Protein AF-0000000084483795 (afdb_homodimer)

Radius of gyration: 28.17 Å; Cα contacts (8 Å, |Δi|>4): 671; chains: 2; bounding box: 34×86×68 Å

InterPro domains:
  IPR002524 Cation efflux [TIGR01297] (1-236)
  IPR027469 Cation efflux transmembrane domain superfamily [G3DSA:1.20.1510.10] (1-155)
  IPR027469 Cation efflux transmembrane domain superfamily [SSF161111] (1-157)
  IPR027470 Cation efflux protein, cytoplasmic domain [PF16916] (160-235)
  IPR036837 Cation efflux protein, cytoplasmic domain superfamily [SSF160240] (162-235)
  IPR050681 Cation Diffusion Facilitator/SLC30A [PTHR11562] (1-236)
  IPR058533 Cation efflux protein, transmembrane domain [PF01545] (1-156)

Solvent-accessible surface area (backbone atoms only — not comparable to full-atom values): 24865 Å² total; per-residue (Å²): 118,70,44,72,44,74,58,42,79,47,29,41,81,20,30,48,33,52,39,48,52,49,35,50,50,51,51,50,51,50,50,51,54,43,50,52,50,46,50,54,30,50,50,38,66,71,61,65,72,59,88,74,57,32,66,59,42,32,52,54,21,48,50,44,32,52,52,32,49,51,50,44,50,50,52,52,45,55,58,53,61,68,46,75,60,83,89,78,67,67,74,49,65,42,54,51,47,49,49,51,47,39,51,42,47,32,53,40,22,46,46,45,27,52,34,19,53,48,22,55,78,36,60,87,48,53,65,44,47,38,50,46,48,50,53,41,43,52,50,46,52,58,61,46,45,58,52,47,52,54,45,48,36,36,66,44,35,15,40,47,87,91,60,56,56,63,59,53,52,50,57,50,57,66,36,77,46,44,74,46,78,45,75,64,36,42,23,23,66,41,96,78,33,31,35,39,38,32,38,34,22,23,44,91,87,44,52,64,64,59,40,50,52,50,45,51,50,51,45,53,72,76,35,83,59,65,45,78,38,57,18,67,41,76,58,70,84,122,117,68,42,70,44,73,59,42,79,47,29,42,82,20,29,48,32,50,40,49,51,49,33,49,51,49,51,50,51,50,50,51,54,44,50,51,49,45,50,52,29,51,50,39,64,70,60,64,75,58,89,74,57,30,65,59,43,32,51,53,22,49,50,44,32,51,52,32,49,52,50,43,50,51,52,54,47,56,57,54,61,69,44,77,57,83,88,78,64,68,76,50,64,43,53,50,47,48,48,51,48,38,51,44,48,31,52,42,22,46,47,46,28,52,34,18,51,50,22,54,77,37,60,87,48,54,64,44,48,39,51,46,48,48,52,40,41,52,49,46,51,58,61,45,45,56,50,49,52,53,44,48,37,36,66,44,35,14,40,48,88,91,60,54,59,63,58,53,53,50,58,50,57,65,38,76,46,44,74,46,78,44,75,65,37,42,23,22,65,42,96,78,33,31,35,39,38,31,37,35,22,23,45,92,87,44,54,64,63,59,41,49,53,50,45,51,50,52,45,54,72,77,36,82,57,65,46,76,41,56,17,67,41,75,57,68,85,125

Secondary structure (DSSP, 8-state):
-GGGSPP-SSSTT-STHHHHHHHHHHHHHHHHHHHHHHHHHHHHHHH------HHHHHHHHHHHHHHHHHHHHHHHHHHHHTTSS-TT----HHHHHHHHHHHHHHHHHHHHHHHHHHHHH-GGGTTHHHHHHHHHHHHHHHHHHHHHHHHHHHHTTPPPTT--HHHHHHHHHTSTTEEEEEEEEEEESSTT-EEEEEEEEE-TTS-HHHHHHHHHHHHHHHS--SEEEEEEEE----/-GGGSPP-SSSTT-STHHHHHHHHHHHHHHHHHHHHHHHHHHHHHHH------HHHHHHHHHHHHHHHHHHHHHHHHHHHHTTSS-TT----HHHHHHHHHHHHHHHHHHHHHHHHHHHHH-GGGTTHHHHHHHHHHHHHHHHHHHHHHHHHHHHTTPPPTT--HHHHHHHHHTSTTEEEEEEEEEEESSTT-EEEEEEEEE-TTS-HHHHHHHHHHHHHHHS--SEEEEEEEE----

pLDDT: mean 84.09, std 13.75, range [32.5, 97.94]

Sequence (476 aa):
WVSSRPPTKTMNFGWHRAEILGALLSVLSIWVVTGVLVYLGAQRLLSGDYDIQGGVMLITSACAVAVNLVGGVALHQTGHGHSHGAAGEQPNASVRAAFVHVVGDLLQSVGVLIASYIIFFKPEYKYVDPICTFLFSALVLGTTLTILRDVLLVLMEGTPKGMDFNAVRETLLAVRGVEAVHSLHIWALTAAQPLLSVHIAINAAASAQEVLEEASSRLQGAFRFHTTTIQVESYSEEWVSSRPPTKTMNFGWHRAEILGALLSVLSIWVVTGVLVYLGAQRLLSGDYDIQGGVMLITSACAVAVNLVGGVALHQTGHGHSHGAAGEQPNASVRAAFVHVVGDLLQSVGVLIASYIIFFKPEYKYVDPICTFLFSALVLGTTLTILRDVLLVLMEGTPKGMDFNAVRETLLAVRGVEAVHSLHIWALTAAQPLLSVHIAINAAASAQEVLEEASSRLQGAFRFHTTTIQVESYSEE

Foldseek 3Di:
DQQPDDADPVRNVGRVLVLLVVLLVLLVVVLVVLVVLLVVLVVCVVVVDDPDPLVVLQVVLVVQLVVLVVVLVVLVVVVCVVPPDDPPQPPFLNSLSSNLVSVLSNQLSVQSNVLSVCCVVPVVVVNSNSVSSVVSSVVSCVSSVVSNVQSVCQVVQHAAPPDDPVVLLVLLCPQPFWDDKPPWGWGASTNRAIEIEIETAGEPPDDQVVSVVSSVVSCVVVHVHNYYHYHYDHDDPD/DQQPDDADPVRNVGRVLVLLVVLLVLLVVVLVVLVVLLVVLVVCVVVVDDDDPLVVLQVVLVVQLVVLVVVQVVLVVVVVVVPPDDPPQPPFLNSLSVNLVSVLSNQLSVQSNVLSVCCVVPVVVVNSNSVSSVVSSVVSCVSSVVSNVQSVCQVVQHAAPPDDPVVLLVLLCPQPFWDDKPPWGWGASTNRAIEIEIETAGEPPDDQVVSVVSSVVSCVVVHVHNYYHYHYDHDDPD

Organism: Corvus brachyrhynchos (NCBI:txid85066)

Structure (mmCIF, N/CA/C/O backbone):
data_AF-0000000084483795-model_v1
#
loop_
_entity.id
_entity.type
_entity.pdbx_description
1 polymer 'Zinc transporter 2'
#
loop_
_atom_site.group_PDB
_atom_site.id
_atom_site.type_symbol
_atom_site.label_atom_id
_atom_site.label_alt_id
_atom_site.label_comp_id
_atom_site.label_asym_id
_atom_site.label_entity_id
_atom_site.label_seq_id
_atom_site.pdbx_PDB_ins_code
_atom_site.Cartn_x
_atom_site.Cartn_y
_atom_site.Cartn_z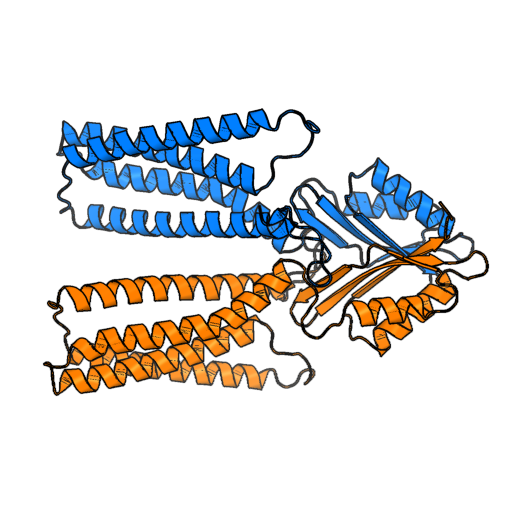
_atom_site.occupancy
_atom_site.B_iso_or_equiv
_atom_site.auth_seq_id
_atom_site.auth_comp_id
_atom_site.auth_asym_id
_atom_site.auth_atom_id
_atom_site.pdbx_PDB_model_num
ATOM 1 N N . TRP A 1 1 ? -11.016 3.93 -12.961 1 62.34 1 TRP A N 1
ATOM 2 C CA . TRP A 1 1 ? -12.391 4.172 -12.539 1 62.34 1 TRP A CA 1
ATOM 3 C C . TRP A 1 1 ? -12.453 4.488 -11.047 1 62.34 1 TRP A C 1
ATOM 5 O O . TRP A 1 1 ? -12.961 5.539 -10.648 1 62.34 1 TRP A O 1
ATOM 15 N N . VAL A 1 2 ? -11.898 3.617 -10.195 1 68.44 2 VAL A N 1
ATOM 16 C CA . VAL A 1 2 ? -12.023 3.803 -8.75 1 68.44 2 VAL A CA 1
ATOM 17 C C . VAL A 1 2 ? -11.273 5.062 -8.32 1 68.44 2 VAL A C 1
ATOM 19 O O . VAL A 1 2 ? -11.719 5.789 -7.434 1 68.44 2 VAL A O 1
ATOM 22 N N . SER A 1 3 ? -10.188 5.387 -8.938 1 71.88 3 SER A N 1
ATOM 23 C CA . SER A 1 3 ? -9.352 6.516 -8.547 1 71.88 3 SER A CA 1
ATOM 24 C C . SER A 1 3 ? -10.039 7.844 -8.844 1 71.88 3 SER A C 1
ATOM 26 O O . SER A 1 3 ? -9.625 8.891 -8.344 1 71.88 3 SER A O 1
ATOM 28 N N . SER A 1 4 ? -11.18 7.762 -9.539 1 71.88 4 SER A N 1
ATOM 29 C CA . SER A 1 4 ? -11.852 9 -9.922 1 71.88 4 SER A CA 1
ATOM 30 C C . SER A 1 4 ? -13.008 9.312 -8.977 1 71.88 4 SER A C 1
ATOM 32 O O . SER A 1 4 ? -13.625 10.375 -9.078 1 71.88 4 SER A O 1
ATOM 34 N N . ARG A 1 5 ? -13.25 8.531 -7.984 1 72.75 5 ARG A N 1
ATOM 35 C CA . ARG A 1 5 ? -14.328 8.758 -7.031 1 72.75 5 ARG A CA 1
ATOM 36 C C . ARG A 1 5 ? -14.016 9.938 -6.117 1 72.75 5 ARG A C 1
ATOM 38 O O . ARG A 1 5 ? -12.852 10.172 -5.77 1 72.75 5 ARG A O 1
ATOM 45 N N . PRO A 1 6 ? -15.047 10.641 -5.777 1 77.75 6 PRO A N 1
ATOM 46 C CA . PRO A 1 6 ? -14.828 11.789 -4.895 1 77.75 6 PRO A CA 1
ATOM 47 C C . PRO A 1 6 ? -14.445 11.375 -3.475 1 77.75 6 PRO A C 1
ATOM 49 O O . PRO A 1 6 ? -14.727 10.25 -3.059 1 77.75 6 PRO A O 1
ATOM 52 N N . PRO A 1 7 ? -13.859 12.312 -2.85 1 80.62 7 PRO A N 1
ATOM 53 C CA . PRO A 1 7 ? -13.508 12.047 -1.453 1 80.62 7 PRO A CA 1
ATOM 54 C C . PRO A 1 7 ? -14.734 11.836 -0.568 1 80.62 7 PRO A C 1
ATOM 56 O O . PRO A 1 7 ? -15.797 12.406 -0.828 1 80.62 7 PRO A O 1
ATOM 59 N N . THR A 1 8 ? -14.602 10.922 0.406 1 82.44 8 THR A N 1
ATOM 60 C CA . THR A 1 8 ? -15.609 10.656 1.425 1 82.44 8 THR A CA 1
ATOM 61 C C . THR A 1 8 ? -15.039 10.867 2.822 1 82.44 8 THR A C 1
ATOM 63 O O . THR A 1 8 ? -13.867 11.227 2.971 1 82.44 8 THR A O 1
ATOM 66 N N . LYS A 1 9 ? -15.875 10.672 3.803 1 82.69 9 LYS A N 1
ATOM 67 C CA . LYS A 1 9 ? -15.445 10.828 5.188 1 82.69 9 LYS A CA 1
ATOM 68 C C . LYS A 1 9 ? -14.422 9.766 5.57 1 82.69 9 LYS A C 1
ATOM 70 O O . LYS A 1 9 ? -13.531 10.016 6.387 1 82.69 9 LYS A O 1
ATOM 75 N N . THR A 1 10 ? -14.5 8.68 4.898 1 80.69 10 THR A N 1
ATOM 76 C CA . THR A 1 10 ? -13.547 7.605 5.18 1 80.69 10 THR A CA 1
ATOM 77 C C . THR A 1 10 ? -12.312 7.742 4.305 1 80.69 10 THR A C 1
ATOM 79 O O . THR A 1 10 ? -11.188 7.555 4.773 1 80.69 10 THR A O 1
ATOM 82 N N . MET A 1 11 ? -12.594 8.078 3.041 1 85.5 11 MET A N 1
ATOM 83 C CA . MET A 1 11 ? -11.492 8.328 2.113 1 85.5 11 MET A CA 1
ATOM 84 C C . MET A 1 11 ? -11.328 9.82 1.852 1 85.5 11 MET A C 1
ATOM 86 O O . MET A 1 11 ? -11.625 10.305 0.757 1 85.5 11 MET A O 1
ATOM 90 N N . ASN A 1 12 ? -10.719 10.414 2.797 1 86.06 12 ASN A N 1
ATOM 91 C CA . ASN A 1 12 ? -10.727 11.875 2.777 1 86.06 12 ASN A CA 1
ATOM 92 C C . ASN A 1 12 ? -9.727 12.43 1.767 1 86.06 12 ASN A C 1
ATOM 94 O O . ASN A 1 12 ? -9.836 13.578 1.344 1 86.06 12 ASN A O 1
ATOM 98 N N . PHE A 1 13 ? -8.789 11.656 1.353 1 84.75 13 PHE A N 1
ATOM 99 C CA . PHE A 1 13 ? -7.879 12.094 0.3 1 84.75 13 PHE A CA 1
ATOM 100 C C . PHE A 1 13 ? -8.391 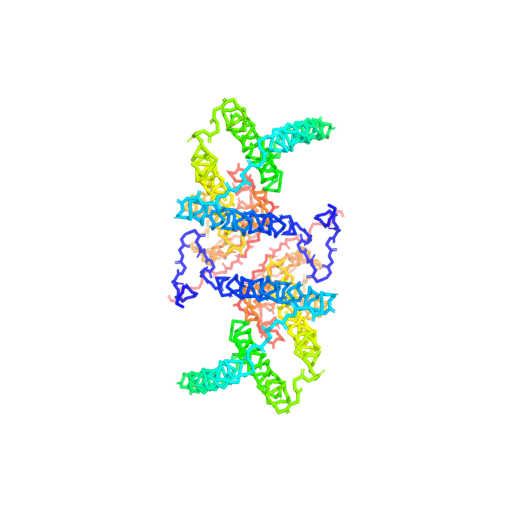11.672 -1.071 1 84.75 13 PHE A C 1
ATOM 102 O O . PHE A 1 13 ? -7.816 12.039 -2.096 1 84.75 13 PHE A O 1
ATOM 109 N N . GLY A 1 14 ? -9.508 10.938 -1.006 1 80.75 14 GLY A N 1
ATOM 110 C CA . GLY A 1 14 ? -9.992 10.352 -2.246 1 80.75 14 GLY A CA 1
ATOM 111 C C . GLY A 1 14 ? -9.453 8.953 -2.496 1 80.75 14 GLY A C 1
ATOM 112 O O . GLY A 1 14 ? -8.945 8.305 -1.578 1 80.75 14 GLY A O 1
ATOM 113 N N . TRP A 1 15 ? -9.656 8.484 -3.803 1 82.69 15 TRP A N 1
ATOM 114 C CA . TRP A 1 15 ? -9.305 7.105 -4.129 1 82.69 15 TRP A CA 1
ATOM 115 C C . TRP A 1 15 ? -8.086 7.059 -5.051 1 82.69 15 TRP A C 1
ATOM 117 O O . TRP A 1 15 ? -7.953 6.145 -5.867 1 82.69 15 TRP A O 1
ATOM 127 N N . HIS A 1 16 ? -7.246 7.992 -4.906 1 81.56 16 HIS A N 1
ATOM 128 C CA . HIS A 1 16 ? -6.086 8.133 -5.777 1 81.56 16 HIS A CA 1
ATOM 129 C C . HIS A 1 16 ? -5.113 6.973 -5.578 1 81.56 16 HIS A C 1
ATOM 131 O O . HIS A 1 16 ? -4.523 6.48 -6.547 1 81.56 16 HIS A O 1
ATOM 137 N N . ARG A 1 17 ? -5.141 6.465 -4.406 1 88.88 17 ARG A N 1
ATOM 138 C CA . ARG A 1 17 ? -4.152 5.445 -4.074 1 88.88 17 ARG A CA 1
ATOM 139 C C . ARG A 1 17 ? -4.574 4.082 -4.613 1 88.88 17 ARG A C 1
ATOM 141 O O . ARG A 1 17 ? -3.773 3.145 -4.641 1 88.88 17 ARG A O 1
ATOM 148 N N . ALA A 1 18 ? -5.781 4.008 -5.023 1 86.56 18 ALA A N 1
ATOM 149 C CA . ALA A 1 18 ? -6.223 2.768 -5.66 1 86.56 18 ALA A CA 1
ATOM 150 C C . ALA A 1 18 ? -5.398 2.469 -6.91 1 86.56 18 ALA A C 1
ATOM 152 O O . ALA A 1 18 ? -5.145 1.307 -7.23 1 86.56 18 ALA A O 1
ATOM 153 N N . GLU A 1 19 ? -5.027 3.566 -7.527 1 85.25 19 GLU A N 1
ATOM 154 C CA . GLU A 1 19 ? -4.176 3.418 -8.703 1 85.25 19 GLU A CA 1
ATOM 155 C C . GLU A 1 19 ? -2.836 2.787 -8.336 1 85.25 19 GLU A C 1
ATOM 157 O O . GLU A 1 19 ? -2.346 1.903 -9.047 1 85.25 19 GLU A O 1
ATOM 162 N N . ILE A 1 20 ? -2.264 3.24 -7.273 1 88.88 20 ILE A N 1
ATOM 163 C CA . ILE A 1 20 ? -0.971 2.752 -6.809 1 88.88 20 ILE A CA 1
ATOM 164 C C . ILE A 1 20 ? -1.099 1.295 -6.367 1 88.88 20 ILE A C 1
ATOM 166 O O . ILE A 1 20 ? -0.242 0.467 -6.684 1 88.88 20 ILE A O 1
ATOM 170 N N . LEU A 1 21 ? -2.146 0.966 -5.734 1 90.19 21 LEU A N 1
ATOM 171 C CA . LEU A 1 21 ? -2.396 -0.402 -5.293 1 90.19 21 LEU A CA 1
ATOM 172 C C . LEU A 1 21 ? -2.611 -1.327 -6.484 1 90.19 21 LEU A C 1
ATOM 174 O O . LEU A 1 21 ? -2.158 -2.473 -6.477 1 90.19 21 LEU A O 1
ATOM 178 N N . GLY A 1 22 ? -3.34 -0.8 -7.422 1 86.19 22 GLY A N 1
ATOM 179 C CA . GLY A 1 22 ? -3.512 -1.563 -8.648 1 86.19 22 GLY A CA 1
ATOM 180 C C . GLY A 1 22 ? -2.201 -1.873 -9.344 1 86.19 22 GLY A C 1
ATOM 181 O O . GLY A 1 22 ? -2.012 -2.977 -9.859 1 86.19 22 GLY A O 1
ATOM 182 N N . ALA A 1 23 ? -1.387 -0.856 -9.367 1 87.06 23 ALA A N 1
ATOM 183 C CA . ALA A 1 23 ? -0.066 -1.058 -9.953 1 87.06 23 ALA A CA 1
ATOM 184 C C . ALA A 1 23 ? 0.714 -2.131 -9.203 1 87.06 23 ALA A C 1
ATOM 186 O O . ALA A 1 23 ? 1.36 -2.984 -9.812 1 87.06 23 ALA A O 1
ATOM 187 N N . LEU A 1 24 ? 0.637 -2.107 -7.922 1 91.06 24 LEU A N 1
ATOM 188 C CA . LEU A 1 24 ? 1.308 -3.104 -7.094 1 91.06 24 LEU A CA 1
ATOM 189 C C . LEU A 1 24 ? 0.792 -4.504 -7.406 1 91.06 24 LEU A C 1
ATOM 191 O O . LEU A 1 24 ? 1.58 -5.43 -7.609 1 91.06 24 LEU A O 1
ATOM 195 N N . LEU A 1 25 ? -0.467 -4.602 -7.453 1 88.19 25 LEU A N 1
ATOM 196 C CA . LEU A 1 25 ? -1.087 -5.887 -7.746 1 88.19 25 LEU A CA 1
ATOM 197 C C . LEU A 1 25 ? -0.666 -6.395 -9.117 1 88.19 25 LEU A C 1
ATOM 199 O O . LEU A 1 25 ? -0.398 -7.586 -9.289 1 88.19 25 LEU A O 1
ATOM 203 N N . SER A 1 26 ? -0.644 -5.457 -10.016 1 84.62 26 SER A N 1
ATOM 204 C CA . SER A 1 26 ? -0.232 -5.82 -11.367 1 84.62 26 SER A CA 1
ATOM 205 C C . SER A 1 26 ? 1.19 -6.371 -11.383 1 84.62 26 SER A C 1
ATOM 207 O O . SER A 1 26 ? 1.451 -7.414 -11.984 1 84.62 26 SER A O 1
ATOM 209 N N . VAL A 1 27 ? 2.076 -5.719 -10.742 1 89.25 27 VAL A N 1
ATOM 210 C CA . VAL A 1 27 ? 3.475 -6.129 -10.711 1 89.25 27 VAL A CA 1
ATOM 211 C C . VAL A 1 27 ? 3.602 -7.477 -10.008 1 89.25 27 VAL A C 1
ATOM 213 O O . VAL A 1 27 ? 4.305 -8.375 -10.477 1 89.25 27 VAL A O 1
ATOM 216 N N . LEU A 1 28 ? 2.889 -7.656 -8.953 1 90.62 28 LEU A N 1
ATOM 217 C CA . LEU A 1 28 ? 2.939 -8.914 -8.211 1 90.62 28 LEU A CA 1
ATOM 218 C C . LEU A 1 28 ? 2.402 -10.062 -9.055 1 90.62 28 LEU A C 1
ATOM 220 O O . LEU A 1 28 ? 2.959 -11.164 -9.039 1 90.62 28 LEU A O 1
ATOM 224 N N . SER A 1 29 ? 1.347 -9.789 -9.719 1 87.31 29 SER A N 1
ATOM 225 C CA . SER A 1 29 ? 0.784 -10.812 -10.594 1 87.31 29 SER A CA 1
ATOM 226 C C . SER A 1 29 ? 1.781 -11.227 -11.672 1 87.31 29 SER A C 1
ATOM 228 O O . SER A 1 29 ? 1.928 -12.422 -11.961 1 87.31 29 SER A O 1
ATOM 230 N N . ILE A 1 30 ? 2.422 -10.227 -12.195 1 85.69 30 ILE A N 1
ATOM 231 C CA . ILE A 1 30 ? 3.426 -10.492 -13.219 1 85.69 30 ILE A CA 1
ATOM 232 C C . ILE A 1 30 ? 4.551 -11.336 -12.633 1 85.69 30 ILE A C 1
ATOM 234 O O . ILE A 1 30 ? 5.051 -12.258 -13.281 1 85.69 30 ILE A O 1
ATOM 238 N N . TRP A 1 31 ? 4.941 -11.016 -11.445 1 90.62 31 TRP A N 1
ATOM 239 C CA . TRP A 1 31 ? 6.02 -11.742 -10.789 1 90.62 31 TRP A CA 1
ATOM 240 C C . TRP A 1 31 ? 5.621 -13.195 -10.531 1 90.62 31 TRP A C 1
ATOM 242 O O . TRP A 1 31 ? 6.438 -14.102 -10.695 1 90.62 31 TRP A O 1
ATOM 252 N N . VAL A 1 32 ? 4.43 -13.422 -10.211 1 89.69 32 VAL A N 1
ATOM 253 C CA . VAL A 1 32 ? 3.947 -14.781 -9.961 1 89.69 32 VAL A CA 1
ATOM 254 C C . VAL A 1 32 ? 3.945 -15.578 -11.266 1 89.69 32 VAL A C 1
ATOM 256 O O . VAL A 1 32 ? 4.461 -16.688 -11.312 1 89.69 32 VAL A O 1
ATOM 259 N N . VAL A 1 33 ? 3.379 -15.016 -12.242 1 86.94 33 VAL A N 1
ATOM 260 C CA . VAL A 1 33 ? 3.326 -15.672 -13.547 1 86.94 33 VAL A CA 1
ATOM 261 C C . VAL A 1 33 ? 4.742 -15.953 -14.039 1 86.94 33 VAL A C 1
ATOM 263 O O . VAL A 1 33 ? 5.027 -17.047 -14.539 1 86.94 33 VAL A O 1
ATOM 266 N N . THR A 1 34 ? 5.543 -14.938 -13.898 1 89.62 34 THR A N 1
ATOM 267 C CA . THR A 1 34 ? 6.938 -15.086 -14.305 1 89.62 34 THR A CA 1
ATOM 268 C C . THR A 1 34 ? 7.609 -16.219 -13.523 1 89.62 34 THR A C 1
ATOM 270 O O . THR A 1 34 ? 8.328 -17.031 -14.102 1 89.62 34 THR A O 1
ATOM 273 N N . GLY A 1 35 ? 7.375 -16.281 -12.258 1 91.31 35 GLY A N 1
ATOM 274 C CA . GLY A 1 35 ? 7.922 -17.359 -11.445 1 91.31 35 GLY A CA 1
ATOM 275 C C . GLY A 1 35 ? 7.492 -18.734 -11.914 1 91.31 35 GLY A C 1
ATOM 276 O O . GLY A 1 35 ? 8.312 -19.656 -11.984 1 91.31 35 GLY A O 1
ATOM 277 N N . VAL A 1 36 ? 6.234 -18.859 -12.234 1 88.81 36 VAL A N 1
ATOM 278 C CA . VAL A 1 36 ? 5.707 -20.125 -12.719 1 88.81 36 VAL A CA 1
ATOM 279 C C . VAL A 1 36 ? 6.383 -20.5 -14.039 1 88.81 36 VAL A C 1
ATOM 281 O O . VAL A 1 36 ? 6.777 -21.641 -14.242 1 88.81 36 VAL A O 1
ATOM 284 N N . LEU A 1 37 ? 6.543 -19.547 -14.906 1 87.12 37 LEU A N 1
ATOM 285 C CA . LEU A 1 37 ? 7.156 -19.797 -16.203 1 87.12 37 LEU A CA 1
ATOM 286 C C . LEU A 1 37 ? 8.617 -20.203 -16.047 1 87.12 37 LEU A C 1
ATOM 288 O O . LEU A 1 37 ? 9.094 -21.109 -16.75 1 87.12 37 LEU A O 1
ATOM 292 N N . VAL A 1 38 ? 9.266 -19.516 -15.164 1 92.06 38 VAL A N 1
ATOM 293 C CA . VAL A 1 38 ? 10.664 -19.859 -14.906 1 92.06 38 VAL A CA 1
ATOM 294 C C . VAL A 1 38 ? 10.758 -21.281 -14.352 1 92.06 38 VAL A C 1
ATOM 296 O O . VAL A 1 38 ? 11.625 -22.047 -14.766 1 92.06 38 VAL A O 1
ATOM 299 N N . TYR A 1 39 ? 9.836 -21.625 -13.5 1 90.56 39 TYR A N 1
ATOM 300 C CA . TYR A 1 39 ? 9.805 -22.969 -12.93 1 90.56 39 TYR A CA 1
ATOM 301 C C . TYR A 1 39 ? 9.57 -24.016 -14.008 1 90.56 39 TYR A C 1
ATOM 303 O O . TYR A 1 39 ? 10.297 -25 -14.094 1 90.56 39 TYR A O 1
ATOM 311 N N . LEU A 1 40 ? 8.594 -23.844 -14.805 1 86.06 40 LEU A N 1
ATOM 312 C CA . LEU A 1 40 ? 8.273 -24.781 -15.883 1 86.06 40 LEU A CA 1
ATOM 313 C C . LEU A 1 40 ? 9.422 -24.859 -16.891 1 86.06 40 LEU A C 1
ATOM 315 O O . LEU A 1 40 ? 9.75 -25.938 -17.375 1 86.06 40 LEU A O 1
ATOM 319 N N . GLY A 1 41 ? 9.953 -23.609 -17.188 1 85.75 41 GLY A N 1
ATOM 320 C CA . GLY A 1 41 ? 11.102 -23.609 -18.078 1 85.75 41 GLY A CA 1
ATOM 321 C C . GLY A 1 41 ? 12.289 -24.375 -17.547 1 85.75 41 GLY A C 1
ATOM 322 O O . GLY A 1 41 ? 12.945 -25.109 -18.281 1 85.75 41 GLY A O 1
ATOM 323 N N . ALA A 1 42 ? 12.516 -24.312 -16.25 1 89.06 42 ALA A N 1
ATOM 324 C CA . ALA A 1 42 ? 13.594 -25.047 -15.602 1 89.06 42 ALA A CA 1
ATOM 325 C C . ALA A 1 42 ? 13.32 -26.547 -15.641 1 89.06 42 ALA A C 1
ATOM 327 O O . ALA A 1 42 ? 14.234 -27.344 -15.898 1 89.06 42 ALA A O 1
ATOM 328 N N . GLN A 1 43 ? 12.125 -26.969 -15.414 1 86.62 43 GLN A N 1
ATOM 329 C CA . GLN A 1 43 ? 11.742 -28.375 -15.484 1 86.62 43 GLN A CA 1
ATOM 330 C C . GLN A 1 43 ? 11.961 -28.938 -16.891 1 86.62 43 GLN A C 1
ATOM 332 O O . GLN A 1 43 ? 12.43 -30.062 -17.031 1 86.62 43 GLN A O 1
ATOM 337 N N . ARG A 1 44 ? 11.648 -28.156 -17.766 1 82.31 44 ARG A N 1
ATOM 338 C CA . ARG A 1 44 ? 11.812 -28.594 -19.156 1 82.31 44 ARG A CA 1
ATOM 339 C C . ARG A 1 44 ? 13.289 -28.766 -19.516 1 82.31 44 ARG A C 1
ATOM 341 O O . ARG A 1 44 ? 13.656 -29.688 -20.234 1 82.31 44 ARG A O 1
ATOM 348 N N . LEU A 1 45 ? 14.008 -27.891 -19.047 1 83 45 LEU A N 1
ATOM 349 C CA . LEU A 1 45 ? 15.445 -27.953 -19.328 1 83 45 LEU A CA 1
ATOM 350 C C . LEU A 1 45 ? 16.078 -29.156 -18.656 1 83 45 LEU A C 1
ATOM 352 O O . LEU A 1 45 ? 16.969 -29.797 -19.219 1 83 45 LEU A O 1
ATOM 356 N N . LEU A 1 46 ? 15.625 -29.484 -17.547 1 85.25 46 LEU A N 1
ATOM 357 C CA . LEU A 1 46 ? 16.203 -30.578 -16.766 1 85.25 46 LEU A CA 1
ATOM 358 C C . LEU A 1 46 ? 15.695 -31.922 -17.234 1 85.25 46 LEU A C 1
ATOM 360 O O . LEU A 1 46 ? 16.453 -32.906 -17.297 1 85.25 46 LEU A O 1
ATOM 364 N N . SER A 1 47 ? 14.445 -31.969 -17.5 1 78.62 47 SER A N 1
ATOM 365 C CA . SER A 1 47 ? 13.867 -33.25 -17.906 1 78.62 47 SER A CA 1
ATOM 366 C C . SER A 1 47 ? 14.18 -33.562 -19.359 1 78.62 47 SER A C 1
ATOM 368 O O . SER A 1 47 ? 14.172 -34.719 -19.766 1 78.62 47 SER A O 1
ATOM 370 N N . GLY A 1 48 ? 14.531 -32.625 -20.016 1 68.69 48 GLY A N 1
ATOM 371 C CA . GLY A 1 48 ? 14.781 -32.844 -21.438 1 68.69 48 GLY A CA 1
ATOM 372 C C . GLY A 1 48 ? 13.562 -33.312 -22.188 1 68.69 48 GLY A C 1
ATOM 373 O O . GLY A 1 48 ? 13.602 -33.438 -23.422 1 68.69 48 GLY A O 1
ATOM 374 N N . ASP A 1 49 ? 12.531 -33.812 -21.391 1 63.38 49 ASP A N 1
ATOM 375 C CA . ASP A 1 49 ? 11.406 -34.5 -22.016 1 63.38 49 ASP A CA 1
ATOM 376 C C . ASP A 1 49 ? 10.211 -33.562 -22.172 1 63.38 49 ASP A C 1
ATOM 378 O O . ASP A 1 49 ? 9.383 -33.438 -21.266 1 63.38 49 ASP A O 1
ATOM 382 N N . TYR A 1 50 ? 10.406 -32.531 -22.922 1 66.19 50 TYR A N 1
ATOM 383 C CA . TYR A 1 50 ? 9.18 -31.797 -23.156 1 66.19 50 TYR A CA 1
ATOM 384 C C . TYR A 1 50 ? 8.781 -31.844 -24.625 1 66.19 50 TYR A C 1
ATOM 386 O O . TYR A 1 50 ? 9.648 -31.828 -25.516 1 66.19 50 TYR A O 1
ATOM 394 N N . ASP A 1 51 ? 7.688 -32.531 -24.781 1 64.75 51 ASP A N 1
ATOM 395 C CA . ASP A 1 51 ? 7.078 -32.625 -26.109 1 64.75 51 ASP A CA 1
ATOM 396 C C . ASP A 1 51 ? 6.473 -31.281 -26.516 1 64.75 51 ASP A C 1
ATOM 398 O O . ASP A 1 51 ? 5.461 -30.844 -25.969 1 64.75 51 ASP A O 1
ATOM 402 N N . ILE A 1 52 ? 7.41 -30.484 -27.094 1 69.5 52 ILE A N 1
ATOM 403 C CA . ILE A 1 52 ? 6.883 -29.234 -27.625 1 69.5 52 ILE A CA 1
ATOM 404 C C . ILE A 1 52 ? 6.309 -29.453 -29.016 1 69.5 52 ILE A C 1
ATOM 406 O O . ILE A 1 52 ? 6.988 -29.984 -29.906 1 69.5 52 ILE A O 1
ATOM 410 N N . GLN A 1 53 ? 4.938 -29.266 -29.031 1 76 53 GLN A N 1
ATOM 411 C CA . GLN A 1 53 ? 4.34 -29.234 -30.375 1 76 53 GLN A CA 1
ATOM 412 C C . GLN A 1 53 ? 4.637 -27.922 -31.078 1 76 53 GLN A C 1
ATOM 414 O O . GLN A 1 53 ? 3.951 -26.922 -30.859 1 76 53 GLN A O 1
ATOM 419 N N . GLY A 1 54 ? 5.617 -27.938 -31.875 1 75.25 54 GLY A N 1
ATOM 420 C CA . GLY A 1 54 ? 6.105 -26.734 -32.562 1 75.25 54 GLY A CA 1
ATOM 421 C C . GLY A 1 54 ? 5.012 -25.953 -33.25 1 75.25 54 GLY A C 1
ATOM 422 O O . GLY A 1 54 ? 4.996 -24.734 -33.219 1 75.25 54 GLY A O 1
ATOM 423 N N . GLY A 1 55 ? 4.121 -26.609 -33.844 1 81.06 55 GLY A N 1
ATOM 424 C CA . GLY A 1 55 ? 3.031 -25.938 -34.562 1 81.06 55 GLY A CA 1
ATOM 425 C C . GLY A 1 55 ? 2.119 -25.156 -33.625 1 81.06 55 GLY A C 1
ATOM 426 O O . GLY A 1 55 ? 1.787 -24 -33.906 1 81.06 55 GLY A O 1
ATOM 427 N N . VAL A 1 56 ? 1.764 -25.828 -32.594 1 83.81 56 VAL A N 1
ATOM 428 C CA . VAL A 1 56 ? 0.904 -25.172 -31.625 1 83.81 56 VAL A CA 1
ATOM 429 C C . VAL A 1 56 ? 1.626 -23.969 -31.031 1 83.81 56 VAL A C 1
ATOM 431 O O . VAL A 1 56 ? 1.033 -22.906 -30.875 1 83.81 56 VAL A O 1
ATOM 434 N N . MET A 1 57 ? 2.883 -24.203 -30.766 1 85.75 57 MET A N 1
ATOM 435 C CA . MET A 1 57 ? 3.686 -23.125 -30.188 1 85.75 57 MET A CA 1
ATOM 436 C C . MET A 1 57 ? 3.795 -21.953 -31.156 1 85.75 57 MET A C 1
ATOM 438 O O . MET A 1 57 ? 3.754 -20.797 -30.734 1 85.75 57 MET A O 1
ATOM 442 N N . LEU A 1 58 ? 3.846 -22.266 -32.406 1 88.38 58 LEU A N 1
ATOM 443 C CA . LEU A 1 58 ? 3.959 -21.219 -33.406 1 88.38 58 LEU A CA 1
ATOM 444 C C . LEU A 1 58 ? 2.66 -20.438 -33.531 1 88.38 58 LEU A C 1
ATOM 446 O O . LEU A 1 58 ? 2.676 -19.203 -33.562 1 88.38 58 LEU A O 1
ATOM 450 N N . ILE A 1 59 ? 1.633 -21.078 -33.531 1 89.44 59 ILE A N 1
ATOM 451 C CA . ILE A 1 59 ? 0.329 -20.438 -33.688 1 89.44 59 ILE A CA 1
ATOM 452 C C . ILE A 1 59 ? 0.014 -19.609 -32.438 1 89.44 59 ILE A C 1
ATOM 454 O O . ILE A 1 59 ? -0.404 -18.469 -32.531 1 89.44 59 ILE A O 1
ATOM 458 N N . THR A 1 60 ? 0.244 -20.188 -31.25 1 88 60 THR A N 1
ATOM 459 C CA . THR A 1 60 ? -0.079 -19.5 -30 1 88 60 THR A CA 1
ATOM 460 C C . THR A 1 60 ? 0.798 -18.266 -29.828 1 88 60 THR A C 1
ATOM 462 O O . THR A 1 60 ? 0.327 -17.219 -29.375 1 88 60 THR A O 1
ATOM 465 N N . SER A 1 61 ? 2.021 -18.422 -30.172 1 89.31 61 SER A N 1
ATOM 466 C CA . SER A 1 61 ? 2.916 -17.281 -30.047 1 89.31 61 SER A CA 1
ATOM 467 C C . SER A 1 61 ? 2.564 -16.203 -31.062 1 89.31 61 SER A C 1
ATOM 469 O O . SER A 1 61 ? 2.637 -15.008 -30.75 1 89.31 61 SER A O 1
ATOM 471 N N . ALA A 1 62 ? 2.166 -16.594 -32.219 1 91.25 62 ALA A N 1
ATOM 472 C CA . ALA A 1 62 ? 1.728 -15.633 -33.25 1 91.25 62 ALA A CA 1
ATOM 473 C C . ALA A 1 62 ? 0.479 -14.883 -32.781 1 91.25 62 ALA A C 1
ATOM 475 O O . ALA A 1 62 ? 0.389 -13.664 -32.906 1 91.25 62 ALA A O 1
ATOM 476 N N . CYS A 1 63 ? -0.393 -15.625 -32.25 1 90.69 63 CYS A N 1
ATOM 477 C CA . CYS A 1 63 ? -1.607 -15.023 -31.703 1 90.69 63 CYS A CA 1
ATOM 478 C C . CYS A 1 63 ? -1.281 -14.07 -30.562 1 90.69 63 CYS A C 1
ATOM 480 O O . CYS A 1 63 ? -1.868 -12.992 -30.469 1 90.69 63 CYS A O 1
ATOM 482 N N . ALA A 1 64 ? -0.352 -14.508 -29.734 1 88.69 64 ALA A N 1
ATOM 483 C CA . ALA A 1 64 ? 0.055 -13.672 -28.609 1 88.69 64 ALA A CA 1
ATOM 484 C C . ALA A 1 64 ? 0.637 -12.344 -29.094 1 88.69 64 ALA A C 1
ATOM 486 O O . ALA A 1 64 ? 0.329 -11.289 -28.547 1 88.69 64 ALA A O 1
ATOM 487 N N . VAL A 1 65 ? 1.425 -12.383 -30.062 1 90.38 65 VAL A N 1
ATOM 488 C CA . VAL A 1 65 ? 2.018 -11.18 -30.641 1 90.38 65 VAL A CA 1
ATOM 489 C C . VAL A 1 65 ? 0.919 -10.273 -31.188 1 90.38 65 VAL A C 1
ATOM 491 O O . VAL A 1 65 ? 0.923 -9.062 -30.938 1 90.38 65 VAL A O 1
ATOM 494 N N . ALA A 1 66 ? -0.043 -10.859 -31.828 1 91 66 ALA A N 1
ATOM 495 C CA . ALA A 1 66 ? -1.146 -10.094 -32.406 1 91 66 ALA A CA 1
ATOM 496 C C . ALA A 1 66 ? -1.967 -9.414 -31.312 1 91 66 ALA A C 1
ATOM 498 O O . ALA A 1 66 ? -2.279 -8.227 -31.406 1 91 66 ALA A O 1
ATOM 499 N N . VAL A 1 67 ? -2.25 -10.086 -30.297 1 87.38 67 VAL A N 1
ATOM 500 C CA . VAL A 1 67 ? -3.049 -9.555 -29.203 1 87.38 67 VAL A CA 1
ATOM 501 C C . VAL A 1 67 ? -2.285 -8.422 -28.516 1 87.38 67 VAL A C 1
ATOM 503 O O . VAL A 1 67 ? -2.869 -7.398 -28.156 1 87.38 67 VAL A O 1
ATOM 506 N N . ASN A 1 68 ? -1.005 -8.641 -28.297 1 85.69 68 ASN A N 1
ATOM 507 C CA . ASN A 1 68 ? -0.196 -7.625 -27.625 1 85.69 68 ASN A CA 1
ATOM 508 C C . ASN A 1 68 ? -0.029 -6.379 -28.484 1 85.69 68 ASN A C 1
ATOM 510 O O . ASN A 1 68 ? 0.017 -5.262 -27.969 1 85.69 68 ASN A O 1
ATOM 514 N N . LEU A 1 69 ? -0.006 -6.664 -29.766 1 86.5 69 LEU A N 1
ATOM 515 C CA . LEU A 1 69 ? 0.065 -5.523 -30.672 1 86.5 69 LEU A CA 1
ATOM 516 C C . LEU A 1 69 ? -1.226 -4.711 -30.625 1 86.5 69 LEU A C 1
ATOM 518 O O . LEU A 1 69 ? -1.188 -3.48 -30.594 1 86.5 69 LEU A O 1
ATOM 522 N N . VAL A 1 70 ? -2.285 -5.355 -30.641 1 83.69 70 VAL A N 1
ATOM 523 C CA . VAL A 1 70 ? -3.58 -4.688 -30.547 1 83.69 70 VAL A CA 1
ATOM 524 C C . VAL A 1 70 ? -3.684 -3.943 -29.219 1 83.69 70 VAL A C 1
ATOM 526 O O . VAL A 1 70 ? -4.129 -2.795 -29.172 1 83.69 70 VAL A O 1
ATOM 529 N N . GLY A 1 71 ? -3.283 -4.672 -28.25 1 78.06 71 GLY A N 1
ATOM 530 C CA . GLY A 1 71 ? -3.295 -4.039 -26.938 1 78.06 71 GLY A CA 1
ATOM 531 C C . GLY A 1 71 ? -2.408 -2.812 -26.859 1 78.06 71 GLY A C 1
ATOM 532 O O . GLY A 1 71 ? -2.785 -1.805 -26.266 1 78.06 71 GLY A O 1
ATOM 533 N N . GLY A 1 72 ? -1.241 -2.875 -27.422 1 78.12 72 GLY A N 1
ATOM 534 C CA . GLY A 1 72 ? -0.326 -1.745 -27.438 1 78.12 72 GLY A CA 1
ATOM 535 C C . GLY A 1 72 ? -0.88 -0.545 -28.188 1 78.12 72 GLY A C 1
ATOM 536 O O . GLY A 1 72 ? -0.771 0.589 -27.719 1 78.12 72 GLY A O 1
ATOM 537 N N . VAL A 1 73 ? -1.523 -0.836 -29.25 1 80.38 73 VAL A N 1
ATOM 538 C CA . VAL A 1 73 ? -2.115 0.222 -30.062 1 80.38 73 VAL A CA 1
ATOM 539 C C . VAL A 1 73 ? -3.283 0.858 -29.312 1 80.38 73 VAL A C 1
ATOM 541 O O . VAL A 1 73 ? -3.449 2.08 -29.328 1 80.38 73 VAL A O 1
ATOM 544 N N . ALA A 1 74 ? -4.008 0.113 -28.641 1 74.12 74 ALA A N 1
ATOM 545 C CA . ALA A 1 74 ? -5.137 0.612 -27.875 1 74.12 74 ALA A CA 1
ATOM 546 C C . ALA A 1 74 ? -4.668 1.543 -26.75 1 74.12 74 ALA A C 1
ATOM 548 O O . ALA A 1 74 ? -5.293 2.572 -26.484 1 74.12 74 ALA A O 1
ATOM 549 N N . LEU A 1 75 ? -3.562 1.119 -26.141 1 71 75 LEU A N 1
ATOM 550 C CA . LEU A 1 75 ? -3.02 1.933 -25.047 1 71 75 LEU A CA 1
ATOM 551 C C . LEU A 1 75 ? -2.461 3.246 -25.594 1 71 75 LEU A C 1
ATOM 553 O O . LEU A 1 75 ? -2.578 4.289 -24.938 1 71 75 LEU A O 1
ATOM 557 N N . HIS A 1 76 ? -1.887 3.1 -26.703 1 66.38 76 HIS A N 1
ATOM 558 C CA . HIS A 1 76 ? -1.336 4.293 -27.344 1 66.38 76 HIS A CA 1
ATOM 559 C C . HIS A 1 76 ? -2.439 5.266 -27.734 1 66.38 76 HIS A C 1
ATOM 561 O O . HIS A 1 76 ? -2.27 6.484 -27.625 1 66.38 76 HIS A O 1
ATOM 567 N N . GLN A 1 77 ? -3.5 4.738 -28.172 1 59.31 77 GLN A N 1
ATOM 568 C CA . GLN A 1 77 ? -4.609 5.582 -28.609 1 59.31 77 GLN A CA 1
ATOM 569 C C . GLN A 1 77 ? -5.305 6.23 -27.422 1 59.31 77 GLN A C 1
ATOM 571 O O . GLN A 1 77 ? -5.738 7.383 -27.5 1 59.31 77 GLN A O 1
ATOM 576 N N . THR A 1 78 ? -5.512 5.43 -26.469 1 54.34 78 THR A N 1
ATOM 577 C CA . THR A 1 78 ? -6.18 6.004 -25.312 1 54.34 78 THR A CA 1
ATOM 578 C C . THR A 1 78 ? -5.289 7.043 -24.625 1 54.34 78 THR A C 1
ATOM 580 O O . THR A 1 78 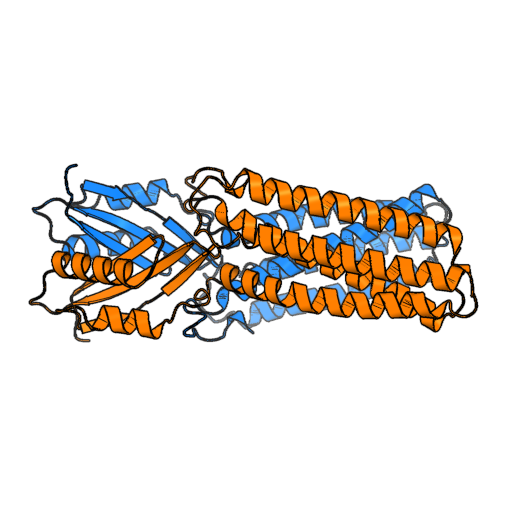? -5.785 7.984 -24.016 1 54.34 78 THR A O 1
ATOM 583 N N . GLY A 1 79 ? -4.051 6.723 -24.688 1 50.25 79 GLY A N 1
ATOM 584 C CA . GLY A 1 79 ? -3.166 7.766 -24.203 1 50.25 79 GLY A CA 1
ATOM 585 C C . GLY A 1 79 ? -3.258 9.047 -25 1 50.25 79 GLY A C 1
ATOM 586 O O . GLY A 1 79 ? -3.066 10.141 -24.453 1 50.25 79 GLY A O 1
ATOM 587 N N . HIS A 1 80 ? -3.432 8.828 -26.312 1 42.81 80 HIS A N 1
ATOM 588 C CA . HIS A 1 80 ? -3.533 10.016 -27.141 1 42.81 80 HIS A CA 1
ATOM 589 C C . HIS A 1 80 ? -4.887 10.695 -26.984 1 42.81 80 HIS A C 1
ATOM 591 O O . HIS A 1 80 ? -5.09 11.82 -27.453 1 42.81 80 HIS A O 1
ATOM 597 N N . GLY A 1 81 ? -5.895 9.93 -26.844 1 38.94 81 GLY A N 1
ATOM 598 C CA . GLY A 1 81 ? -7.18 10.609 -26.891 1 38.94 81 GLY A CA 1
ATOM 599 C C . GLY A 1 81 ? -7.371 11.594 -25.75 1 38.94 81 GLY A C 1
ATOM 600 O O . GLY A 1 81 ? -8.281 12.414 -25.781 1 38.94 81 GLY A O 1
ATOM 601 N N . HIS A 1 82 ? -7.246 11.117 -24.625 1 37.09 82 HIS A N 1
ATOM 602 C CA . HIS A 1 82 ? -7.453 12.172 -23.625 1 37.09 82 HIS A CA 1
ATOM 603 C C . HIS A 1 82 ? -6.285 13.156 -23.609 1 37.09 82 HIS A C 1
ATOM 605 O O . HIS A 1 82 ? -5.422 13.086 -22.734 1 37.09 82 HIS A O 1
ATOM 611 N N . SER A 1 83 ? -5.734 13.305 -24.719 1 37 83 SER A N 1
ATOM 612 C CA . SER A 1 83 ? -4.699 14.312 -24.953 1 37 83 SER A CA 1
ATOM 613 C C . SER A 1 83 ? -5.137 15.68 -24.453 1 37 83 SER A C 1
ATOM 615 O O . SER A 1 83 ? -4.344 16.625 -24.453 1 37 83 SER A O 1
ATOM 617 N N . HIS A 1 84 ? -6.387 15.992 -24.781 1 32.5 84 HIS A N 1
ATOM 618 C CA . HIS A 1 84 ? -6.516 17.438 -24.656 1 32.5 84 HIS A CA 1
ATOM 619 C C . HIS A 1 84 ? -6.102 17.922 -23.281 1 32.5 84 HIS A C 1
ATOM 621 O O . HIS A 1 84 ? -6.152 19.125 -22.984 1 32.5 84 HIS A O 1
ATOM 627 N N . GLY A 1 85 ? -6.645 17.297 -22.281 1 34.22 85 GLY A N 1
ATOM 628 C CA . GLY A 1 85 ? -6.379 18.156 -21.156 1 34.22 85 GLY A CA 1
ATOM 629 C C . GLY A 1 85 ? -4.898 18.375 -20.906 1 34.22 85 GLY A C 1
ATOM 630 O O . GLY A 1 85 ? -4.055 17.766 -21.562 1 34.22 85 GLY A O 1
ATOM 631 N N . ALA A 1 86 ? -4.406 18.984 -19.594 1 35.25 86 ALA A N 1
ATOM 632 C CA . ALA A 1 86 ? -3.186 19.734 -19.281 1 35.25 86 ALA A CA 1
ATOM 633 C C . ALA A 1 86 ? -1.949 18.859 -19.484 1 35.25 86 ALA A C 1
ATOM 635 O O . ALA A 1 86 ? -1.915 17.703 -19.062 1 35.25 86 ALA A O 1
ATOM 636 N N . ALA A 1 87 ? -1.052 18.797 -20.594 1 38.88 87 ALA A N 1
ATOM 637 C CA . ALA A 1 87 ? 0.275 18.406 -21.062 1 38.88 87 ALA A CA 1
ATOM 638 C C . ALA A 1 87 ? 1.103 17.812 -19.922 1 38.88 87 ALA A C 1
ATOM 640 O O . ALA A 1 87 ? 1.978 16.969 -20.156 1 38.88 87 ALA A O 1
ATOM 641 N N . GLY A 1 88 ? 1.198 18.328 -18.734 1 38.22 88 GLY A N 1
ATOM 642 C CA . GLY A 1 88 ? 2.199 18.25 -17.688 1 38.22 88 GLY A CA 1
ATOM 643 C C . GLY A 1 88 ? 2.029 17.047 -16.797 1 38.22 88 GLY A C 1
ATOM 644 O O . GLY A 1 88 ? 2.68 16.938 -15.75 1 38.22 88 GLY A O 1
ATOM 645 N N . GLU A 1 89 ? 0.823 16.328 -16.906 1 45.25 89 GLU A N 1
ATOM 646 C CA . GLU A 1 89 ? 0.662 15.406 -15.781 1 45.25 89 GLU A CA 1
ATOM 647 C C . GLU A 1 89 ? 1.452 14.125 -16 1 45.25 89 GLU A C 1
ATOM 649 O O . GLU A 1 89 ? 1.391 13.523 -17.078 1 45.25 89 GLU A O 1
ATOM 654 N N . GLN A 1 90 ? 2.627 13.961 -15.523 1 50.69 90 GLN A N 1
ATOM 655 C CA . GLN A 1 90 ? 3.41 12.734 -15.445 1 50.69 90 GLN A CA 1
ATOM 656 C C . GLN A 1 90 ? 2.508 11.5 -15.438 1 50.69 90 GLN A C 1
ATOM 658 O O . GLN A 1 90 ? 1.46 11.5 -14.789 1 50.69 90 GLN A O 1
ATOM 663 N N . PRO A 1 91 ? 2.713 10.75 -16.484 1 55.69 91 PRO A N 1
ATOM 664 C CA . PRO A 1 91 ? 1.882 9.539 -16.547 1 55.69 91 PRO A CA 1
ATOM 665 C C . PRO A 1 91 ? 1.705 8.867 -15.188 1 55.69 91 PRO A C 1
ATOM 667 O O . PRO A 1 91 ? 2.641 8.844 -14.383 1 55.69 91 PRO A O 1
ATOM 670 N N . ASN A 1 92 ? 0.478 8.609 -14.836 1 63.5 92 ASN A N 1
ATOM 671 C CA . ASN A 1 92 ? 0.109 7.926 -13.602 1 63.5 92 ASN A CA 1
ATOM 672 C C . ASN A 1 92 ? 0.764 6.551 -13.5 1 63.5 92 ASN A C 1
ATOM 674 O O . ASN A 1 92 ? 1.155 5.969 -14.516 1 63.5 92 ASN A O 1
ATOM 678 N N . ALA A 1 93 ? 1.432 6.242 -12.461 1 65.31 93 ALA A N 1
ATOM 679 C CA . ALA A 1 93 ? 2.111 4.984 -12.164 1 65.31 93 ALA A CA 1
ATOM 680 C C . ALA A 1 93 ? 1.379 3.803 -12.789 1 65.31 93 ALA A C 1
ATOM 682 O O . ALA A 1 93 ? 2.008 2.867 -13.289 1 65.31 93 ALA A O 1
ATOM 683 N N . SER A 1 94 ? 0.057 3.951 -12.906 1 65.31 94 SER A N 1
ATOM 684 C CA . SER A 1 94 ? -0.734 2.861 -13.469 1 65.31 94 SER A CA 1
ATOM 685 C C . SER A 1 94 ? -0.541 2.758 -14.977 1 65.31 94 SER A C 1
ATOM 687 O O . SER A 1 94 ? -0.406 1.658 -15.516 1 65.31 94 SER A O 1
ATOM 689 N N . VAL A 1 95 ? -0.443 3.93 -15.508 1 67.75 95 VAL A N 1
ATOM 690 C CA . VAL A 1 95 ? -0.281 3.967 -16.953 1 67.75 95 VAL A CA 1
ATOM 691 C C . VAL A 1 95 ? 1.121 3.494 -17.328 1 67.75 95 VAL A C 1
ATOM 693 O O . VAL A 1 95 ? 1.29 2.725 -18.281 1 67.75 95 VAL A O 1
ATOM 696 N N . ARG A 1 96 ? 2.1 3.9 -16.547 1 70.38 96 ARG A N 1
ATOM 697 C CA . ARG A 1 96 ? 3.467 3.445 -16.781 1 70.38 96 ARG A CA 1
ATOM 698 C C . ARG A 1 96 ? 3.578 1.935 -16.594 1 70.38 96 ARG A C 1
ATOM 700 O O . ARG A 1 96 ? 4.23 1.253 -17.391 1 70.38 96 ARG A O 1
ATOM 707 N N . ALA A 1 97 ? 2.979 1.501 -15.562 1 71.31 97 ALA A N 1
ATOM 708 C CA . ALA A 1 97 ? 2.998 0.065 -15.297 1 71.31 97 ALA A CA 1
ATOM 709 C C . ALA A 1 97 ? 2.33 -0.712 -16.422 1 71.31 97 ALA A C 1
ATOM 711 O O . ALA A 1 97 ? 2.842 -1.745 -16.859 1 71.31 97 ALA A O 1
ATOM 712 N N . ALA A 1 98 ? 1.269 -0.132 -16.844 1 67.75 98 ALA A N 1
ATOM 713 C CA . ALA A 1 98 ? 0.544 -0.768 -17.953 1 67.75 98 ALA A CA 1
ATOM 714 C C . ALA A 1 98 ? 1.384 -0.784 -19.219 1 67.75 98 ALA A C 1
ATOM 716 O O . ALA A 1 98 ? 1.418 -1.787 -19.938 1 67.75 98 ALA A O 1
ATOM 717 N N . PHE A 1 99 ? 2.006 0.289 -19.484 1 73.19 99 PHE A N 1
ATOM 718 C CA . PHE A 1 99 ? 2.842 0.395 -20.672 1 73.19 99 PHE A CA 1
ATOM 719 C C . PHE A 1 99 ? 3.998 -0.596 -20.609 1 73.19 99 PHE A C 1
ATOM 721 O O . PHE A 1 99 ? 4.273 -1.295 -21.594 1 73.19 99 PHE A O 1
ATOM 728 N N . VAL A 1 100 ? 4.668 -0.629 -19.547 1 74.12 100 VAL A N 1
ATOM 729 C CA . VAL A 1 100 ? 5.781 -1.556 -19.375 1 74.12 100 VAL A CA 1
ATOM 730 C C . VAL A 1 100 ? 5.289 -2.992 -19.531 1 74.12 100 VAL A C 1
ATOM 732 O O . VAL A 1 100 ? 5.973 -3.83 -20.125 1 74.12 100 VAL A O 1
ATOM 735 N N . HIS A 1 101 ? 4.156 -3.213 -19 1 74.94 101 HIS A N 1
ATOM 736 C CA . HIS A 1 101 ? 3.574 -4.547 -19.109 1 74.94 101 HIS A CA 1
ATOM 737 C C . HIS A 1 101 ? 3.332 -4.922 -20.578 1 74.94 101 HIS A C 1
ATOM 739 O O . HIS A 1 101 ? 3.725 -6.004 -21.016 1 74.94 101 HIS A O 1
ATOM 745 N N . VAL A 1 102 ? 2.758 -3.986 -21.297 1 76.12 102 VAL A N 1
ATOM 746 C CA . VAL A 1 102 ? 2.42 -4.246 -22.688 1 76.12 102 VAL A CA 1
ATOM 747 C C . VAL A 1 102 ? 3.699 -4.438 -23.5 1 76.12 102 VAL A C 1
ATOM 749 O O . VAL A 1 102 ? 3.787 -5.355 -24.328 1 76.12 102 VAL A O 1
ATOM 752 N N . VAL A 1 103 ? 4.637 -3.619 -23.25 1 80.06 103 VAL A N 1
ATOM 753 C CA . VAL A 1 103 ? 5.91 -3.703 -23.969 1 80.06 103 VAL A CA 1
ATOM 754 C C . VAL A 1 103 ? 6.617 -5.008 -23.594 1 80.06 103 VAL A C 1
ATOM 756 O O . VAL A 1 103 ? 7.156 -5.691 -24.469 1 80.06 103 VAL A O 1
ATOM 759 N N . GLY A 1 104 ? 6.621 -5.246 -22.312 1 79.06 104 GLY A N 1
ATOM 760 C CA . GLY A 1 104 ? 7.188 -6.512 -21.859 1 79.06 104 GLY A CA 1
ATOM 761 C C . GLY A 1 104 ? 6.508 -7.719 -22.484 1 79.06 104 GLY A C 1
ATOM 762 O O . GLY A 1 104 ? 7.18 -8.641 -22.953 1 79.06 104 GLY A O 1
ATOM 763 N N . ASP A 1 105 ? 5.223 -7.645 -22.516 1 83.81 105 ASP A N 1
ATOM 764 C CA . ASP A 1 105 ? 4.453 -8.734 -23.109 1 83.81 105 ASP A CA 1
ATOM 765 C C . ASP A 1 105 ? 4.75 -8.867 -24.594 1 83.81 105 ASP A C 1
ATOM 767 O O . ASP A 1 105 ? 4.836 -9.977 -25.125 1 83.81 105 ASP A O 1
ATOM 771 N N . LEU A 1 106 ? 4.84 -7.77 -25.219 1 85.06 106 LEU A N 1
ATOM 772 C CA . LEU A 1 106 ? 5.145 -7.789 -26.641 1 85.06 106 LEU A CA 1
ATOM 773 C C . LEU A 1 106 ? 6.523 -8.383 -26.891 1 85.06 106 LEU A C 1
ATOM 775 O O . LEU A 1 106 ? 6.688 -9.234 -27.781 1 85.06 106 LEU A O 1
ATOM 779 N N . LEU A 1 107 ? 7.492 -7.965 -26.172 1 84.62 107 LEU A N 1
ATOM 780 C CA . LEU A 1 107 ? 8.844 -8.492 -26.297 1 84.62 107 LEU A CA 1
ATOM 781 C C . LEU A 1 107 ? 8.867 -10 -26.016 1 84.62 107 LEU A C 1
ATOM 783 O O . LEU A 1 107 ? 9.523 -10.75 -26.75 1 84.62 107 LEU A O 1
ATOM 787 N N . GLN A 1 108 ? 8.148 -10.328 -25.031 1 84 108 GLN A N 1
ATOM 788 C CA . GLN A 1 108 ? 8.07 -11.742 -24.688 1 84 108 GLN A CA 1
ATOM 789 C C . GLN A 1 108 ? 7.402 -12.547 -25.797 1 84 108 GLN A C 1
ATOM 791 O O . GLN A 1 108 ? 7.875 -13.625 -26.156 1 84 108 GLN A O 1
ATOM 796 N N . SER A 1 109 ? 6.324 -12.023 -26.281 1 87.75 109 SER A N 1
ATOM 797 C CA . SER A 1 109 ? 5.605 -12.758 -27.312 1 87.75 109 SER A CA 1
ATOM 798 C C . SER A 1 109 ? 6.43 -12.867 -28.594 1 87.75 109 SER A C 1
ATOM 800 O O . SER A 1 109 ? 6.43 -13.906 -29.25 1 87.75 109 SER A O 1
ATOM 802 N N . VAL A 1 110 ? 7.102 -11.891 -28.938 1 89.06 110 VAL A N 1
ATOM 803 C CA . VAL A 1 110 ? 7.973 -11.922 -30.094 1 89.06 110 VAL A CA 1
ATOM 804 C C . VAL A 1 110 ? 9.117 -12.906 -29.875 1 89.06 110 VAL A C 1
ATOM 806 O O . VAL A 1 110 ? 9.469 -13.68 -30.766 1 89.06 110 VAL A O 1
ATOM 809 N N . GLY A 1 111 ? 9.703 -12.852 -28.672 1 87.25 111 GLY A N 1
ATOM 810 C CA . GLY A 1 111 ? 10.758 -13.797 -28.344 1 87.25 111 GLY A CA 1
ATOM 811 C C . GLY A 1 111 ? 10.32 -15.242 -28.469 1 87.25 111 GLY A C 1
ATOM 812 O O . GLY A 1 111 ? 11.031 -16.062 -29.047 1 87.25 111 GLY A O 1
ATOM 813 N N . VAL A 1 112 ? 9.141 -15.523 -28 1 87.56 112 VAL A N 1
ATOM 814 C CA . VAL A 1 112 ? 8.602 -16.875 -28.062 1 87.56 112 VAL A CA 1
ATOM 815 C C . VAL A 1 112 ? 8.297 -17.25 -29.516 1 87.56 112 VAL A C 1
ATOM 817 O O . VAL A 1 112 ? 8.461 -18.406 -29.906 1 87.56 112 VAL A O 1
ATOM 820 N N . LEU A 1 113 ? 7.832 -16.281 -30.234 1 91.19 113 LEU A N 1
ATOM 821 C CA . LEU A 1 113 ? 7.547 -16.531 -31.656 1 91.19 113 LEU A CA 1
ATOM 822 C C . LEU A 1 113 ? 8.812 -16.922 -32.406 1 91.19 113 LEU A C 1
ATOM 824 O O . LEU A 1 113 ? 8.805 -17.891 -33.188 1 91.19 113 LEU A O 1
ATOM 828 N N . ILE A 1 114 ? 9.805 -16.234 -32.156 1 90.81 114 ILE A N 1
ATOM 829 C CA . ILE A 1 114 ? 11.086 -16.547 -32.781 1 90.81 114 ILE A CA 1
ATOM 830 C C . ILE A 1 114 ? 11.547 -17.938 -32.344 1 90.81 114 ILE A C 1
ATOM 832 O O . ILE A 1 114 ? 11.961 -18.75 -33.156 1 90.81 114 ILE A O 1
ATOM 836 N N . ALA A 1 115 ? 11.453 -18.172 -31.078 1 89.19 115 ALA A N 1
ATOM 837 C CA . ALA A 1 115 ? 11.836 -19.484 -30.562 1 89.19 115 ALA A CA 1
ATOM 838 C C . ALA A 1 115 ? 11 -20.578 -31.203 1 89.19 115 ALA A C 1
ATOM 840 O O . ALA A 1 115 ? 11.523 -21.625 -31.578 1 89.19 115 ALA A O 1
ATOM 841 N N . SER A 1 116 ? 9.742 -20.281 -31.312 1 89.5 116 SER A N 1
ATOM 842 C CA . SER A 1 116 ? 8.836 -21.281 -31.891 1 89.5 116 SER A CA 1
ATOM 843 C C . SER A 1 116 ? 9.172 -21.547 -33.344 1 89.5 116 SER A C 1
ATOM 845 O O . SER A 1 116 ? 9.023 -22.672 -33.844 1 89.5 116 SER A O 1
ATOM 847 N N . TYR A 1 117 ? 9.539 -20.531 -34 1 91.25 117 TYR A N 1
ATOM 848 C CA . TYR A 1 117 ? 9.938 -20.656 -35.406 1 91.25 117 TYR A CA 1
ATOM 849 C C . TYR A 1 117 ? 11.164 -21.547 -35.531 1 91.25 117 TYR A C 1
ATOM 851 O O . TYR A 1 117 ? 11.211 -22.438 -36.375 1 91.25 117 TYR A O 1
ATOM 859 N N . ILE A 1 118 ? 12.102 -21.344 -34.75 1 89.75 118 ILE A N 1
ATOM 860 C CA . ILE A 1 118 ? 13.328 -22.125 -34.75 1 89.75 118 ILE A CA 1
ATOM 861 C C . ILE A 1 118 ? 13.023 -23.578 -34.406 1 89.75 118 ILE A C 1
ATOM 863 O O . ILE A 1 118 ? 13.5 -24.5 -35.094 1 89.75 118 ILE A O 1
ATOM 867 N N . ILE A 1 119 ? 12.172 -23.812 -33.469 1 86.88 119 ILE A N 1
ATOM 868 C CA . ILE A 1 119 ? 11.852 -25.156 -33 1 86.88 119 ILE A CA 1
ATOM 869 C C . ILE A 1 119 ? 11.016 -25.875 -34.062 1 86.88 119 ILE A C 1
ATOM 871 O O . ILE A 1 119 ? 11.156 -27.094 -34.25 1 86.88 119 ILE A O 1
ATOM 875 N N . PHE A 1 120 ? 10.203 -25.109 -34.719 1 87.81 120 PHE A N 1
ATOM 876 C CA . PHE A 1 120 ? 9.359 -25.688 -35.781 1 87.81 120 PHE A CA 1
ATOM 877 C C . PHE A 1 120 ? 10.203 -26.281 -36.875 1 87.81 120 PHE A C 1
ATOM 879 O O . PHE A 1 120 ? 9.914 -27.375 -37.375 1 87.81 120 PHE A O 1
ATOM 886 N N . PHE A 1 121 ? 11.266 -25.688 -37.25 1 90.31 121 PHE A N 1
ATOM 887 C CA . PHE A 1 121 ? 12.102 -26.141 -38.344 1 90.31 121 PHE A CA 1
ATOM 888 C C . PHE A 1 121 ? 13.242 -27.016 -37.844 1 90.31 121 PHE A C 1
ATOM 890 O O . PHE A 1 121 ? 13.711 -27.906 -38.562 1 90.31 121 PHE A O 1
ATOM 897 N N . LYS A 1 122 ? 13.695 -26.734 -36.656 1 90.19 122 LYS A N 1
ATOM 898 C CA . LYS A 1 122 ? 14.773 -27.516 -36.062 1 90.19 122 LYS A CA 1
ATOM 899 C C . LYS A 1 122 ? 14.398 -27.969 -34.656 1 90.19 122 LYS A C 1
ATOM 901 O O . LYS A 1 122 ? 14.883 -27.391 -33.688 1 90.19 122 LYS A O 1
ATOM 906 N N . PRO A 1 123 ? 13.734 -29.047 -34.562 1 84.62 123 PRO A N 1
ATOM 907 C CA . PRO A 1 123 ? 13.25 -29.516 -33.25 1 84.62 123 PRO A CA 1
ATOM 908 C C . PRO A 1 123 ? 14.383 -29.859 -32.312 1 84.62 123 PRO A C 1
ATOM 910 O O . PRO A 1 123 ? 14.164 -29.938 -31.094 1 84.62 123 PRO A O 1
ATOM 913 N N . GLU A 1 124 ? 15.57 -30.047 -32.844 1 83.12 124 GLU A N 1
ATOM 914 C CA . GLU A 1 124 ? 16.703 -30.375 -32 1 83.12 124 GLU A CA 1
ATOM 915 C C . GLU A 1 124 ? 17.062 -29.188 -31.094 1 83.12 124 GLU A C 1
ATOM 917 O O . GLU A 1 124 ? 17.719 -29.359 -30.078 1 83.12 124 GLU A O 1
ATOM 922 N N . TYR A 1 125 ? 16.625 -28.047 -31.516 1 84.69 125 TYR A N 1
ATOM 923 C CA . TYR A 1 125 ? 16.922 -26.844 -30.75 1 84.69 125 TYR A CA 1
ATOM 924 C C . TYR A 1 125 ? 15.789 -26.516 -29.797 1 84.69 125 TYR A C 1
ATOM 926 O O . TYR A 1 125 ? 15.508 -25.344 -29.547 1 84.69 125 TYR A O 1
ATOM 934 N N . LYS A 1 126 ? 15.164 -27.469 -29.203 1 84.38 126 LYS A N 1
ATOM 935 C CA . LYS A 1 126 ? 14.031 -27.281 -28.297 1 84.38 126 LYS A CA 1
ATOM 936 C C . LYS A 1 126 ? 14.438 -26.5 -27.047 1 84.38 126 LYS A C 1
ATOM 938 O O . LYS A 1 126 ? 13.594 -25.906 -26.375 1 84.38 126 LYS A O 1
ATOM 943 N N . TYR A 1 127 ? 15.773 -26.453 -26.812 1 85.25 127 TYR A N 1
ATOM 944 C CA . TYR A 1 127 ? 16.281 -25.75 -25.641 1 85.25 127 TYR A CA 1
ATOM 945 C C . TYR A 1 127 ? 16.156 -24.25 -25.828 1 85.25 127 TYR A C 1
ATOM 947 O O . TYR A 1 127 ? 16.281 -23.484 -24.875 1 85.25 127 TYR A O 1
ATOM 955 N N . VAL A 1 128 ? 15.867 -23.812 -26.938 1 86.06 128 VAL A N 1
ATOM 956 C CA . VAL A 1 128 ? 15.727 -22.391 -27.234 1 86.06 128 VAL A CA 1
ATOM 957 C C . VAL A 1 128 ? 14.523 -21.828 -26.469 1 86.06 128 VAL A C 1
ATOM 959 O O . VAL A 1 128 ? 14.547 -20.672 -26.031 1 86.06 128 VAL A O 1
ATOM 962 N N . ASP A 1 129 ? 13.555 -22.609 -26.281 1 86.69 129 ASP A N 1
ATOM 963 C CA . ASP A 1 129 ? 12.32 -22.172 -25.641 1 86.69 129 ASP A CA 1
ATOM 964 C C . ASP A 1 129 ? 12.578 -21.797 -24.172 1 86.69 129 ASP A C 1
ATOM 966 O O . ASP A 1 129 ? 12.359 -20.641 -23.781 1 86.69 129 ASP A O 1
ATOM 970 N N . PRO A 1 130 ? 13.188 -22.719 -23.406 1 87.06 130 PRO A N 1
ATOM 971 C CA . PRO A 1 130 ? 13.469 -22.328 -22.016 1 87.06 130 PRO A CA 1
ATOM 972 C C . PRO A 1 130 ? 14.492 -21.188 -21.922 1 87.06 130 PRO A C 1
ATOM 974 O O . PRO A 1 130 ? 14.43 -20.375 -20.984 1 87.06 130 PRO A O 1
ATOM 977 N N . ILE A 1 131 ? 15.305 -21.094 -22.75 1 86.44 131 ILE A N 1
ATOM 978 C CA . ILE A 1 131 ? 16.281 -20.016 -22.734 1 86.44 131 ILE A CA 1
ATOM 979 C C . ILE A 1 131 ? 15.57 -18.688 -22.953 1 86.44 131 ILE A C 1
ATOM 981 O O . ILE A 1 131 ? 15.852 -17.703 -22.25 1 86.44 131 ILE A O 1
ATOM 985 N N . CYS A 1 132 ? 14.711 -18.672 -23.953 1 87.06 132 CYS A N 1
ATOM 986 C CA . CYS A 1 132 ? 13.93 -17.469 -24.203 1 87.06 132 CYS A CA 1
ATOM 987 C C . CYS A 1 132 ? 13.094 -17.094 -22.984 1 87.06 132 CYS A C 1
ATOM 989 O O . CYS A 1 132 ? 12.945 -15.922 -22.656 1 87.06 132 CYS A O 1
ATOM 991 N N . THR A 1 133 ? 12.555 -18.078 -22.312 1 88.38 133 THR A N 1
ATOM 992 C CA . THR A 1 133 ? 11.758 -17.859 -21.109 1 88.38 133 THR A CA 1
ATOM 993 C C . THR A 1 133 ? 12.602 -17.203 -20.031 1 88.38 133 THR A C 1
ATOM 995 O O . THR A 1 133 ? 12.164 -16.234 -19.391 1 88.38 133 THR A O 1
ATOM 998 N N . PHE A 1 134 ? 13.82 -17.656 -19.859 1 91.88 134 PHE A N 1
ATOM 999 C CA . PHE A 1 134 ? 14.703 -17.109 -18.828 1 91.88 134 PHE A CA 1
ATOM 1000 C C . PHE A 1 134 ? 15.117 -15.688 -19.172 1 91.88 134 PHE A C 1
ATOM 1002 O O . PHE A 1 134 ? 15.164 -14.82 -18.297 1 91.88 134 PHE A O 1
ATOM 1009 N N . LEU A 1 135 ? 15.422 -15.5 -20.406 1 90.38 135 LEU A N 1
ATOM 1010 C CA . LEU A 1 135 ? 15.805 -14.164 -20.844 1 90.38 135 LEU A CA 1
ATOM 1011 C C . LEU A 1 135 ? 14.664 -13.18 -20.656 1 90.38 135 LEU A C 1
ATOM 1013 O O . LEU A 1 135 ? 14.867 -12.078 -20.125 1 90.38 135 LEU A O 1
ATOM 1017 N N . PHE A 1 136 ? 13.5 -13.57 -21.062 1 87.56 136 PHE A N 1
ATOM 1018 C CA . PHE A 1 136 ? 12.328 -12.711 -20.922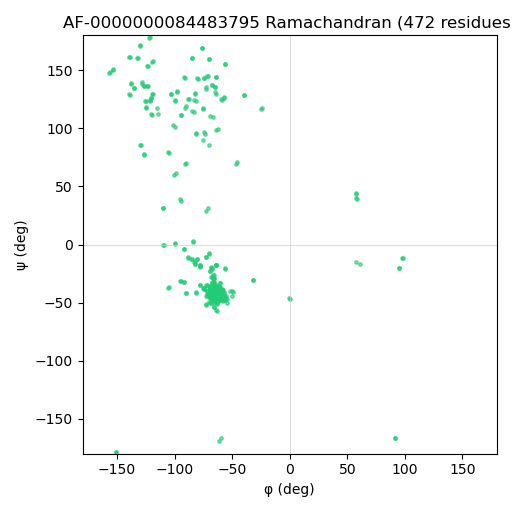 1 87.56 136 PHE A CA 1
ATOM 1019 C C . PHE A 1 136 ? 12.008 -12.469 -19.453 1 87.56 136 PHE A C 1
ATOM 1021 O O . PHE A 1 136 ? 11.602 -11.367 -19.062 1 87.56 136 PHE A O 1
ATOM 1028 N N . SER A 1 137 ? 12.188 -13.5 -18.688 1 92.06 137 SER A N 1
ATOM 1029 C CA . SER A 1 137 ? 11.922 -13.352 -17.266 1 92.06 137 SER A CA 1
ATOM 1030 C C . SER A 1 137 ? 12.852 -12.328 -16.625 1 92.06 137 SER A C 1
ATOM 1032 O O . SER A 1 137 ? 12.422 -11.516 -15.812 1 92.06 137 SER A O 1
ATOM 1034 N N . ALA A 1 138 ? 14.062 -12.312 -17.047 1 91.38 138 ALA A N 1
ATOM 1035 C CA . ALA A 1 138 ? 15.031 -11.344 -16.531 1 91.38 138 ALA A CA 1
ATOM 1036 C C . ALA A 1 138 ? 14.648 -9.922 -16.938 1 91.38 138 ALA A C 1
ATOM 1038 O O . ALA A 1 138 ? 14.75 -8.992 -16.125 1 91.38 138 ALA A O 1
ATOM 1039 N N . LEU A 1 139 ? 14.195 -9.82 -18.109 1 86.5 139 LEU A N 1
ATOM 1040 C CA . LEU A 1 139 ? 13.797 -8.508 -18.609 1 86.5 139 LEU A CA 1
ATOM 1041 C C . LEU A 1 139 ? 12.562 -8 -17.875 1 86.5 139 LEU A C 1
ATOM 1043 O O . LEU A 1 139 ? 12.523 -6.844 -17.438 1 86.5 139 LEU A O 1
ATOM 1047 N N . VAL A 1 140 ? 11.609 -8.844 -17.719 1 87.56 140 VAL A N 1
ATOM 1048 C CA . VAL A 1 140 ? 10.359 -8.492 -17.047 1 87.56 140 VAL A CA 1
ATOM 1049 C C . VAL A 1 140 ? 10.641 -8.102 -15.609 1 87.56 140 VAL A C 1
ATOM 1051 O O . VAL A 1 140 ? 10.125 -7.094 -15.117 1 87.56 140 VAL A O 1
ATOM 1054 N N . LEU A 1 141 ? 11.516 -8.867 -14.984 1 89.75 141 LEU A N 1
ATOM 1055 C CA . LEU A 1 141 ? 11.836 -8.578 -13.594 1 89.75 141 LEU A CA 1
ATOM 1056 C C . LEU A 1 141 ? 12.578 -7.254 -13.469 1 89.75 141 LEU A C 1
ATOM 1058 O O . LEU A 1 141 ? 12.281 -6.453 -12.578 1 89.75 141 LEU A O 1
ATOM 1062 N N . GLY A 1 142 ? 13.477 -7 -14.359 1 88.19 142 GLY A N 1
ATOM 1063 C CA . GLY A 1 142 ? 14.234 -5.762 -14.328 1 88.19 142 GLY A CA 1
ATOM 1064 C C . GLY A 1 142 ? 13.383 -4.527 -14.555 1 88.19 142 GLY A C 1
ATOM 1065 O O . GLY A 1 142 ? 13.492 -3.543 -13.82 1 88.19 142 GLY A O 1
ATOM 1066 N N . THR A 1 143 ? 12.453 -4.594 -15.461 1 84.19 143 THR A N 1
ATOM 1067 C CA . THR A 1 143 ? 11.648 -3.434 -15.812 1 84.19 143 THR A CA 1
ATOM 1068 C C . THR A 1 143 ? 10.57 -3.191 -14.758 1 84.19 143 THR A C 1
ATOM 1070 O O . THR A 1 143 ? 10.25 -2.043 -14.445 1 84.19 143 THR A O 1
ATOM 1073 N N . THR A 1 144 ? 10.07 -4.25 -14.211 1 88.12 144 THR A N 1
ATOM 1074 C CA . THR A 1 144 ? 8.984 -4.082 -13.25 1 88.12 144 THR A CA 1
ATOM 1075 C C . THR A 1 144 ? 9.531 -3.725 -11.867 1 88.12 144 THR A C 1
ATOM 1077 O O . THR A 1 144 ? 8.805 -3.201 -11.023 1 88.12 144 THR A O 1
ATOM 1080 N N . LEU A 1 145 ? 10.852 -3.99 -11.719 1 90.44 145 LEU A N 1
ATOM 1081 C CA . LEU A 1 145 ? 11.469 -3.645 -10.438 1 90.44 145 LEU A CA 1
ATOM 1082 C C . LEU A 1 145 ? 11.453 -2.135 -10.219 1 90.44 145 LEU A C 1
ATOM 1084 O O . LEU A 1 145 ? 11.258 -1.669 -9.094 1 90.44 145 LEU A O 1
ATOM 1088 N N . THR A 1 146 ? 11.688 -1.419 -11.25 1 87.06 146 THR A N 1
ATOM 1089 C CA . THR A 1 146 ? 11.672 0.036 -11.148 1 87.06 146 THR A CA 1
ATOM 1090 C C . THR A 1 146 ? 10.281 0.543 -10.781 1 87.06 146 THR A C 1
ATOM 1092 O O . THR A 1 146 ? 10.141 1.443 -9.953 1 87.06 146 THR A O 1
ATOM 1095 N N . ILE A 1 147 ? 9.297 -0.032 -11.359 1 86.19 147 ILE A N 1
ATOM 1096 C CA . ILE A 1 147 ? 7.914 0.339 -11.078 1 86.19 147 ILE A CA 1
ATOM 1097 C C . ILE A 1 147 ? 7.57 -0.019 -9.633 1 86.19 147 ILE A C 1
ATOM 1099 O O . ILE A 1 147 ? 6.953 0.775 -8.914 1 86.19 147 ILE A O 1
ATOM 1103 N N . LEU A 1 148 ? 8.055 -1.213 -9.289 1 91.5 148 LEU A N 1
ATOM 1104 C CA . LEU A 1 148 ? 7.797 -1.68 -7.926 1 91.5 148 LEU A CA 1
ATOM 1105 C C . LEU A 1 148 ? 8.398 -0.723 -6.902 1 91.5 148 LEU A C 1
ATOM 1107 O O . LEU A 1 148 ? 7.742 -0.374 -5.914 1 91.5 148 LEU A O 1
ATOM 1111 N N . ARG A 1 149 ? 9.578 -0.304 -7.137 1 91.25 149 ARG A N 1
ATOM 1112 C CA . ARG A 1 149 ? 10.258 0.614 -6.23 1 91.25 149 ARG A CA 1
ATOM 1113 C C . ARG A 1 149 ? 9.492 1.926 -6.105 1 91.25 149 ARG A C 1
ATOM 1115 O O . ARG A 1 149 ? 9.328 2.455 -5 1 91.25 149 ARG A O 1
ATOM 1122 N N . ASP A 1 150 ? 9.055 2.389 -7.207 1 88.69 150 ASP A N 1
ATOM 1123 C CA . ASP A 1 150 ? 8.289 3.635 -7.207 1 88.69 150 ASP A CA 1
ATOM 1124 C C . ASP A 1 150 ? 6.988 3.48 -6.426 1 88.69 150 ASP A C 1
ATOM 1126 O O . ASP A 1 150 ? 6.625 4.355 -5.637 1 88.69 150 ASP A O 1
ATOM 1130 N N . VAL A 1 151 ? 6.32 2.416 -6.672 1 91.5 151 VAL A N 1
ATOM 1131 C CA . VAL A 1 151 ? 5.039 2.146 -6.031 1 91.5 151 VAL A CA 1
ATOM 1132 C C . VAL A 1 151 ? 5.238 1.987 -4.523 1 91.5 151 VAL A C 1
ATOM 1134 O O . VAL A 1 151 ? 4.469 2.529 -3.729 1 91.5 151 VAL A O 1
ATOM 1137 N N . LEU A 1 152 ? 6.309 1.324 -4.141 1 92.94 152 LEU A N 1
ATOM 1138 C CA . LEU A 1 152 ? 6.586 1.111 -2.725 1 92.94 152 LEU A CA 1
ATOM 1139 C C . LEU A 1 152 ? 6.953 2.424 -2.039 1 92.94 152 LEU A C 1
ATOM 1141 O O . LEU A 1 152 ? 6.594 2.648 -0.882 1 92.94 152 LEU A O 1
ATOM 1145 N N . LEU A 1 153 ? 7.645 3.238 -2.729 1 91.69 153 LEU A N 1
ATOM 1146 C CA . LEU A 1 153 ? 8.008 4.539 -2.172 1 91.69 153 LEU A CA 1
ATOM 1147 C C . LEU A 1 153 ? 6.762 5.344 -1.824 1 91.69 153 LEU A C 1
ATOM 1149 O O . LEU A 1 153 ? 6.684 5.941 -0.748 1 91.69 153 LEU A O 1
ATOM 1153 N N . VAL A 1 154 ? 5.793 5.336 -2.686 1 91.81 154 VAL A N 1
ATOM 1154 C CA . VAL A 1 154 ? 4.559 6.082 -2.477 1 91.81 154 VAL A CA 1
ATOM 1155 C C . VAL A 1 154 ? 3.771 5.469 -1.32 1 91.81 154 VAL A C 1
ATOM 1157 O O . VAL A 1 154 ? 3.287 6.184 -0.441 1 91.81 154 VAL A O 1
ATOM 1160 N N . LEU A 1 155 ? 3.695 4.141 -1.346 1 92.19 155 LEU A N 1
ATOM 1161 C CA . LEU A 1 155 ? 2.906 3.455 -0.329 1 92.19 155 LEU A CA 1
ATOM 1162 C C . LEU A 1 155 ? 3.547 3.598 1.047 1 92.19 155 LEU A C 1
ATOM 1164 O O . LEU A 1 155 ? 2.85 3.623 2.062 1 92.19 155 LEU A O 1
ATOM 1168 N N . MET A 1 156 ? 4.824 3.744 1.035 1 92 156 MET A N 1
ATOM 1169 C CA . MET A 1 156 ? 5.555 3.922 2.287 1 92 156 MET A CA 1
ATOM 1170 C C . MET A 1 156 ? 5.539 5.383 2.723 1 92 156 MET A C 1
ATOM 1172 O O . MET A 1 156 ? 6.102 5.73 3.764 1 92 156 MET A O 1
ATOM 1176 N N . GLU A 1 157 ? 4.891 6.184 2.012 1 91.38 157 GLU A N 1
ATOM 1177 C CA . GLU A 1 157 ? 4.824 7.617 2.268 1 91.38 157 GLU A CA 1
ATOM 1178 C C . GLU A 1 157 ? 6.215 8.242 2.283 1 91.38 157 GLU A C 1
ATOM 1180 O O . GLU A 1 157 ? 6.539 9.023 3.18 1 91.38 157 GLU A O 1
ATOM 1185 N N . GLY A 1 158 ? 7 7.82 1.292 1 90.75 158 GLY A N 1
ATOM 1186 C CA . GLY A 1 158 ? 8.336 8.383 1.146 1 90.75 158 GLY A CA 1
ATOM 1187 C C . GLY A 1 158 ? 8.352 9.672 0.35 1 90.75 158 GLY A C 1
ATOM 1188 O O . GLY A 1 158 ? 7.387 9.992 -0.346 1 90.75 158 GLY A O 1
ATOM 1189 N N . THR A 1 159 ? 9.414 10.398 0.537 1 92.06 159 THR A N 1
ATOM 1190 C CA . THR A 1 159 ? 9.609 11.617 -0.241 1 92.06 159 THR A CA 1
ATOM 1191 C C . THR A 1 159 ? 9.648 11.305 -1.734 1 92.06 159 THR A C 1
ATOM 1193 O O . THR A 1 159 ? 10.383 10.422 -2.172 1 92.06 159 THR A O 1
ATOM 1196 N N . PRO A 1 160 ? 8.75 12.008 -2.496 1 88.69 160 PRO A N 1
ATOM 1197 C CA . PRO A 1 160 ? 8.719 11.75 -3.938 1 88.69 160 PRO A CA 1
ATOM 1198 C C . PRO A 1 160 ? 10.078 11.953 -4.602 1 88.69 160 PRO A C 1
ATOM 1200 O O . PRO A 1 160 ? 10.875 12.781 -4.152 1 88.69 160 PRO A O 1
ATOM 1203 N N . LYS A 1 161 ? 10.18 11.25 -5.703 1 83.62 161 LYS A N 1
ATOM 1204 C CA . LYS A 1 161 ? 11.422 11.375 -6.473 1 83.62 161 LYS A CA 1
ATOM 1205 C C . LYS A 1 161 ? 11.594 12.789 -7.02 1 83.62 161 LYS A C 1
ATOM 1207 O O . LYS A 1 161 ? 10.625 13.406 -7.461 1 83.62 161 LYS A O 1
ATOM 1212 N N . GLY A 1 162 ? 12.75 13.289 -6.906 1 82.44 162 GLY A N 1
ATOM 1213 C CA . GLY A 1 162 ? 13.023 14.617 -7.438 1 82.44 162 GLY A CA 1
ATOM 1214 C C . GLY A 1 162 ? 12.875 15.719 -6.406 1 82.44 162 GLY A C 1
ATOM 1215 O O . GLY A 1 162 ? 13.281 16.859 -6.645 1 82.44 162 GLY A O 1
ATOM 1216 N N . MET A 1 163 ? 12.156 15.383 -5.395 1 88.38 163 MET A N 1
ATOM 1217 C CA . MET A 1 163 ? 11.992 16.375 -4.332 1 88.38 163 MET A CA 1
ATOM 1218 C C . MET A 1 163 ? 13.117 16.266 -3.312 1 88.38 163 MET A C 1
ATOM 1220 O O . MET A 1 163 ? 13.391 15.18 -2.795 1 88.38 163 MET A O 1
ATOM 1224 N N . ASP A 1 164 ? 13.773 17.375 -3.109 1 91.44 164 ASP A N 1
ATOM 1225 C CA . ASP A 1 164 ? 14.875 17.422 -2.156 1 91.44 164 ASP A CA 1
ATOM 1226 C C . ASP A 1 164 ? 14.398 17.891 -0.783 1 91.44 164 ASP A C 1
ATOM 1228 O O . ASP A 1 164 ? 14.078 19.062 -0.6 1 91.44 164 ASP A O 1
ATOM 1232 N N . PHE A 1 165 ? 14.422 17.031 0.141 1 93.5 165 PHE A N 1
ATOM 1233 C CA . PHE A 1 165 ? 13.984 17.266 1.509 1 93.5 165 PHE A CA 1
ATOM 1234 C C . PHE A 1 165 ? 14.711 18.469 2.104 1 93.5 165 PHE A C 1
ATOM 1236 O O . PHE A 1 165 ? 14.086 19.344 2.723 1 93.5 165 PHE A O 1
ATOM 1243 N N . ASN A 1 166 ? 15.969 18.484 1.928 1 94.88 166 ASN A N 1
ATOM 1244 C CA . ASN A 1 166 ? 16.766 19.562 2.498 1 94.88 166 ASN A CA 1
ATOM 1245 C C . ASN A 1 166 ? 16.469 20.906 1.832 1 94.88 166 ASN A C 1
ATOM 1247 O O . ASN A 1 166 ? 16.484 21.938 2.488 1 94.88 166 ASN A O 1
ATOM 1251 N N . ALA A 1 167 ? 16.266 20.875 0.604 1 95.56 167 ALA A N 1
ATOM 1252 C CA . ALA A 1 167 ? 15.898 22.094 -0.105 1 95.56 167 ALA A CA 1
ATOM 1253 C C . ALA A 1 167 ? 14.609 22.703 0.451 1 95.56 167 ALA A C 1
ATOM 1255 O O . ALA A 1 167 ? 14.508 23.922 0.61 1 95.56 167 ALA A O 1
ATOM 1256 N N . VAL A 1 168 ? 13.664 21.844 0.738 1 96.31 168 VAL A N 1
ATOM 1257 C CA . VAL A 1 168 ? 12.391 22.297 1.302 1 96.31 168 VAL A CA 1
ATOM 1258 C C . VAL A 1 168 ? 12.625 22.875 2.693 1 96.31 168 VAL A C 1
ATOM 1260 O O . VAL A 1 168 ? 12.125 23.969 3.01 1 96.31 168 VAL A O 1
ATOM 1263 N N . ARG A 1 169 ? 13.391 22.125 3.486 1 96.81 169 ARG A N 1
ATOM 1264 C CA . ARG A 1 169 ? 13.688 22.578 4.844 1 96.81 169 ARG A CA 1
ATOM 1265 C C . ARG A 1 169 ? 14.375 23.938 4.84 1 96.81 169 ARG A C 1
ATOM 1267 O O . ARG A 1 169 ? 14.008 24.828 5.609 1 96.81 169 ARG A O 1
ATOM 1274 N N . GLU A 1 170 ? 15.305 24.094 3.945 1 96.88 170 GLU A N 1
ATOM 1275 C CA . GLU A 1 170 ? 16.062 25.344 3.855 1 96.88 170 GLU A CA 1
ATOM 1276 C C . GLU A 1 170 ? 15.188 26.484 3.367 1 96.88 170 GLU A C 1
ATOM 1278 O O . GLU A 1 170 ? 15.359 27.625 3.801 1 96.88 170 GLU A O 1
ATOM 1283 N N . THR A 1 171 ? 14.328 26.203 2.445 1 97 171 THR A N 1
ATOM 1284 C CA . THR A 1 171 ? 13.391 27.203 1.953 1 97 171 THR A CA 1
ATOM 1285 C C . THR A 1 171 ? 12.523 27.734 3.092 1 97 171 THR A C 1
ATOM 1287 O O . THR A 1 171 ? 12.273 28.953 3.17 1 97 171 THR A O 1
ATOM 1290 N N . LEU A 1 172 ? 12.117 26.859 4.004 1 97.44 172 LEU A N 1
ATOM 1291 C CA . LEU A 1 172 ? 11.289 27.25 5.137 1 97.44 172 LEU A CA 1
ATOM 1292 C C . LEU A 1 172 ? 12.102 28.016 6.172 1 97.44 172 LEU A C 1
ATOM 1294 O O . LEU A 1 172 ? 11.625 29 6.738 1 97.44 172 LEU A O 1
ATOM 1298 N N . LEU A 1 173 ? 13.32 27.609 6.371 1 97.31 173 LEU A N 1
ATOM 1299 C CA . LEU A 1 173 ? 14.195 28.25 7.344 1 97.31 173 LEU A CA 1
ATOM 1300 C C . LEU A 1 173 ? 14.57 29.656 6.879 1 97.31 173 LEU A C 1
ATOM 1302 O O . LEU A 1 173 ? 14.906 30.516 7.699 1 97.31 173 LEU A O 1
ATOM 1306 N N . ALA A 1 174 ? 14.422 29.922 5.625 1 96.75 174 ALA A N 1
ATOM 1307 C CA . ALA A 1 174 ? 14.805 31.203 5.035 1 96.75 174 ALA A CA 1
ATOM 1308 C C . ALA A 1 174 ? 13.703 32.25 5.223 1 96.75 174 ALA A C 1
ATOM 1310 O O . ALA A 1 174 ? 13.93 33.438 5.035 1 96.75 174 ALA A O 1
ATOM 1311 N N . VAL A 1 175 ? 12.562 31.859 5.562 1 97 175 VAL A N 1
ATOM 1312 C CA . VAL A 1 175 ? 11.453 32.781 5.793 1 97 175 VAL A CA 1
ATOM 1313 C C . VAL A 1 175 ? 11.742 33.625 7.02 1 97 175 VAL A C 1
ATOM 1315 O O . VAL A 1 175 ? 12.141 33.125 8.07 1 97 175 VAL A O 1
ATOM 1318 N N . ARG A 1 176 ? 11.477 34.844 6.938 1 95.81 176 ARG A N 1
ATOM 1319 C CA . ARG A 1 176 ? 11.719 35.781 8.039 1 95.81 176 ARG A CA 1
ATOM 1320 C C . ARG A 1 176 ? 10.844 35.438 9.242 1 95.81 176 ARG A C 1
ATOM 1322 O O . ARG A 1 176 ? 9.641 35.219 9.10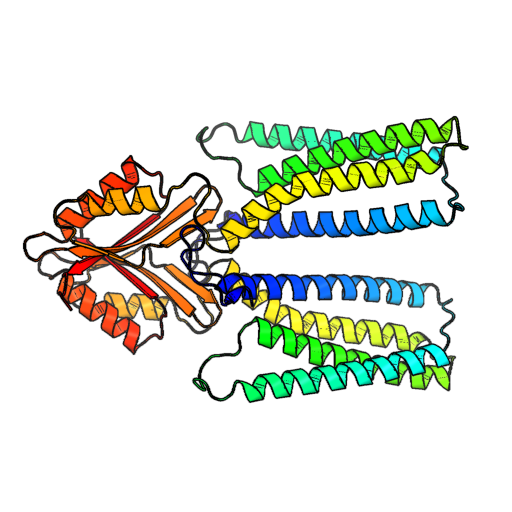2 1 95.81 176 ARG A O 1
ATOM 1329 N N . GLY A 1 177 ? 11.477 35.344 10.406 1 95.94 177 GLY A N 1
ATOM 1330 C CA . GLY A 1 177 ? 10.742 35.094 11.633 1 95.94 177 GLY A CA 1
ATOM 1331 C C . GLY A 1 177 ? 10.758 33.625 12.047 1 95.94 177 GLY A C 1
ATOM 1332 O O . GLY A 1 177 ? 10.359 33.281 13.156 1 95.94 177 GLY A O 1
ATOM 1333 N N . VAL A 1 178 ? 11.219 32.781 11.125 1 97.06 178 VAL A N 1
ATOM 1334 C CA . VAL A 1 178 ? 11.258 31.359 11.414 1 97.06 178 VAL A CA 1
ATOM 1335 C C . VAL A 1 178 ? 12.516 31.031 12.211 1 97.06 178 VAL A C 1
ATOM 1337 O O . VAL A 1 178 ? 13.625 31.391 11.805 1 97.06 178 VAL A O 1
ATOM 1340 N N . GLU A 1 179 ? 12.352 30.312 13.312 1 96.38 179 GLU A N 1
ATOM 1341 C CA . GLU A 1 179 ? 13.461 29.953 14.18 1 96.38 179 GLU A CA 1
ATOM 1342 C C . GLU A 1 179 ? 13.828 28.469 14.008 1 96.38 179 GLU A C 1
ATOM 1344 O O . GLU A 1 179 ? 15 28.109 14.117 1 96.38 179 GLU A O 1
ATOM 1349 N N . ALA A 1 180 ? 12.781 27.734 13.828 1 96.31 180 ALA A N 1
ATOM 1350 C CA . ALA A 1 180 ? 13.008 26.297 13.719 1 96.31 180 ALA A CA 1
ATOM 1351 C C . ALA A 1 180 ? 11.914 25.625 12.891 1 96.31 180 ALA A C 1
ATOM 1353 O O . ALA A 1 180 ? 10.789 26.109 12.828 1 96.31 180 ALA A O 1
ATOM 1354 N N . VAL A 1 181 ? 12.312 24.562 12.258 1 96.06 181 VAL A N 1
ATOM 1355 C CA . VAL A 1 181 ? 11.414 23.703 11.5 1 96.06 181 VAL A CA 1
ATOM 1356 C C . VAL A 1 181 ? 11.461 22.281 12.062 1 96.06 181 VAL A C 1
ATOM 1358 O O . VAL A 1 181 ? 12.539 21.703 12.219 1 96.06 181 VAL A O 1
ATOM 1361 N N . HIS A 1 182 ? 10.305 21.703 12.461 1 93.69 182 HIS A N 1
ATOM 1362 C CA . HIS A 1 182 ? 10.281 20.344 12.969 1 93.69 182 HIS A CA 1
ATOM 1363 C C . HIS A 1 182 ? 9.055 19.594 12.453 1 93.69 182 HIS A C 1
ATOM 1365 O O . HIS A 1 182 ? 8.141 20.188 11.898 1 93.69 182 HIS A O 1
ATOM 1371 N N . SER A 1 183 ? 9.141 18.297 12.531 1 94.06 183 SER A N 1
ATOM 1372 C CA . SER A 1 183 ? 8.078 17.406 12.07 1 94.06 183 SER A CA 1
ATOM 1373 C C . SER A 1 183 ? 7.758 17.641 10.602 1 94.06 183 SER A C 1
ATOM 1375 O O . SER A 1 183 ? 6.594 17.797 10.227 1 94.06 183 SER A O 1
ATOM 1377 N N . LEU A 1 184 ? 8.852 17.859 9.852 1 95.19 184 LEU A N 1
ATOM 1378 C CA . LEU A 1 184 ? 8.688 18.016 8.414 1 95.19 184 LEU A CA 1
ATOM 1379 C C . LEU A 1 184 ? 8.438 16.672 7.742 1 95.19 184 LEU A C 1
ATOM 1381 O O . LEU A 1 184 ? 9.281 15.766 7.801 1 95.19 184 LEU A O 1
ATOM 1385 N N . HIS A 1 185 ? 7.312 16.516 7.164 1 94.5 185 HIS A N 1
ATOM 1386 C CA . HIS A 1 185 ? 6.941 15.305 6.449 1 94.5 185 HIS A CA 1
ATOM 1387 C C . HIS A 1 185 ? 6.527 15.609 5.012 1 94.5 185 HIS A C 1
ATOM 1389 O O . HIS A 1 185 ? 5.656 16.453 4.781 1 94.5 185 HIS A O 1
ATOM 1395 N N . ILE A 1 186 ? 7.207 14.977 4.121 1 94.62 186 ILE A N 1
ATOM 1396 C CA . ILE A 1 186 ? 6.902 15.078 2.699 1 94.62 186 ILE A CA 1
ATOM 1397 C C . ILE A 1 186 ? 6.57 13.695 2.141 1 94.62 186 ILE A C 1
ATOM 1399 O O . ILE A 1 186 ? 7.34 12.75 2.314 1 94.62 186 ILE A O 1
ATOM 1403 N N . TRP A 1 187 ? 5.438 13.547 1.501 1 92.56 187 TRP A N 1
ATOM 1404 C CA . TRP A 1 187 ? 5.055 12.273 0.886 1 92.56 187 TRP A CA 1
ATOM 1405 C C . TRP A 1 187 ? 4.152 12.508 -0.323 1 92.56 187 TRP A C 1
ATOM 1407 O O . TRP A 1 187 ? 4.02 13.641 -0.795 1 92.56 187 TRP A O 1
ATOM 1417 N N . ALA A 1 188 ? 3.703 11.414 -0.955 1 90.06 188 ALA A N 1
ATOM 1418 C CA . ALA A 1 188 ? 2.883 11.578 -2.152 1 90.06 188 ALA A CA 1
ATOM 1419 C C . ALA A 1 188 ? 1.67 10.648 -2.113 1 90.06 188 ALA A C 1
ATOM 1421 O O . ALA A 1 188 ? 1.771 9.5 -1.673 1 90.06 188 ALA A O 1
ATOM 1422 N N . LEU A 1 189 ? 0.51 11.203 -2.457 1 86.38 189 LEU A N 1
ATOM 1423 C CA . LEU A 1 189 ? -0.666 10.367 -2.658 1 86.38 189 LEU A CA 1
ATOM 1424 C C . LEU A 1 189 ? -0.52 9.516 -3.914 1 86.38 189 LEU A C 1
ATOM 1426 O O . LEU A 1 189 ? -0.843 8.32 -3.906 1 86.38 189 LEU A O 1
ATOM 1430 N N . THR A 1 190 ? -0.194 10.148 -4.902 1 84.06 190 THR A N 1
ATOM 1431 C CA . THR A 1 190 ? 0.224 9.57 -6.176 1 84.06 190 THR A CA 1
ATOM 1432 C C . THR A 1 190 ? 1.527 10.203 -6.656 1 84.06 190 THR A C 1
ATOM 1434 O O . THR A 1 190 ? 2.008 11.18 -6.066 1 84.06 190 THR A O 1
ATOM 1437 N N . ALA A 1 191 ? 2.129 9.688 -7.688 1 75.75 191 ALA A N 1
ATOM 1438 C CA . ALA A 1 191 ? 3.395 10.219 -8.18 1 75.75 191 ALA A CA 1
ATOM 1439 C C . ALA A 1 191 ? 3.273 11.703 -8.508 1 75.75 191 ALA A C 1
ATOM 1441 O O . ALA A 1 191 ? 4.246 12.453 -8.398 1 75.75 191 ALA A O 1
ATOM 1442 N N . ALA A 1 192 ? 2.105 12.195 -8.727 1 78.94 192 ALA A N 1
ATOM 1443 C CA . ALA A 1 192 ? 1.935 13.562 -9.203 1 78.94 192 ALA A CA 1
ATOM 1444 C C . ALA A 1 192 ? 1.357 14.461 -8.109 1 78.94 192 ALA A C 1
ATOM 1446 O O . ALA A 1 192 ? 1.184 15.664 -8.32 1 78.94 192 ALA A O 1
ATOM 1447 N N . GLN A 1 193 ? 1.132 13.891 -7.016 1 88.75 193 GLN A N 1
ATOM 1448 C CA . GLN A 1 193 ? 0.468 14.68 -5.984 1 88.75 193 GLN A CA 1
ATOM 1449 C C . GLN A 1 193 ? 1.261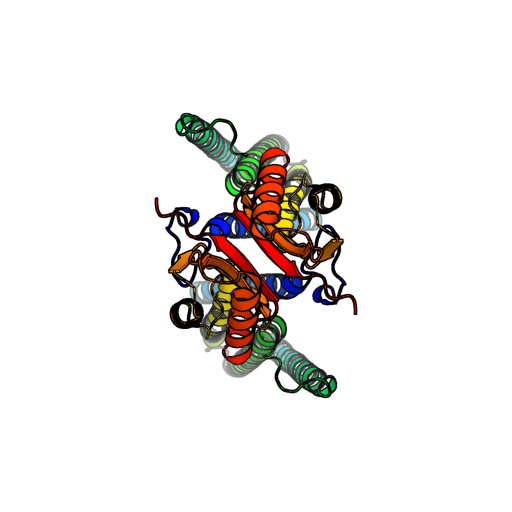 14.656 -4.68 1 88.75 193 GLN A C 1
ATOM 1451 O O . GLN A 1 193 ? 0.875 13.977 -3.725 1 88.75 193 GLN A O 1
ATOM 1456 N N . PRO A 1 194 ? 2.352 15.461 -4.645 1 91.81 194 PRO A N 1
ATOM 1457 C CA . PRO A 1 194 ? 3.129 15.547 -3.408 1 91.81 194 PRO A CA 1
ATOM 1458 C C . PRO A 1 194 ? 2.43 16.375 -2.326 1 91.81 194 PRO A C 1
ATOM 1460 O O . PRO A 1 194 ? 1.729 17.328 -2.639 1 91.81 194 PRO A O 1
ATOM 1463 N N . LEU A 1 195 ? 2.58 15.961 -1.116 1 94.38 195 LEU A N 1
ATOM 1464 C CA . LEU A 1 195 ? 2.008 16.641 0.047 1 94.38 195 LEU A CA 1
ATOM 1465 C C . LEU A 1 195 ? 3.094 17 1.053 1 94.38 195 LEU A C 1
ATOM 1467 O O . LEU A 1 195 ? 4.16 16.375 1.072 1 94.38 195 LEU A O 1
ATOM 1471 N N . LEU A 1 196 ? 2.812 18.031 1.824 1 95.88 196 LEU A N 1
ATOM 1472 C CA . LEU A 1 196 ? 3.766 18.5 2.828 1 95.88 196 LEU A CA 1
ATOM 1473 C C . LEU A 1 196 ? 3.053 18.875 4.121 1 95.88 196 LEU A C 1
ATOM 1475 O O . LEU A 1 196 ? 2.004 19.516 4.09 1 95.88 196 LEU A O 1
ATOM 1479 N N . SER A 1 197 ? 3.48 18.375 5.195 1 96.06 197 SER A N 1
ATOM 1480 C CA . SER A 1 197 ? 3.09 18.812 6.531 1 96.06 197 SER A CA 1
ATOM 1481 C C . SER A 1 197 ? 4.305 19.219 7.359 1 96.06 197 SER A C 1
ATOM 1483 O O . SER A 1 197 ? 5.332 18.531 7.34 1 96.06 197 SER A O 1
ATOM 1485 N N . VAL A 1 198 ? 4.184 20.344 8.086 1 97.38 198 VAL A N 1
ATOM 1486 C CA . VAL A 1 198 ? 5.371 20.812 8.797 1 97.38 198 VAL A CA 1
ATOM 1487 C C . VAL A 1 198 ? 4.953 21.688 9.977 1 97.38 198 VAL A C 1
ATOM 1489 O O . VAL A 1 198 ? 3.875 22.297 9.961 1 97.38 198 VAL A O 1
ATOM 1492 N N . HIS A 1 199 ? 5.73 21.656 11.031 1 97 199 HIS A N 1
ATOM 1493 C CA . HIS A 1 199 ? 5.652 22.609 12.125 1 97 199 HIS A CA 1
ATOM 1494 C C . HIS A 1 199 ? 6.777 23.641 12.039 1 97 199 HIS A C 1
ATOM 1496 O O . HIS A 1 199 ? 7.949 23.266 11.898 1 97 199 HIS A O 1
ATOM 1502 N N . ILE A 1 200 ? 6.379 24.875 12.117 1 96.94 200 ILE A N 1
ATOM 1503 C CA . ILE A 1 200 ? 7.352 25.969 12.102 1 96.94 200 ILE A CA 1
ATOM 1504 C C . ILE A 1 200 ? 7.258 26.766 13.406 1 96.94 200 ILE A C 1
ATOM 1506 O O . ILE A 1 200 ? 6.168 27.172 13.812 1 96.94 200 ILE A O 1
ATOM 1510 N N . ALA A 1 201 ? 8.383 26.969 14.016 1 96.88 201 ALA A N 1
ATOM 1511 C CA . ALA A 1 201 ? 8.469 27.812 15.203 1 96.88 201 ALA A CA 1
ATOM 1512 C C . ALA A 1 201 ? 8.945 29.219 14.836 1 96.88 201 ALA A C 1
ATOM 1514 O O . ALA A 1 201 ? 9.945 29.375 14.125 1 96.88 201 ALA A O 1
ATOM 1515 N N . ILE A 1 202 ? 8.211 30.172 15.352 1 96.44 202 ILE A N 1
ATOM 1516 C CA . ILE A 1 202 ? 8.539 31.531 14.969 1 96.44 202 ILE A CA 1
ATOM 1517 C C . ILE A 1 202 ? 8.922 32.344 16.203 1 96.44 202 ILE A C 1
ATOM 1519 O O . ILE A 1 202 ? 8.555 31.984 17.328 1 96.44 202 ILE A O 1
ATOM 1523 N N . ASN A 1 203 ? 9.648 33.375 15.984 1 94 203 ASN A N 1
ATOM 1524 C CA . ASN A 1 203 ? 10.023 34.25 17.094 1 94 203 ASN A CA 1
ATOM 1525 C C . ASN A 1 203 ? 8.859 35.156 17.531 1 94 203 ASN A C 1
ATOM 1527 O O . ASN A 1 203 ? 7.848 35.219 16.828 1 94 203 ASN A O 1
ATOM 1531 N N . ALA A 1 204 ? 8.977 35.812 18.625 1 90.31 204 ALA A N 1
ATOM 1532 C CA . ALA A 1 204 ? 7.887 36.531 19.266 1 90.31 204 ALA A CA 1
ATOM 1533 C C . ALA A 1 204 ? 7.48 37.75 18.438 1 90.31 204 ALA A C 1
ATOM 1535 O O . ALA A 1 204 ? 6.336 38.219 18.516 1 90.31 204 ALA A O 1
ATOM 1536 N N . ALA A 1 205 ? 8.383 38.219 17.609 1 91.19 205 ALA A N 1
ATOM 1537 C CA . ALA A 1 205 ? 8.141 39.438 16.875 1 91.19 205 ALA A CA 1
ATOM 1538 C C . ALA A 1 205 ? 7.426 39.156 15.555 1 91.19 205 ALA A C 1
ATOM 1540 O O . ALA A 1 205 ? 6.867 40.062 14.93 1 91.19 205 ALA A O 1
ATOM 1541 N N . ALA A 1 206 ? 7.383 37.906 15.242 1 91.88 206 ALA A N 1
ATOM 1542 C CA . ALA A 1 206 ? 6.871 37.562 13.922 1 91.88 206 ALA A CA 1
ATOM 1543 C C . ALA A 1 206 ? 5.363 37.312 13.961 1 91.88 206 ALA A C 1
ATOM 1545 O O . ALA A 1 206 ? 4.836 36.812 14.945 1 91.88 206 ALA A O 1
ATOM 1546 N N . SER A 1 207 ? 4.676 37.75 12.859 1 91.69 207 SER A N 1
ATOM 1547 C CA . SER A 1 207 ? 3.258 37.469 12.664 1 91.69 207 SER A CA 1
ATOM 1548 C C . SER A 1 207 ? 3.047 36.062 12.086 1 91.69 207 SER A C 1
ATOM 1550 O O . SER A 1 207 ? 3.561 35.75 11.008 1 91.69 207 SER A O 1
ATOM 1552 N N . ALA A 1 208 ? 2.273 35.312 12.797 1 93.31 208 ALA A N 1
ATOM 1553 C CA . ALA A 1 208 ? 2.01 33.938 12.352 1 93.31 208 ALA A CA 1
ATOM 1554 C C . ALA A 1 208 ? 1.41 33.906 10.953 1 93.31 208 ALA A C 1
ATOM 1556 O O . ALA A 1 208 ? 1.772 33.094 10.125 1 93.31 208 ALA A O 1
ATOM 1557 N N . GLN A 1 209 ? 0.527 34.844 10.695 1 93.12 209 GLN A N 1
ATOM 1558 C CA . GLN A 1 209 ? -0.153 34.875 9.406 1 93.12 209 GLN A CA 1
ATOM 1559 C C . GLN A 1 209 ? 0.811 35.281 8.289 1 93.12 209 GLN A C 1
ATOM 1561 O O . GLN A 1 209 ? 0.762 34.719 7.191 1 93.12 209 GLN A O 1
ATOM 1566 N N . GLU A 1 210 ? 1.631 36.25 8.562 1 94.62 210 GLU A N 1
ATOM 1567 C CA . GLU A 1 210 ? 2.594 36.688 7.555 1 94.62 210 GLU A CA 1
ATOM 1568 C C . GLU A 1 210 ? 3.586 35.562 7.223 1 94.62 210 GLU A C 1
ATOM 1570 O O . GLU A 1 210 ? 3.918 35.344 6.055 1 94.62 210 GLU A O 1
ATOM 1575 N N . VAL A 1 211 ? 4.004 34.906 8.25 1 96 211 VAL A N 1
ATOM 1576 C CA . VAL A 1 211 ? 4.949 33.812 8.055 1 96 211 VAL A CA 1
ATOM 1577 C C . VAL A 1 211 ? 4.281 32.688 7.258 1 96 211 VAL A C 1
ATOM 1579 O O . VAL A 1 211 ? 4.887 32.125 6.34 1 96 211 VAL A O 1
ATOM 1582 N N . LEU A 1 212 ? 3.062 32.375 7.617 1 96.62 212 LEU A N 1
ATOM 1583 C CA . LEU A 1 212 ? 2.309 31.344 6.914 1 96.62 212 LEU A CA 1
ATOM 1584 C C . LEU A 1 212 ? 2.184 31.688 5.43 1 96.62 212 LEU A C 1
ATOM 1586 O O . LEU A 1 212 ? 2.418 30.828 4.574 1 96.62 212 LEU A O 1
ATOM 1590 N N . GLU A 1 213 ? 1.804 32.875 5.109 1 95.88 213 GLU A N 1
ATOM 1591 C CA . GLU A 1 213 ? 1.606 33.312 3.729 1 95.88 213 GLU A CA 1
ATOM 1592 C C . GLU A 1 213 ? 2.914 33.25 2.943 1 95.88 213 GLU A C 1
ATOM 1594 O O . GLU A 1 213 ? 2.945 32.781 1.804 1 95.88 213 GLU A O 1
ATOM 1599 N N . GLU A 1 214 ? 3.949 33.75 3.568 1 97 214 GLU A N 1
ATOM 1600 C CA . GLU A 1 214 ? 5.246 33.75 2.9 1 97 214 GLU A CA 1
ATOM 1601 C C . GLU A 1 214 ? 5.758 32.312 2.678 1 97 214 GLU A C 1
ATOM 1603 O O . GLU A 1 214 ? 6.25 32 1.596 1 97 214 GLU A O 1
ATOM 1608 N N . ALA A 1 215 ? 5.68 31.516 3.719 1 97.25 215 ALA A N 1
ATOM 1609 C CA . ALA A 1 215 ? 6.113 30.125 3.609 1 97.25 215 ALA A CA 1
ATOM 1610 C C . ALA A 1 215 ? 5.348 29.391 2.508 1 97.25 215 ALA A C 1
ATOM 1612 O O . ALA A 1 215 ? 5.941 28.703 1.683 1 97.25 215 ALA A O 1
ATOM 1613 N N . SER A 1 216 ? 4.043 29.562 2.514 1 96.38 216 SER A N 1
ATOM 1614 C CA . SER A 1 216 ? 3.195 28.922 1.51 1 96.38 216 SER A CA 1
ATOM 1615 C C . SER A 1 216 ? 3.568 29.375 0.103 1 96.38 216 SER A C 1
ATOM 1617 O O . SER A 1 216 ? 3.641 28.562 -0.821 1 96.38 216 SER A O 1
ATOM 1619 N N . SER A 1 217 ? 3.721 30.641 -0.024 1 96.25 217 SER A N 1
ATOM 1620 C CA . SER A 1 217 ? 4.07 31.219 -1.321 1 96.25 217 SER A CA 1
ATOM 1621 C C . SER A 1 217 ? 5.41 30.688 -1.817 1 96.25 217 SER A C 1
ATOM 1623 O O . SER A 1 217 ? 5.543 30.312 -2.984 1 96.25 217 SER A O 1
ATOM 1625 N N . ARG A 1 218 ? 6.391 30.625 -0.983 1 96.06 218 ARG A N 1
ATOM 1626 C CA . ARG A 1 218 ? 7.711 30.125 -1.356 1 96.06 218 ARG A CA 1
ATOM 1627 C C . ARG A 1 218 ? 7.652 28.641 -1.744 1 96.06 218 ARG A C 1
ATOM 1629 O O . ARG A 1 218 ? 8.289 28.234 -2.715 1 96.06 218 ARG A O 1
ATOM 1636 N N . LEU A 1 219 ? 6.969 27.906 -0.943 1 95.75 219 LEU A N 1
ATOM 1637 C CA . LEU A 1 219 ? 6.84 26.469 -1.229 1 95.75 219 LEU A CA 1
ATOM 1638 C C . LEU A 1 219 ? 6.156 26.25 -2.572 1 95.75 219 LEU A C 1
ATOM 1640 O O . LEU A 1 219 ? 6.59 25.406 -3.361 1 95.75 219 LEU A O 1
ATOM 1644 N N . GLN A 1 220 ? 5.098 26.969 -2.807 1 93.06 220 GLN A N 1
ATOM 1645 C CA . GLN A 1 220 ? 4.348 26.812 -4.047 1 93.06 220 GLN A CA 1
ATOM 1646 C C . GLN A 1 220 ? 5.172 27.25 -5.25 1 93.06 220 GLN A C 1
ATOM 1648 O O . GLN A 1 220 ? 5.062 26.672 -6.336 1 93.06 220 GLN A O 1
ATOM 1653 N N . GLY A 1 221 ? 5.902 28.281 -5.082 1 92.06 221 GLY A N 1
ATOM 1654 C CA . GLY A 1 221 ? 6.738 28.781 -6.156 1 92.06 221 GLY A CA 1
ATOM 1655 C C . GLY A 1 221 ? 7.902 27.859 -6.496 1 92.06 221 GLY A C 1
ATOM 1656 O O . GLY A 1 221 ? 8.242 27.703 -7.664 1 92.06 221 GLY A O 1
ATOM 1657 N N . ALA A 1 222 ? 8.43 27.297 -5.465 1 92.44 222 ALA A N 1
ATOM 1658 C CA . ALA A 1 222 ? 9.656 26.516 -5.648 1 92.44 222 ALA A CA 1
ATOM 1659 C C . ALA A 1 222 ? 9.336 25.047 -5.902 1 92.44 222 ALA A C 1
ATOM 1661 O O . ALA A 1 222 ? 10.086 24.359 -6.598 1 92.44 222 ALA A O 1
ATOM 1662 N N . PHE A 1 223 ? 8.234 24.75 -5.246 1 90.94 223 PHE A N 1
ATOM 1663 C CA . PHE A 1 223 ? 7.891 23.328 -5.305 1 90.94 223 PHE A CA 1
ATOM 1664 C C . PHE A 1 223 ? 6.445 23.141 -5.758 1 90.94 223 PHE A C 1
ATOM 1666 O O . PHE A 1 223 ? 5.633 24.062 -5.645 1 90.94 223 PHE A O 1
ATOM 1673 N N . ARG A 1 224 ? 6.055 22.297 -6.52 1 86.81 224 ARG A N 1
ATOM 1674 C CA . ARG A 1 224 ? 4.703 22.031 -6.996 1 86.81 224 ARG A CA 1
ATOM 1675 C C . ARG A 1 224 ? 3.992 21.016 -6.105 1 86.81 224 ARG A C 1
ATOM 1677 O O . ARG A 1 224 ? 3.607 19.938 -6.566 1 86.81 224 ARG A O 1
ATOM 1684 N N . PHE A 1 225 ? 3.68 21.516 -4.816 1 92.5 225 PHE A N 1
ATOM 1685 C CA . PHE A 1 225 ? 2.951 20.656 -3.898 1 92.5 225 PHE A CA 1
ATOM 1686 C C . PHE A 1 225 ? 1.459 20.656 -4.211 1 92.5 225 PHE A C 1
ATOM 1688 O O . PHE A 1 225 ? 0.906 21.703 -4.582 1 92.5 225 PHE A O 1
ATOM 1695 N N . HIS A 1 226 ? 0.866 19.578 -4.074 1 89.5 226 HIS A N 1
ATOM 1696 C CA . HIS A 1 226 ? -0.58 19.469 -4.227 1 89.5 226 HIS A CA 1
ATOM 1697 C C . HIS A 1 226 ? -1.307 20.094 -3.039 1 89.5 226 HIS A C 1
ATOM 1699 O O . HIS A 1 226 ? -2.258 20.859 -3.221 1 89.5 226 HIS A O 1
ATOM 1705 N N . THR A 1 227 ? -0.924 19.703 -1.889 1 91.31 227 THR A N 1
ATOM 1706 C CA . THR A 1 227 ? -1.458 20.25 -0.648 1 91.31 227 THR A CA 1
ATOM 1707 C C . THR A 1 227 ? -0.342 20.484 0.367 1 91.31 227 THR A C 1
ATOM 1709 O O . THR A 1 227 ? 0.574 19.656 0.484 1 91.31 227 THR A O 1
ATOM 1712 N N . THR A 1 228 ? -0.405 21.594 1.058 1 95.5 228 THR A N 1
ATOM 1713 C CA . THR A 1 228 ? 0.532 21.906 2.133 1 95.5 228 THR A CA 1
ATOM 1714 C C . THR A 1 228 ? -0.216 22.25 3.418 1 95.5 228 THR A C 1
ATOM 1716 O O . THR A 1 228 ? -1.262 22.906 3.375 1 95.5 228 THR A O 1
ATOM 1719 N N . THR A 1 229 ? 0.239 21.734 4.457 1 96.5 229 THR A N 1
ATOM 1720 C CA . THR A 1 229 ? -0.255 22.125 5.773 1 96.5 229 THR A CA 1
ATOM 1721 C C . THR A 1 229 ? 0.893 22.578 6.672 1 96.5 229 THR A C 1
ATOM 1723 O O . THR A 1 229 ? 1.797 21.797 6.977 1 96.5 229 THR A O 1
ATOM 1726 N N . ILE A 1 230 ? 0.819 23.797 7.066 1 97.94 230 ILE A N 1
ATOM 1727 C CA . ILE A 1 230 ? 1.886 24.422 7.84 1 97.94 230 ILE A CA 1
ATOM 1728 C C . ILE A 1 230 ? 1.343 24.891 9.188 1 97.94 230 ILE A C 1
ATOM 1730 O O . ILE A 1 230 ? 0.488 25.766 9.258 1 97.94 230 ILE A O 1
ATOM 1734 N N . GLN A 1 231 ? 1.759 24.297 10.188 1 97.62 231 GLN A N 1
ATOM 1735 C CA . GLN A 1 231 ? 1.427 24.734 11.539 1 97.62 231 GLN A CA 1
ATOM 1736 C C . GLN A 1 231 ? 2.473 25.719 12.062 1 97.62 231 GLN A C 1
ATOM 1738 O O . GLN A 1 231 ? 3.646 25.375 12.195 1 97.62 231 GLN A O 1
ATOM 1743 N N . VAL A 1 232 ? 2.023 26.891 12.328 1 96.75 232 VAL A N 1
ATOM 1744 C CA . VAL A 1 232 ? 2.908 27.906 12.875 1 96.75 232 VAL A CA 1
ATOM 1745 C C . VAL A 1 232 ? 2.719 28.016 14.383 1 96.75 232 VAL A C 1
ATOM 1747 O O . VAL A 1 232 ? 1.594 28.172 14.867 1 96.75 232 VAL A O 1
ATOM 1750 N N . GLU A 1 233 ? 3.82 27.859 15.062 1 94.31 233 GLU A N 1
ATOM 1751 C CA . GLU A 1 233 ? 3.744 27.922 16.516 1 94.31 233 GLU A CA 1
ATOM 1752 C C . GLU A 1 233 ? 4.832 28.828 17.094 1 94.31 233 GLU A C 1
ATOM 1754 O O . GLU A 1 233 ? 5.797 29.156 16.391 1 94.31 233 GLU A O 1
ATOM 1759 N N . SER A 1 234 ? 4.586 29.266 18.344 1 91.88 234 SER A N 1
ATOM 1760 C CA . SER A 1 234 ? 5.562 30.141 19 1 91.88 234 SER A CA 1
ATOM 1761 C C . SER A 1 234 ? 6.801 29.344 19.406 1 91.88 234 SER A C 1
ATOM 1763 O O . SER A 1 234 ? 6.695 28.219 19.891 1 91.88 234 SER A O 1
ATOM 1765 N N . TYR A 1 235 ? 7.832 29.953 19.125 1 85.56 235 TYR A N 1
ATOM 1766 C CA . TYR A 1 235 ? 9.086 29.328 19.531 1 85.56 235 TYR A CA 1
ATOM 1767 C C . TYR A 1 235 ? 9.227 29.344 21.062 1 85.56 235 TYR A C 1
ATOM 1769 O O . TYR A 1 235 ? 9.023 30.375 21.703 1 85.56 235 TYR A O 1
ATOM 1777 N N . SER A 1 236 ? 9.148 28.156 21.719 1 73.25 236 SER A N 1
ATOM 1778 C CA . SER A 1 236 ? 9.414 28.109 23.156 1 73.25 236 SER A CA 1
ATOM 1779 C C . SER A 1 236 ? 10.812 27.578 23.438 1 73.25 236 SER A C 1
ATOM 1781 O O . SER A 1 236 ? 11.234 26.578 22.859 1 73.25 236 SER A O 1
ATOM 1783 N N . GLU A 1 237 ? 11.805 28.422 23.781 1 57.25 237 GLU A N 1
ATOM 1784 C CA . GLU A 1 237 ? 13.148 28 24.156 1 57.25 237 GLU A CA 1
ATOM 1785 C C . GLU A 1 237 ? 13.109 26.859 25.156 1 57.25 237 GLU A C 1
ATOM 1787 O O . GLU A 1 237 ? 12.453 26.953 26.188 1 57.25 237 GLU A O 1
ATOM 1792 N N . GLU A 1 238 ? 12.75 25.656 24.984 1 42.16 238 GLU A N 1
ATOM 1793 C CA . GLU A 1 238 ? 13.141 24.812 26.109 1 42.16 238 GLU A CA 1
ATOM 1794 C C . GLU A 1 238 ? 14.625 24.969 26.422 1 42.16 238 GLU A C 1
ATOM 1796 O O . GLU A 1 238 ? 15.438 25.219 25.531 1 42.16 238 GLU A O 1
ATOM 1801 N N . TRP B 1 1 ? 11.508 -6.082 11.93 1 62.56 1 TRP B N 1
ATOM 1802 C CA . TRP B 1 1 ? 12.852 -5.516 11.859 1 62.56 1 TRP B CA 1
ATOM 1803 C C . TRP B 1 1 ? 12.844 -4.207 11.07 1 62.56 1 TRP B C 1
ATOM 1805 O O . TRP B 1 1 ? 13.281 -3.17 11.578 1 62.56 1 TRP B O 1
ATOM 1815 N N . VAL B 1 2 ? 12.312 -4.199 9.82 1 68.56 2 VAL B N 1
ATOM 1816 C CA . VAL B 1 2 ? 12.383 -3.016 8.969 1 68.56 2 VAL B CA 1
ATOM 1817 C C . VAL B 1 2 ? 11.547 -1.894 9.578 1 68.56 2 VAL B C 1
ATOM 1819 O O . VAL B 1 2 ? 11.922 -0.721 9.508 1 68.56 2 VAL B O 1
ATOM 1822 N N . SER B 1 3 ? 10.461 -2.195 10.203 1 72.38 3 SER B N 1
ATOM 1823 C CA . SER B 1 3 ? 9.547 -1.198 10.734 1 72.38 3 SER B CA 1
ATOM 1824 C C . SER B 1 3 ? 10.156 -0.464 11.93 1 72.38 3 SER B C 1
ATOM 1826 O O . SER B 1 3 ? 9.656 0.585 12.336 1 72.38 3 SER B O 1
ATOM 1828 N N . SER B 1 4 ? 11.305 -0.952 12.383 1 72.38 4 SER B N 1
ATOM 1829 C CA . SER B 1 4 ? 11.906 -0.349 13.57 1 72.38 4 SER B CA 1
ATOM 1830 C C . SER B 1 4 ? 13.016 0.627 13.188 1 72.38 4 SER B C 1
ATOM 1832 O O . SER B 1 4 ? 13.562 1.315 14.047 1 72.38 4 SER B O 1
ATOM 1834 N N . ARG B 1 5 ? 13.297 0.819 11.945 1 73.31 5 ARG B N 1
ATOM 1835 C CA . ARG B 1 5 ? 14.344 1.73 11.492 1 73.31 5 ARG B CA 1
ATOM 1836 C C . ARG B 1 5 ? 13.938 3.184 11.719 1 73.31 5 ARG B C 1
ATOM 1838 O O . ARG B 1 5 ? 12.758 3.529 11.609 1 73.31 5 ARG B O 1
ATOM 1845 N N . PRO B 1 6 ? 14.906 3.965 12.031 1 78.44 6 PRO B N 1
ATOM 1846 C CA . PRO B 1 6 ? 14.602 5.379 12.258 1 78.44 6 PRO B CA 1
ATOM 1847 C C . PRO B 1 6 ? 14.219 6.109 10.969 1 78.44 6 PRO B C 1
ATOM 1849 O O . PRO B 1 6 ? 14.555 5.66 9.875 1 78.44 6 PRO B O 1
ATOM 1852 N N . PRO B 1 7 ? 13.562 7.18 11.203 1 80.94 7 PRO B N 1
ATOM 1853 C CA . PRO B 1 7 ? 13.195 7.992 10.047 1 80.94 7 PRO B CA 1
ATOM 1854 C C . PRO B 1 7 ? 14.414 8.562 9.312 1 80.94 7 PRO B C 1
ATOM 1856 O O . PRO B 1 7 ? 15.445 8.82 9.938 1 80.94 7 PRO B O 1
ATOM 1859 N N . THR B 1 8 ? 14.312 8.648 7.984 1 83.12 8 THR B N 1
ATOM 1860 C CA . THR B 1 8 ? 15.305 9.258 7.117 1 83.12 8 THR B CA 1
ATOM 1861 C C . THR B 1 8 ? 14.688 10.391 6.301 1 83.12 8 THR B C 1
ATOM 1863 O O . THR B 1 8 ? 13.5 10.68 6.434 1 83.12 8 THR B O 1
ATOM 1866 N N . LYS B 1 9 ? 15.523 11.031 5.516 1 83.12 9 LYS B N 1
ATOM 1867 C CA . LYS B 1 9 ? 15.047 12.133 4.676 1 83.12 9 LYS B CA 1
ATOM 1868 C C . LYS B 1 9 ? 14.078 11.625 3.611 1 83.12 9 LYS B C 1
ATOM 1870 O O . LYS B 1 9 ? 13.164 12.344 3.211 1 83.12 9 LYS B O 1
ATOM 1875 N N . THR B 1 10 ? 14.234 10.398 3.273 1 80.88 10 THR B N 1
ATOM 1876 C CA . THR B 1 10 ? 13.344 9.82 2.275 1 80.88 10 THR B CA 1
ATOM 1877 C C . THR B 1 10 ? 12.117 9.203 2.939 1 80.88 10 THR B C 1
ATOM 1879 O O . THR B 1 10 ? 10.992 9.352 2.445 1 80.88 10 THR B O 1
ATOM 1882 N N . MET B 1 11 ? 12.414 8.531 4.055 1 85.81 11 MET B N 1
ATOM 1883 C CA . MET B 1 11 ? 11.32 7.953 4.836 1 85.81 11 MET B CA 1
ATOM 1884 C C . MET B 1 11 ? 11.078 8.766 6.105 1 85.81 11 MET B C 1
ATOM 1886 O O . MET B 1 11 ? 11.375 8.312 7.207 1 85.81 11 MET B O 1
ATOM 1890 N N . ASN B 1 12 ? 10.406 9.82 5.879 1 86.44 12 ASN B N 1
ATOM 1891 C CA . ASN B 1 12 ? 10.328 10.805 6.961 1 86.44 12 ASN B CA 1
ATOM 1892 C C . ASN B 1 12 ? 9.328 10.383 8.031 1 86.44 12 ASN B C 1
ATOM 1894 O O . ASN B 1 12 ? 9.367 10.883 9.156 1 86.44 12 ASN B O 1
ATOM 1898 N N . PHE B 1 13 ? 8.445 9.5 7.727 1 85.06 13 PHE B N 1
ATOM 1899 C CA . PHE B 1 13 ? 7.543 8.977 8.742 1 85.06 13 PHE B CA 1
ATOM 1900 C C . PHE B 1 13 ? 8.125 7.723 9.383 1 85.06 13 PHE B C 1
ATOM 1902 O O . PHE B 1 13 ? 7.551 7.188 10.344 1 85.06 13 PHE B O 1
ATOM 1909 N N . GLY B 1 14 ? 9.273 7.328 8.836 1 81.06 14 GLY B N 1
ATOM 1910 C CA . GLY B 1 14 ? 9.82 6.051 9.266 1 81.06 14 GLY B CA 1
ATOM 1911 C C . GLY B 1 14 ? 9.367 4.891 8.398 1 81.06 14 GLY B C 1
ATOM 1912 O O . GLY B 1 14 ? 8.883 5.09 7.285 1 81.06 14 GLY B O 1
ATOM 1913 N N . TRP B 1 15 ? 9.633 3.627 8.953 1 83.12 15 TRP B N 1
ATOM 1914 C CA . TRP B 1 15 ? 9.367 2.432 8.156 1 83.12 15 TRP B CA 1
ATOM 1915 C C . TRP B 1 15 ? 8.18 1.656 8.719 1 83.12 15 TRP B C 1
ATOM 1917 O O . TRP B 1 15 ? 8.117 0.431 8.594 1 83.12 15 TRP B O 1
ATOM 1927 N N . HIS B 1 16 ? 7.293 2.344 9.273 1 81.88 16 HIS B N 1
ATOM 1928 C CA . HIS B 1 16 ? 6.145 1.731 9.938 1 81.88 16 HIS B CA 1
ATOM 1929 C C . HIS B 1 16 ? 5.238 1.029 8.93 1 81.88 16 HIS B C 1
ATOM 1931 O O . HIS B 1 16 ? 4.703 -0.045 9.211 1 81.88 16 HIS B O 1
ATOM 1937 N N . ARG B 1 17 ? 5.262 1.539 7.773 1 89.06 17 ARG B N 1
ATOM 1938 C CA . ARG B 1 17 ? 4.332 1.027 6.77 1 89.06 17 ARG B CA 1
ATOM 1939 C C . ARG B 1 17 ? 4.852 -0.268 6.152 1 89.06 17 ARG B C 1
ATOM 1941 O O . ARG B 1 17 ? 4.109 -0.977 5.473 1 89.06 17 ARG B O 1
ATOM 1948 N N . ALA B 1 18 ? 6.066 -0.556 6.41 1 86.75 18 ALA B N 1
ATOM 1949 C CA . ALA B 1 18 ? 6.594 -1.838 5.953 1 86.75 18 ALA B CA 1
ATOM 1950 C C . ALA B 1 18 ? 5.824 -3.002 6.57 1 86.75 18 ALA B C 1
ATOM 1952 O O . ALA B 1 18 ? 5.641 -4.043 5.934 1 86.75 18 ALA B O 1
ATOM 1953 N N . GLU B 1 19 ? 5.41 -2.725 7.785 1 85.25 19 GLU B N 1
ATOM 1954 C CA . GLU B 1 19 ? 4.598 -3.732 8.461 1 85.25 19 GLU B CA 1
ATOM 1955 C C . GLU B 1 19 ? 3.287 -3.973 7.715 1 85.25 19 GLU B C 1
ATOM 1957 O O . GLU B 1 19 ? 2.869 -5.121 7.539 1 85.25 19 GLU B O 1
ATOM 1962 N N . ILE B 1 20 ? 2.67 -2.93 7.309 1 88.88 20 ILE B N 1
ATOM 1963 C CA . ILE B 1 20 ? 1.396 -2.996 6.602 1 88.88 20 ILE B CA 1
ATOM 1964 C C . ILE B 1 20 ? 1.597 -3.656 5.238 1 88.88 20 ILE B C 1
ATOM 1966 O O . ILE B 1 20 ? 0.796 -4.5 4.824 1 88.88 20 ILE B O 1
ATOM 1970 N N . LEU B 1 21 ? 2.641 -3.35 4.59 1 90.12 21 LEU B N 1
ATOM 1971 C CA . LEU B 1 21 ? 2.957 -3.947 3.297 1 90.12 21 LEU B CA 1
ATOM 1972 C C . LEU B 1 21 ? 3.252 -5.438 3.443 1 90.12 21 LEU B C 1
ATOM 1974 O O . LEU B 1 21 ? 2.863 -6.238 2.59 1 90.12 21 LEU B O 1
ATOM 1978 N N . GLY B 1 22 ? 3.969 -5.719 4.492 1 86.19 22 GLY B N 1
ATOM 1979 C CA . GLY B 1 22 ? 4.215 -7.121 4.777 1 86.19 22 GLY B CA 1
ATOM 1980 C C . GLY B 1 22 ? 2.941 -7.918 4.996 1 86.19 22 GLY B C 1
ATOM 1981 O O . GLY B 1 22 ? 2.828 -9.055 4.539 1 86.19 22 GLY B O 1
ATOM 1982 N N . ALA B 1 23 ? 2.072 -7.285 5.727 1 87.06 23 ALA B N 1
ATOM 1983 C CA . ALA B 1 23 ? 0.78 -7.93 5.949 1 87.06 23 ALA B CA 1
ATOM 1984 C C . ALA B 1 23 ? 0.046 -8.156 4.629 1 87.06 23 ALA B C 1
ATOM 1986 O O . ALA B 1 23 ? -0.533 -9.219 4.41 1 87.06 23 ALA B O 1
ATOM 1987 N N . LEU B 1 24 ? 0.092 -7.207 3.77 1 91 24 LEU B N 1
ATOM 1988 C CA . LEU B 1 24 ? -0.539 -7.324 2.461 1 91 24 LEU B CA 1
ATOM 1989 C C . LEU B 1 24 ? 0.066 -8.477 1.668 1 91 24 LEU B C 1
ATOM 1991 O O . LEU B 1 24 ? -0.662 -9.305 1.112 1 91 24 LEU B O 1
ATOM 1995 N N . LEU B 1 25 ? 1.329 -8.5 1.664 1 88.25 25 LEU B N 1
ATOM 1996 C CA . LEU B 1 25 ? 2.029 -9.555 0.942 1 88.25 25 LEU B CA 1
ATOM 1997 C C . LEU B 1 25 ? 1.672 -10.93 1.504 1 88.25 25 LEU B C 1
ATOM 1999 O O . LEU B 1 25 ? 1.478 -11.883 0.747 1 88.25 25 LEU B O 1
ATOM 2003 N N . SER B 1 26 ? 1.619 -10.938 2.803 1 84.62 26 SER B N 1
ATOM 2004 C CA . SER B 1 26 ? 1.263 -12.195 3.455 1 84.62 26 SER B CA 1
ATOM 2005 C C . SER B 1 26 ? -0.124 -12.664 3.029 1 84.62 26 SER B C 1
ATOM 2007 O O . SER B 1 26 ? -0.309 -13.828 2.674 1 84.62 26 SER B O 1
ATOM 2009 N N . VAL B 1 27 ? -1.059 -11.805 3.043 1 89.25 27 VAL B N 1
ATOM 2010 C CA . VAL B 1 27 ? -2.432 -12.148 2.686 1 89.25 27 VAL B CA 1
ATOM 2011 C C . VAL B 1 27 ? -2.496 -12.555 1.217 1 89.25 27 VAL B C 1
ATOM 2013 O O . VAL B 1 27 ? -3.135 -13.555 0.873 1 89.25 27 VAL B O 1
ATOM 2016 N N . LEU B 1 28 ? -1.807 -11.875 0.382 1 90.5 28 LEU B N 1
ATOM 2017 C CA . LEU B 1 28 ? -1.803 -12.195 -1.042 1 90.5 28 LEU B CA 1
ATOM 2018 C C . LEU B 1 28 ? -1.178 -13.562 -1.29 1 90.5 28 LEU B C 1
ATOM 2020 O O . LEU B 1 28 ? -1.67 -14.328 -2.117 1 90.5 28 LEU B O 1
ATOM 2024 N N . SER B 1 29 ? -0.124 -13.789 -0.601 1 87.25 29 SER B N 1
ATOM 2025 C CA . SER B 1 29 ? 0.519 -15.094 -0.737 1 87.25 29 SER B CA 1
ATOM 2026 C C . SER B 1 29 ? -0.425 -16.219 -0.331 1 87.25 29 SER B C 1
ATOM 2028 O O . SER B 1 29 ? -0.495 -17.25 -1.004 1 87.25 29 SER B O 1
ATOM 2030 N N . ILE B 1 30 ? -1.108 -15.953 0.742 1 85.75 30 ILE B N 1
ATOM 2031 C CA . ILE B 1 30 ? -2.07 -16.938 1.222 1 85.75 30 ILE B CA 1
ATOM 2032 C C . ILE B 1 30 ? -3.158 -17.156 0.173 1 85.75 30 ILE B C 1
ATOM 2034 O O . ILE B 1 30 ? -3.588 -18.281 -0.065 1 85.75 30 ILE B O 1
ATOM 2038 N N . TRP B 1 31 ? -3.588 -16.094 -0.41 1 90.56 31 TRP B N 1
ATOM 2039 C CA . TRP B 1 31 ? -4.641 -16.172 -1.417 1 90.56 31 TRP B CA 1
ATOM 2040 C C . TRP B 1 31 ? -4.164 -16.953 -2.639 1 90.56 31 TRP B C 1
ATOM 2042 O O . TRP B 1 31 ? -4.922 -17.734 -3.215 1 90.56 31 TRP B O 1
ATOM 2052 N N . VAL B 1 32 ? -2.977 -16.797 -3.002 1 89.5 32 VAL B N 1
ATOM 2053 C CA . VAL B 1 32 ? -2.42 -17.516 -4.148 1 89.5 32 VAL B CA 1
ATOM 2054 C C . VAL B 1 32 ? -2.34 -19 -3.842 1 89.5 32 VAL B C 1
ATOM 2056 O O . VAL B 1 32 ? -2.793 -19.828 -4.633 1 89.5 32 VAL B O 1
ATOM 2059 N N . VAL B 1 33 ? -1.787 -19.312 -2.746 1 86.94 33 VAL B N 1
ATOM 2060 C CA . VAL B 1 33 ? -1.664 -20.719 -2.336 1 86.94 33 VAL B CA 1
ATOM 2061 C C . VAL B 1 33 ? -3.049 -21.344 -2.24 1 86.94 33 VAL B C 1
ATOM 2063 O O . VAL B 1 33 ? -3.26 -22.469 -2.711 1 86.94 33 VAL B O 1
ATOM 2066 N N . THR B 1 34 ? -3.914 -20.594 -1.614 1 89.62 34 THR B N 1
ATOM 2067 C CA . THR B 1 34 ? -5.289 -21.078 -1.483 1 89.62 34 THR B CA 1
ATOM 2068 C C . THR B 1 34 ? -5.91 -21.312 -2.855 1 89.62 34 THR B C 1
ATOM 2070 O O . THR B 1 34 ? -6.566 -22.328 -3.08 1 89.62 34 THR B O 1
ATOM 2073 N N . GLY B 1 35 ? -5.707 -20.422 -3.768 1 91.31 35 GLY B N 1
ATOM 2074 C CA . GLY B 1 35 ? -6.215 -20.594 -5.121 1 91.31 35 GLY B CA 1
ATOM 2075 C C . GLY B 1 35 ? -5.695 -21.844 -5.801 1 91.31 35 GLY B C 1
ATOM 2076 O O . GLY B 1 35 ? -6.457 -22.578 -6.441 1 91.31 35 GLY B O 1
ATOM 2077 N N . VAL B 1 36 ? -4.422 -22.094 -5.645 1 88.75 36 VAL B N 1
ATOM 2078 C CA . VAL B 1 36 ? -3.811 -23.281 -6.227 1 88.75 36 VAL B CA 1
ATOM 2079 C C . VAL B 1 36 ? -4.43 -24.531 -5.609 1 88.75 36 VAL B C 1
ATOM 2081 O O . VAL B 1 36 ? -4.754 -25.484 -6.32 1 88.75 36 VAL B O 1
ATOM 2084 N N . LEU B 1 37 ? -4.617 -24.531 -4.324 1 87.25 37 LEU B N 1
ATOM 2085 C CA . LEU B 1 37 ? -5.184 -25.688 -3.639 1 87.25 37 LEU B CA 1
ATOM 2086 C C . LEU B 1 37 ? -6.621 -25.938 -4.086 1 87.25 37 LEU B C 1
ATOM 2088 O O . LEU B 1 37 ? -7.027 -27.078 -4.27 1 87.25 37 LEU B O 1
ATOM 2092 N N . VAL B 1 38 ? -7.328 -24.859 -4.203 1 92.12 38 VAL B N 1
ATOM 2093 C CA . VAL B 1 38 ? -8.711 -24.984 -4.656 1 92.12 38 VAL B CA 1
ATOM 2094 C C . VAL B 1 38 ? -8.742 -25.547 -6.074 1 92.12 38 VAL B C 1
ATOM 2096 O O . VAL B 1 38 ? -9.547 -26.422 -6.383 1 92.12 38 VAL B O 1
ATOM 2099 N N . TYR B 1 39 ? -7.824 -25.094 -6.887 1 90.44 39 TYR B N 1
ATOM 2100 C CA . TYR B 1 39 ? -7.73 -25.594 -8.258 1 90.44 39 TYR B CA 1
ATOM 2101 C C . TYR B 1 39 ? -7.406 -27.078 -8.281 1 90.44 39 TYR B C 1
ATOM 2103 O O . TYR B 1 39 ? -8.078 -27.859 -8.961 1 90.44 39 TYR B O 1
ATOM 2111 N N . LEU B 1 40 ? -6.422 -27.5 -7.594 1 86.19 40 LEU B N 1
ATOM 2112 C CA . LEU B 1 40 ? -6.027 -28.906 -7.523 1 86.19 40 LEU B CA 1
ATOM 2113 C C . LEU B 1 40 ? -7.141 -29.75 -6.926 1 86.19 40 LEU B C 1
ATOM 2115 O O . LEU B 1 40 ? -7.395 -30.859 -7.391 1 86.19 40 LEU B O 1
ATOM 2119 N N . GLY B 1 41 ? -7.738 -29.156 -5.832 1 85.94 41 GLY B N 1
ATOM 2120 C CA . GLY B 1 41 ? -8.859 -29.875 -5.242 1 85.94 41 GLY B CA 1
ATOM 2121 C C . GLY B 1 41 ? -10.008 -30.078 -6.211 1 85.94 41 GLY B C 1
ATOM 2122 O O . GLY B 1 41 ? -10.609 -31.156 -6.258 1 85.94 41 GLY B O 1
ATOM 2123 N N . ALA B 1 42 ? -10.273 -29.094 -7.043 1 89.19 42 ALA B N 1
ATOM 2124 C CA . ALA B 1 42 ? -11.328 -29.203 -8.055 1 89.19 42 ALA B CA 1
ATOM 2125 C C . ALA B 1 42 ? -10.969 -30.234 -9.117 1 89.19 42 ALA B C 1
ATOM 2127 O O . ALA B 1 42 ? -11.82 -31.016 -9.539 1 89.19 42 ALA B O 1
ATOM 2128 N N . GLN B 1 43 ? -9.742 -30.281 -9.539 1 86.75 43 GLN B N 1
ATOM 2129 C CA . GLN B 1 43 ? -9.281 -31.266 -10.516 1 86.75 43 GLN B CA 1
ATOM 2130 C C . GLN B 1 43 ? -9.43 -32.688 -9.969 1 86.75 43 GLN B C 1
ATOM 2132 O O . GLN B 1 43 ? -9.836 -33.594 -10.695 1 86.75 43 GLN B O 1
ATOM 2137 N N . ARG B 1 44 ? -9.148 -32.781 -8.781 1 82.5 44 ARG B N 1
ATOM 2138 C CA . ARG B 1 44 ? -9.25 -34.094 -8.148 1 82.5 44 ARG B CA 1
ATOM 2139 C C . ARG B 1 44 ? -10.703 -34.562 -8.062 1 82.5 44 ARG B C 1
ATOM 2141 O O . ARG B 1 44 ? -11.008 -35.719 -8.25 1 82.5 44 ARG B O 1
ATOM 2148 N N . LEU B 1 45 ? -11.492 -33.656 -7.762 1 8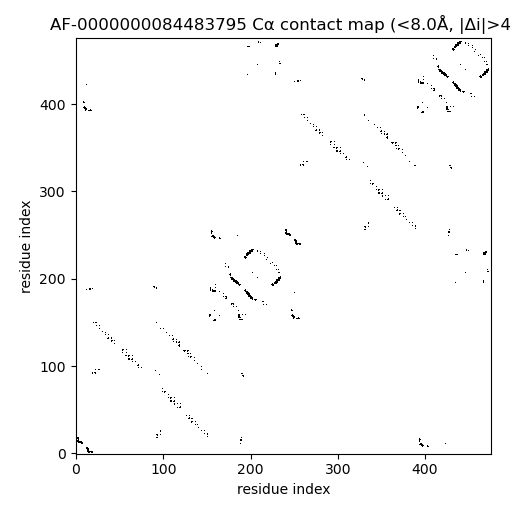3.25 45 LEU B N 1
ATOM 2149 C CA . LEU B 1 45 ? -12.906 -34 -7.652 1 83.25 45 LEU B CA 1
ATOM 2150 C C . LEU B 1 45 ? -13.492 -34.375 -9.016 1 83.25 45 LEU B C 1
ATOM 2152 O O . LEU B 1 45 ? -14.328 -35.25 -9.117 1 83.25 45 LEU B O 1
ATOM 2156 N N . LEU B 1 46 ? -13.047 -33.75 -10 1 85.31 46 LEU B N 1
ATOM 2157 C CA . LEU B 1 46 ? -13.586 -33.969 -11.344 1 85.31 46 LEU B CA 1
ATOM 2158 C C . LEU B 1 46 ? -12.984 -35.188 -11.984 1 85.31 46 LEU B C 1
ATOM 2160 O O . LEU B 1 46 ? -13.688 -35.938 -12.664 1 85.31 46 LEU B O 1
ATOM 2164 N N . SER B 1 47 ? -11.727 -35.344 -11.797 1 78.44 47 SER B N 1
ATOM 2165 C CA . SER B 1 47 ? -11.07 -36.469 -12.43 1 78.44 47 SER B CA 1
ATOM 2166 C C . SER B 1 47 ? -11.344 -37.75 -11.672 1 78.44 47 SER B C 1
ATOM 2168 O O . SER B 1 47 ? -11.273 -38.844 -12.25 1 78.44 47 SER B O 1
ATOM 2170 N N . GLY B 1 48 ? -11.758 -37.594 -10.531 1 68.31 48 GLY B N 1
ATOM 2171 C CA . GLY B 1 48 ? -11.984 -38.781 -9.719 1 68.31 48 GLY B CA 1
ATOM 2172 C C . GLY B 1 48 ? -10.742 -39.656 -9.555 1 68.31 48 GLY B C 1
ATOM 2173 O O . GLY B 1 48 ? -10.75 -40.625 -8.789 1 68.31 48 GLY B O 1
ATOM 2174 N N . ASP B 1 49 ? -9.711 -39.375 -10.445 1 63.69 49 ASP B N 1
ATOM 2175 C CA . ASP B 1 49 ? -8.562 -40.281 -10.523 1 63.69 49 ASP B CA 1
ATOM 2176 C C . ASP B 1 49 ? -7.379 -39.719 -9.734 1 63.69 49 ASP B C 1
ATOM 2178 O O . ASP B 1 49 ? -6.527 -39.031 -10.289 1 63.69 49 ASP B O 1
ATOM 2182 N N . TYR B 1 50 ? -7.613 -39.531 -8.492 1 65.88 50 TYR B N 1
ATOM 2183 C CA . TYR B 1 50 ? -6.395 -39.156 -7.781 1 65.88 50 TYR B CA 1
ATOM 2184 C C . TYR B 1 50 ? -6.004 -40.219 -6.762 1 65.88 50 TYR B C 1
ATOM 2186 O O . TYR B 1 50 ? -6.867 -40.844 -6.152 1 65.88 50 TYR B O 1
ATOM 2194 N N . ASP B 1 51 ? -4.82 -40.719 -7.086 1 64.75 51 ASP B N 1
ATOM 2195 C CA . ASP B 1 51 ? -4.219 -41.719 -6.191 1 64.75 51 ASP B CA 1
ATOM 2196 C C . ASP B 1 51 ? -3.664 -41.031 -4.934 1 64.75 51 ASP B C 1
ATOM 2198 O O . ASP B 1 51 ? -2.717 -40.25 -5.004 1 64.75 51 ASP B O 1
ATOM 2202 N N . ILE B 1 52 ? -4.605 -40.969 -3.973 1 69.44 52 ILE B N 1
ATOM 2203 C CA . ILE B 1 52 ? -4.113 -40.438 -2.697 1 69.44 52 ILE B CA 1
ATOM 2204 C C . ILE B 1 52 ? -3.492 -41.594 -1.89 1 69.44 52 ILE B C 1
ATOM 2206 O O . ILE B 1 52 ? -4.121 -42.625 -1.68 1 69.44 52 ILE B O 1
ATOM 2210 N N . GLN B 1 53 ? -2.123 -41.406 -1.72 1 76.12 53 GLN B N 1
ATOM 2211 C CA . GLN B 1 53 ? -1.495 -42.312 -0.777 1 76.12 53 GLN B CA 1
ATOM 2212 C C . GLN B 1 53 ? -1.847 -41.969 0.663 1 76.12 53 GLN B C 1
ATOM 2214 O O . GLN B 1 53 ? -1.214 -41.094 1.26 1 76.12 53 GLN B O 1
ATOM 2219 N N . GLY B 1 54 ? -2.816 -42.594 1.181 1 75.31 54 GLY B N 1
ATOM 2220 C CA . GLY B 1 54 ? -3.355 -42.312 2.5 1 75.31 54 GLY B CA 1
ATOM 2221 C C . GLY B 1 54 ? -2.289 -42.219 3.574 1 75.31 54 GLY B C 1
ATOM 2222 O O . GLY B 1 54 ? -2.344 -41.375 4.449 1 75.31 54 GLY B O 1
ATOM 2223 N N . GLY B 1 55 ? -1.343 -43.062 3.523 1 81.06 55 GLY B N 1
ATOM 2224 C CA . GLY B 1 55 ? -0.275 -43.062 4.508 1 81.06 55 GLY B CA 1
ATOM 2225 C C . GLY B 1 55 ? 0.571 -41.781 4.477 1 81.06 55 GLY B C 1
ATOM 2226 O O . GLY B 1 55 ? 0.849 -41.188 5.52 1 81.06 55 GLY B O 1
ATOM 2227 N N . VAL B 1 56 ? 0.942 -41.5 3.299 1 83.81 56 VAL B N 1
ATOM 2228 C CA . VAL B 1 56 ? 1.743 -40.281 3.125 1 83.81 56 VAL B CA 1
ATOM 2229 C C . VAL B 1 56 ? 0.944 -39.062 3.576 1 83.81 56 VAL B C 1
ATOM 2231 O O . VAL B 1 56 ? 1.474 -38.188 4.266 1 83.81 56 VAL B O 1
ATOM 2234 N N . MET B 1 57 ? -0.312 -39.094 3.193 1 85.81 57 MET B N 1
ATOM 2235 C CA . MET B 1 57 ? -1.186 -38 3.562 1 85.81 57 MET B CA 1
ATOM 2236 C C . MET B 1 57 ? -1.339 -37.906 5.078 1 85.81 57 MET B C 1
ATOM 2238 O O . MET B 1 57 ? -1.372 -36.812 5.637 1 85.81 57 MET B O 1
ATOM 2242 N N . LEU B 1 58 ? -1.346 -39.031 5.688 1 88.44 58 LEU B N 1
ATOM 2243 C CA . LEU B 1 58 ? -1.495 -39.062 7.141 1 88.44 58 LEU B CA 1
ATOM 2244 C C . LEU B 1 58 ? -0.24 -38.531 7.832 1 88.44 58 LEU B C 1
ATOM 2246 O O . LEU B 1 58 ? -0.325 -37.719 8.742 1 88.44 58 LEU B O 1
ATOM 2250 N N . ILE B 1 59 ? 0.825 -38.906 7.391 1 89.5 59 ILE B N 1
ATOM 2251 C CA . ILE B 1 59 ? 2.094 -38.531 7.988 1 89.5 59 ILE B CA 1
ATOM 2252 C C . ILE B 1 59 ? 2.334 -37.031 7.746 1 89.5 59 ILE B C 1
ATOM 2254 O O . ILE B 1 59 ? 2.688 -36.281 8.664 1 89.5 59 ILE B O 1
ATOM 2258 N N . THR B 1 60 ? 2.102 -36.562 6.508 1 88 60 THR B N 1
ATOM 2259 C CA . THR B 1 60 ? 2.357 -35.188 6.168 1 88 60 THR B CA 1
ATOM 2260 C C . THR B 1 60 ? 1.408 -34.25 6.93 1 88 60 THR B C 1
ATOM 2262 O O . THR B 1 60 ? 1.81 -33.188 7.387 1 88 60 THR B O 1
ATOM 2265 N N . SER B 1 61 ? 0.213 -34.688 7.008 1 89.25 61 SER B N 1
ATOM 2266 C CA . SER B 1 61 ? -0.746 -33.844 7.738 1 89.25 61 SER B CA 1
ATOM 2267 C C . SER B 1 61 ? -0.433 -33.844 9.227 1 89.25 61 SER B C 1
ATOM 2269 O O . SER B 1 61 ? -0.581 -32.812 9.891 1 89.25 61 SER B O 1
ATOM 2271 N N . ALA B 1 62 ? 0.004 -34.938 9.75 1 91.25 62 ALA B N 1
ATOM 2272 C CA . ALA B 1 62 ? 0.409 -35 11.156 1 91.25 62 ALA B CA 1
ATOM 2273 C C . ALA B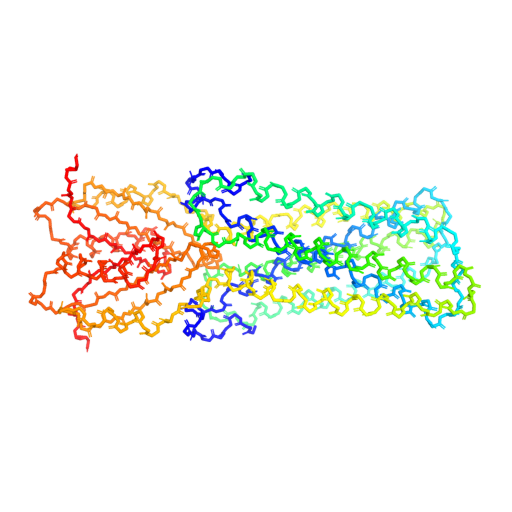 1 62 ? 1.603 -34.062 11.414 1 91.25 62 ALA B C 1
ATOM 2275 O O . ALA B 1 62 ? 1.625 -33.344 12.406 1 91.25 62 ALA B O 1
ATOM 2276 N N . CYS B 1 63 ? 2.506 -34.156 10.547 1 90.88 63 CYS B N 1
ATOM 2277 C CA . CYS B 1 63 ? 3.672 -33.281 10.648 1 90.88 63 CYS B CA 1
ATOM 2278 C C . CYS B 1 63 ? 3.268 -31.812 10.555 1 90.88 63 CYS B C 1
ATOM 2280 O O . CYS B 1 63 ? 3.791 -30.969 11.289 1 90.88 63 CYS B O 1
ATOM 2282 N N . ALA B 1 64 ? 2.348 -31.562 9.641 1 88.62 64 ALA B N 1
ATOM 2283 C CA . ALA B 1 64 ? 1.87 -30.188 9.469 1 88.62 64 ALA B CA 1
ATOM 2284 C C . ALA B 1 64 ? 1.223 -29.672 10.75 1 88.62 64 ALA B C 1
ATOM 2286 O O . ALA B 1 64 ? 1.457 -28.531 11.148 1 88.62 64 ALA B O 1
ATOM 2287 N N . VAL B 1 65 ? 0.463 -30.453 11.359 1 90.25 65 VAL B N 1
ATOM 2288 C CA . VAL B 1 65 ? -0.186 -30.078 12.609 1 90.25 65 VAL B CA 1
ATOM 2289 C C . VAL B 1 65 ? 0.871 -29.797 13.672 1 90.25 65 VAL B C 1
ATOM 2291 O O . VAL B 1 65 ? 0.792 -28.797 14.391 1 90.25 65 VAL B O 1
ATOM 2294 N N . ALA B 1 66 ? 1.875 -30.609 13.719 1 90.88 66 ALA B N 1
ATOM 2295 C CA . ALA B 1 66 ? 2.943 -30.438 14.695 1 90.88 66 ALA B CA 1
ATOM 2296 C C . ALA B 1 66 ? 3.699 -29.141 14.477 1 90.88 66 ALA B C 1
ATOM 2298 O O . ALA B 1 66 ? 3.945 -28.391 15.422 1 90.88 66 ALA B O 1
ATOM 2299 N N . VAL B 1 67 ? 4.004 -28.844 13.289 1 87.38 67 VAL B N 1
ATOM 2300 C CA . VAL B 1 67 ? 4.746 -27.641 12.953 1 87.38 67 VAL B CA 1
ATOM 2301 C C . VAL B 1 67 ? 3.906 -26.406 13.281 1 87.38 67 VAL B C 1
ATOM 2303 O O . VAL B 1 67 ? 4.422 -25.422 13.805 1 87.38 67 VAL B O 1
ATOM 2306 N N . ASN B 1 68 ? 2.639 -26.469 12.945 1 85.62 68 ASN B N 1
ATOM 2307 C CA . ASN B 1 68 ? 1.758 -25.344 13.211 1 85.62 68 ASN B CA 1
ATOM 2308 C C . ASN B 1 68 ? 1.545 -25.125 14.703 1 85.62 68 ASN B C 1
ATOM 2310 O O . ASN B 1 68 ? 1.429 -23.984 15.164 1 85.62 68 ASN B O 1
ATOM 2314 N N . LEU B 1 69 ? 1.565 -26.25 15.375 1 86.25 69 LEU B N 1
ATOM 2315 C CA . LEU B 1 69 ? 1.45 -26.141 16.828 1 86.25 69 LEU B CA 1
ATOM 2316 C C . LEU B 1 69 ? 2.693 -25.484 17.422 1 86.25 69 LEU B C 1
ATOM 2318 O O . LEU B 1 69 ? 2.588 -24.609 18.297 1 86.25 69 LEU B O 1
ATOM 2322 N N . VAL B 1 70 ? 3.781 -25.859 17 1 83.38 70 VAL B N 1
ATOM 2323 C CA . VAL B 1 70 ? 5.035 -25.266 17.453 1 83.38 70 VAL B CA 1
ATOM 2324 C C . VAL B 1 70 ? 5.07 -23.781 17.094 1 83.38 70 VAL B C 1
ATOM 2326 O O . VAL B 1 70 ? 5.453 -22.938 17.906 1 83.38 70 VAL B O 1
ATOM 2329 N N . GLY B 1 71 ? 4.684 -23.609 15.883 1 77.56 71 GLY B N 1
ATOM 2330 C CA . GLY B 1 71 ? 4.637 -22.219 15.453 1 77.56 71 GLY B CA 1
ATOM 2331 C C . GLY B 1 71 ? 3.68 -21.375 16.266 1 77.56 71 GLY B C 1
ATOM 2332 O O . GLY B 1 71 ? 3.986 -20.219 16.594 1 77.56 71 GLY B O 1
ATOM 2333 N N . GLY B 1 72 ? 2.533 -21.891 16.562 1 77.94 72 GLY B N 1
ATOM 2334 C CA . GLY B 1 72 ? 1.56 -21.188 17.391 1 77.94 72 GLY B CA 1
ATOM 2335 C C . GLY B 1 72 ? 2.064 -20.875 18.781 1 77.94 72 GLY B C 1
ATOM 2336 O O . GLY B 1 72 ? 1.882 -19.766 19.281 1 77.94 72 GLY B O 1
ATOM 2337 N N . VAL B 1 73 ? 2.732 -21.812 19.312 1 80.12 73 VAL B N 1
ATOM 2338 C CA . VAL B 1 73 ? 3.283 -21.656 20.656 1 80.12 73 VAL B CA 1
ATOM 2339 C C . VAL B 1 73 ? 4.398 -20.609 20.625 1 80.12 73 VAL B C 1
ATOM 2341 O O . VAL B 1 73 ? 4.5 -19.781 21.547 1 80.12 73 VAL B O 1
ATOM 2344 N N . ALA B 1 74 ? 5.145 -20.609 19.656 1 74.12 74 ALA B N 1
ATOM 2345 C CA . ALA B 1 74 ? 6.227 -19.641 19.516 1 74.12 74 ALA B CA 1
ATOM 2346 C C . ALA B 1 74 ? 5.684 -18.219 19.422 1 74.12 74 ALA B C 1
ATOM 2348 O O . ALA B 1 74 ? 6.246 -17.281 20 1 74.12 74 ALA B O 1
ATOM 2349 N N . LEU B 1 75 ? 4.59 -18.109 18.656 1 70.81 75 LEU B N 1
ATOM 2350 C CA . LEU B 1 75 ? 3.975 -16.797 18.5 1 70.81 75 LEU B CA 1
ATOM 2351 C C . LEU B 1 75 ? 3.361 -16.328 19.812 1 70.81 75 LEU B C 1
ATOM 2353 O O . LEU B 1 75 ? 3.404 -15.133 20.125 1 70.81 75 LEU B O 1
ATOM 2357 N N . HIS B 1 76 ? 2.82 -17.266 20.453 1 66.31 76 HIS B N 1
ATOM 2358 C CA . HIS B 1 76 ? 2.223 -16.938 21.734 1 66.31 76 HIS B CA 1
ATOM 2359 C C . HIS B 1 76 ? 3.281 -16.5 22.75 1 66.31 76 HIS B C 1
ATOM 2361 O O . HIS B 1 76 ? 3.039 -15.602 23.562 1 66.31 76 HIS B O 1
ATOM 2367 N N . GLN B 1 77 ? 4.383 -17.125 22.688 1 59.28 77 GLN B N 1
ATOM 2368 C CA . GLN B 1 77 ? 5.453 -16.797 23.625 1 59.28 77 GLN B CA 1
ATOM 2369 C C . GLN B 1 77 ? 6.086 -15.445 23.297 1 59.28 77 GLN B C 1
ATOM 2371 O O . GLN B 1 77 ? 6.457 -14.695 24.188 1 59.28 77 GLN B O 1
ATOM 2376 N N . THR B 1 78 ? 6.305 -15.297 22.062 1 54.16 78 THR B N 1
ATOM 2377 C CA . THR B 1 78 ? 6.91 -14.023 21.703 1 54.16 78 THR B CA 1
ATOM 2378 C C . THR B 1 78 ? 5.953 -12.867 21.969 1 54.16 78 THR B C 1
ATOM 2380 O O . THR B 1 78 ? 6.387 -11.742 22.25 1 54.16 78 THR B O 1
ATOM 2383 N N . GLY B 1 79 ? 4.742 -13.188 21.75 1 50.31 79 GLY B N 1
ATOM 2384 C CA . GLY B 1 79 ? 3.787 -12.164 22.141 1 50.31 79 GLY B CA 1
ATOM 2385 C C . GLY B 1 79 ? 3.832 -11.852 23.625 1 50.31 79 GLY B C 1
ATOM 2386 O O . GLY B 1 79 ? 3.566 -10.719 24.031 1 50.31 79 GLY B O 1
ATOM 2387 N N . HIS B 1 80 ? 4.055 -12.93 24.375 1 42.75 80 HIS B N 1
ATOM 2388 C CA . HIS B 1 80 ? 4.113 -12.711 25.812 1 42.75 80 HIS B CA 1
ATOM 2389 C C . HIS B 1 80 ? 5.422 -12.039 26.219 1 42.75 80 HIS B C 1
ATOM 2391 O O . HIS B 1 80 ? 5.57 -11.586 27.359 1 42.75 80 HIS B O 1
ATOM 2397 N N . GLY B 1 81 ? 6.469 -12.406 25.609 1 38.81 81 GLY B N 1
ATOM 2398 C CA . GLY B 1 81 ? 7.711 -11.891 26.141 1 38.81 81 GLY B CA 1
ATOM 2399 C C . GLY B 1 81 ? 7.812 -10.375 26.062 1 38.81 81 GLY B C 1
ATOM 2400 O O . GLY B 1 81 ? 8.641 -9.766 26.734 1 38.81 81 GLY B O 1
ATOM 2401 N N . HIS B 1 82 ? 7.684 -9.914 24.922 1 37.25 82 HIS B N 1
ATOM 2402 C CA . HIS B 1 82 ? 7.816 -8.461 24.984 1 37.25 82 HIS B CA 1
ATOM 2403 C C . HIS B 1 82 ? 6.586 -7.82 25.625 1 37.25 82 HIS B C 1
ATOM 2405 O O . HIS B 1 82 ? 5.793 -7.168 24.953 1 37.25 82 HIS B O 1
ATOM 2411 N N . SER B 1 83 ? 6.02 -8.547 26.438 1 37.22 83 SER B N 1
ATOM 2412 C CA . SER B 1 83 ? 4.902 -8.07 27.25 1 37.22 83 SER B CA 1
ATOM 2413 C C . SER B 1 83 ? 5.258 -6.777 27.969 1 37.22 83 SER B C 1
ATOM 2415 O O . SER B 1 83 ? 4.41 -6.176 28.641 1 37.22 83 SER B O 1
ATOM 2417 N N . HIS B 1 84 ? 6.492 -6.75 28.453 1 32.53 84 HIS B N 1
ATOM 2418 C CA . HIS B 1 84 ? 6.547 -5.668 29.438 1 32.53 84 HIS B CA 1
ATOM 2419 C C . HIS B 1 84 ? 6.113 -4.344 28.812 1 32.53 84 HIS B C 1
ATOM 2421 O O . HIS B 1 84 ? 6.148 -3.305 29.469 1 32.53 84 HIS B O 1
ATOM 2427 N N . GLY B 1 85 ? 6.617 -4.098 27.656 1 34.38 85 GLY B N 1
ATOM 2428 C CA . GLY B 1 85 ? 6.281 -2.693 27.484 1 34.38 85 GLY B CA 1
ATOM 2429 C C . GLY B 1 85 ? 4.789 -2.428 27.484 1 34.38 85 GLY B C 1
ATOM 2430 O O . GLY B 1 85 ? 3.986 -3.365 27.516 1 34.38 85 GLY B O 1
ATOM 2431 N N . ALA B 1 86 ? 4.238 -1.073 27.078 1 35.03 86 ALA B N 1
ATOM 2432 C CA . ALA B 1 86 ? 2.986 -0.406 27.422 1 35.03 86 ALA B CA 1
ATOM 2433 C C . ALA B 1 86 ? 1.784 -1.208 26.922 1 35.03 86 ALA B C 1
ATOM 2435 O O . ALA B 1 86 ? 1.772 -1.683 25.797 1 35.03 86 ALA B O 1
ATOM 2436 N N . ALA B 1 87 ? 0.931 -2.096 27.625 1 38.84 87 ALA B N 1
ATOM 2437 C CA . ALA B 1 87 ? -0.36 -2.777 27.672 1 38.84 87 ALA B CA 1
ATOM 2438 C C . ALA B 1 87 ? -1.208 -2.41 26.453 1 38.84 87 ALA B C 1
ATOM 2440 O O . ALA B 1 87 ? -2.029 -3.207 26 1 38.84 87 ALA B O 1
ATOM 2441 N N . GLY B 1 88 ? -1.382 -1.202 26.016 1 38.38 88 GLY B N 1
ATOM 2442 C CA . GLY B 1 88 ? -2.422 -0.555 25.234 1 38.38 88 GLY B CA 1
ATOM 2443 C C . GLY B 1 88 ? -2.229 -0.712 23.734 1 38.38 88 GLY B C 1
ATOM 2444 O O . GLY B 1 88 ? -2.92 -0.067 22.938 1 38.38 88 GLY B O 1
ATOM 2445 N N . GLU B 1 89 ? -0.986 -1.205 23.297 1 45.25 89 GLU B N 1
ATOM 2446 C CA . GLU B 1 89 ? -0.817 -1 21.859 1 45.25 89 GLU B CA 1
ATOM 2447 C C . GLU B 1 89 ? -1.529 -2.086 21.062 1 45.25 89 GLU B C 1
ATOM 2449 O O . GLU B 1 89 ? -1.403 -3.273 21.375 1 45.25 89 GLU B O 1
ATOM 2454 N N . GLN B 1 90 ? -2.705 -1.913 20.594 1 50.5 90 GLN B N 1
ATOM 2455 C CA . GLN B 1 90 ? -3.42 -2.74 19.625 1 50.5 90 GLN B CA 1
ATOM 2456 C C . GLN B 1 90 ? -2.449 -3.529 18.75 1 50.5 90 GLN B C 1
ATOM 2458 O O . GLN B 1 90 ? -1.413 -3.006 18.344 1 50.5 90 GLN B O 1
ATOM 2463 N N . PRO B 1 91 ? -2.596 -4.816 18.906 1 55.59 91 PRO B N 1
ATOM 2464 C CA . PRO B 1 91 ? -1.696 -5.645 18.094 1 55.59 91 PRO B CA 1
ATOM 2465 C C . PRO B 1 91 ? -1.508 -5.105 16.688 1 55.59 91 PRO B C 1
ATOM 2467 O O . PRO B 1 91 ? -2.453 -4.582 16.094 1 55.59 91 PRO B O 1
ATOM 2470 N N . ASN B 1 92 ? -0.28 -4.957 16.281 1 63.44 92 ASN B N 1
ATOM 2471 C CA . ASN B 1 92 ? 0.12 -4.512 14.961 1 63.44 92 ASN B CA 1
ATOM 2472 C C . ASN B 1 92 ? -0.458 -5.41 13.867 1 63.44 92 ASN B C 1
ATOM 2474 O O . ASN B 1 92 ? -0.801 -6.566 14.125 1 63.44 92 ASN B O 1
ATOM 2478 N N . ALA B 1 93 ? -1.137 -4.895 12.922 1 65.38 93 ALA B N 1
ATOM 2479 C CA . ALA B 1 93 ? -1.742 -5.582 11.781 1 65.38 93 ALA B CA 1
ATOM 2480 C C . ALA B 1 93 ? -0.916 -6.797 11.367 1 65.38 93 ALA B C 1
ATOM 2482 O O . ALA B 1 93 ? -1.47 -7.836 11.008 1 65.38 93 ALA B O 1
ATOM 2483 N N . SER B 1 94 ? 0.39 -6.695 11.594 1 65.19 94 SER B N 1
ATOM 2484 C CA . SER B 1 94 ? 1.267 -7.797 11.203 1 65.19 94 SER B CA 1
ATOM 2485 C C . SER B 1 94 ? 1.12 -8.984 12.156 1 65.19 94 SER B C 1
ATOM 2487 O O . SER B 1 94 ? 1.069 -10.133 11.719 1 65.19 94 SER B O 1
ATOM 2489 N N . VAL B 1 95 ? 0.972 -8.578 13.383 1 67.56 95 VAL B N 1
ATOM 2490 C CA . VAL B 1 95 ? 0.85 -9.617 14.391 1 67.56 95 VAL B CA 1
ATOM 2491 C C . VAL B 1 95 ? -0.508 -10.305 14.266 1 67.56 95 VAL B C 1
ATOM 2493 O O . VAL B 1 95 ? -0.6 -11.531 14.344 1 67.56 95 VAL B O 1
ATOM 2496 N N . ARG B 1 96 ? -1.533 -9.523 14 1 70.5 96 ARG B N 1
ATOM 2497 C CA . ARG B 1 96 ? -2.861 -10.086 13.781 1 70.5 96 ARG B CA 1
ATOM 2498 C C . ARG B 1 96 ? -2.879 -10.984 12.547 1 70.5 96 ARG B C 1
ATOM 2500 O O . ARG B 1 96 ? -3.465 -12.07 12.57 1 70.5 96 ARG B O 1
ATOM 2507 N N . ALA B 1 97 ? -2.279 -10.492 11.555 1 71.38 97 ALA B N 1
ATOM 2508 C CA . ALA B 1 97 ? -2.215 -11.273 10.32 1 71.38 97 ALA B CA 1
ATOM 2509 C C . ALA B 1 97 ? -1.471 -12.586 10.547 1 71.38 97 ALA B C 1
ATOM 2511 O O . ALA B 1 97 ? -1.903 -13.641 10.07 1 71.38 97 ALA B O 1
ATOM 2512 N N . ALA B 1 98 ? -0.432 -12.438 11.281 1 67.88 98 ALA B N 1
ATOM 2513 C CA . ALA B 1 98 ? 0.356 -13.625 11.594 1 67.88 98 ALA B CA 1
ATOM 2514 C C . ALA B 1 98 ? -0.451 -14.617 12.422 1 67.88 98 ALA B C 1
ATOM 2516 O O . ALA B 1 98 ? -0.407 -15.82 12.18 1 67.88 98 ALA B O 1
ATOM 2517 N N . PHE B 1 99 ? -1.128 -14.109 13.367 1 73.19 99 PHE B N 1
ATOM 2518 C CA . PHE B 1 99 ? -1.941 -14.953 14.234 1 73.19 99 PHE B CA 1
ATOM 2519 C C . PHE B 1 99 ? -3.033 -15.656 13.438 1 73.19 99 PHE B C 1
ATOM 2521 O O . PHE B 1 99 ? -3.242 -16.859 13.586 1 73.19 99 PHE B O 1
ATOM 2528 N N . VAL B 1 100 ? -3.732 -14.953 12.664 1 74.12 100 VAL B N 1
ATOM 2529 C CA . VAL B 1 100 ? -4.785 -15.523 11.836 1 74.12 100 VAL B CA 1
ATOM 2530 C C . VAL B 1 100 ? -4.199 -16.578 10.906 1 74.12 100 VAL B C 1
ATOM 2532 O O . VAL B 1 100 ? -4.809 -17.625 10.68 1 74.12 100 VAL B O 1
ATOM 2535 N N . HIS B 1 101 ? -3.064 -16.281 10.422 1 75 101 HIS B N 1
ATOM 2536 C CA . HIS B 1 101 ? -2.395 -17.234 9.547 1 75 101 HIS B CA 1
ATOM 2537 C C . HIS B 1 101 ? -2.092 -18.547 10.281 1 75 101 HIS B C 1
ATOM 2539 O O . HIS B 1 101 ? -2.4 -19.625 9.781 1 75 101 HIS B O 1
ATOM 2545 N N . VAL B 1 102 ? -1.558 -18.391 11.469 1 76.06 102 VAL B N 1
ATOM 2546 C CA . VAL B 1 102 ? -1.169 -19.562 12.25 1 76.06 102 VAL B CA 1
ATOM 2547 C C . VAL B 1 102 ? -2.41 -20.375 12.625 1 76.06 102 VAL B C 1
ATOM 2549 O O . VAL B 1 102 ? -2.42 -21.594 12.523 1 76.06 102 VAL B O 1
ATOM 2552 N N . VAL B 1 103 ? -3.4 -19.688 13.023 1 80.06 103 VAL B N 1
ATOM 2553 C CA . VAL B 1 103 ? -4.648 -20.344 13.414 1 80.06 103 VAL B CA 1
ATOM 2554 C C . VAL B 1 103 ? -5.281 -21.016 12.195 1 80.06 103 VAL B C 1
ATOM 2556 O O . VAL B 1 103 ? -5.754 -22.141 12.281 1 80.06 103 VAL B O 1
ATOM 2559 N N . GLY B 1 104 ? -5.309 -20.234 11.141 1 79.19 104 GLY B N 1
ATOM 2560 C CA . GLY B 1 104 ? -5.809 -20.797 9.906 1 79.19 104 GLY B CA 1
ATOM 2561 C C . GLY B 1 104 ? -5.047 -22.031 9.461 1 79.19 104 GLY B C 1
ATOM 2562 O O . GLY B 1 104 ? -5.648 -23.047 9.086 1 79.19 104 GLY B O 1
ATOM 2563 N N . ASP B 1 105 ? -3.77 -21.938 9.57 1 83.75 105 ASP B N 1
ATOM 2564 C CA . ASP B 1 105 ? -2.922 -23.062 9.203 1 83.75 105 ASP B CA 1
ATOM 2565 C C . ASP B 1 105 ? -3.172 -24.25 10.117 1 83.75 105 ASP B C 1
ATOM 2567 O O . ASP B 1 105 ? -3.178 -25.406 9.664 1 83.75 105 ASP B O 1
ATOM 2571 N N . LEU B 1 106 ? -3.314 -23.984 11.336 1 85.06 106 LEU B N 1
ATOM 2572 C CA . LEU B 1 106 ? -3.588 -25.047 12.281 1 85.06 106 LEU B CA 1
ATOM 2573 C C . LEU B 1 106 ? -4.926 -25.719 11.984 1 85.06 106 LEU B C 1
ATOM 2575 O O . LEU B 1 106 ? -5.02 -26.938 11.961 1 85.06 106 LEU B O 1
ATOM 2579 N N . LEU B 1 107 ? -5.922 -24.938 11.766 1 84.69 107 LEU B N 1
ATOM 2580 C CA . LEU B 1 107 ? -7.238 -25.469 11.422 1 84.69 107 LEU B CA 1
ATOM 2581 C C . LEU B 1 107 ? -7.18 -26.297 10.141 1 84.69 107 LEU B C 1
ATOM 2583 O O . LEU B 1 107 ? -7.773 -27.375 10.07 1 84.69 107 LEU B O 1
ATOM 2587 N N . GLN B 1 108 ? -6.469 -25.781 9.25 1 83.94 108 GLN B N 1
ATOM 2588 C CA . GLN B 1 108 ? -6.316 -26.484 7.977 1 83.94 108 GLN B CA 1
ATOM 2589 C C . GLN B 1 108 ? -5.582 -27.812 8.172 1 83.94 108 GLN B C 1
ATOM 2591 O O . GLN B 1 108 ? -5.988 -28.828 7.621 1 83.94 108 GLN B O 1
ATOM 2596 N N . SER B 1 109 ? -4.531 -27.734 8.914 1 87.75 109 SER B N 1
ATOM 2597 C CA . SER B 1 109 ? -3.748 -28.953 9.109 1 87.75 109 SER B CA 1
ATOM 2598 C C . SER B 1 109 ? -4.539 -30 9.883 1 87.75 109 SER B C 1
ATOM 2600 O O . SER B 1 109 ? -4.465 -31.188 9.57 1 87.75 109 SER B O 1
ATOM 2602 N N . VAL B 1 110 ? -5.258 -29.609 10.797 1 89.12 110 VAL B N 1
ATOM 2603 C CA . VAL B 1 110 ? -6.102 -30.531 11.555 1 89.12 110 VAL B CA 1
ATOM 2604 C C . VAL B 1 110 ? -7.191 -31.094 10.648 1 89.12 110 VAL B C 1
ATOM 2606 O O . VAL B 1 110 ? -7.477 -32.281 10.688 1 89.12 110 VAL B O 1
ATOM 2609 N N . GLY B 1 111 ? -7.812 -30.219 9.867 1 87.31 111 GLY B N 1
ATOM 2610 C CA . GLY B 1 111 ? -8.812 -30.672 8.914 1 87.31 111 GLY B CA 1
ATOM 2611 C C . GLY B 1 111 ? -8.297 -31.734 7.957 1 87.31 111 GLY B C 1
ATOM 2612 O O . GLY B 1 111 ? -8.945 -32.75 7.746 1 87.31 111 GLY B O 1
ATOM 2613 N N . VAL B 1 112 ? -7.121 -31.516 7.457 1 87.56 112 VAL B N 1
ATOM 2614 C CA . VAL B 1 112 ? -6.508 -32.469 6.523 1 87.56 112 VAL B CA 1
ATOM 2615 C C . VAL B 1 112 ? -6.148 -33.75 7.254 1 87.56 112 VAL B C 1
ATOM 2617 O O . VAL B 1 112 ? -6.242 -34.844 6.68 1 87.56 112 VAL B O 1
ATOM 2620 N N . LEU B 1 113 ? -5.711 -33.594 8.477 1 91.19 113 LEU B N 1
ATOM 2621 C CA . LEU B 1 113 ? -5.379 -34.781 9.266 1 91.19 113 LEU B CA 1
ATOM 2622 C C . LEU B 1 113 ? -6.602 -35.656 9.453 1 91.19 113 LEU B C 1
ATOM 2624 O O . LEU B 1 113 ? -6.523 -36.875 9.281 1 91.19 113 LEU B O 1
ATOM 2628 N N . ILE B 1 114 ? -7.633 -35.062 9.758 1 90.75 114 ILE B N 1
ATOM 2629 C CA . ILE B 1 114 ? -8.883 -35.812 9.922 1 90.75 114 ILE B CA 1
ATOM 2630 C C . ILE B 1 114 ? -9.273 -36.469 8.602 1 90.75 114 ILE B C 1
ATOM 2632 O O . ILE B 1 114 ? -9.625 -37.625 8.57 1 90.75 114 ILE B O 1
ATOM 2636 N N . ALA B 1 115 ? -9.211 -35.688 7.586 1 89 115 ALA B N 1
ATOM 2637 C CA . ALA B 1 115 ? -9.531 -36.25 6.266 1 89 115 ALA B CA 1
ATOM 2638 C C . ALA B 1 115 ? -8.609 -37.406 5.914 1 89 115 ALA B C 1
ATOM 2640 O O . ALA B 1 115 ? -9.07 -38.438 5.398 1 89 115 ALA B O 1
ATOM 2641 N N . SER B 1 116 ? -7.367 -37.219 6.234 1 89.38 116 SER B N 1
ATOM 2642 C CA . SER B 1 116 ? -6.398 -38.25 5.922 1 89.38 116 SER B CA 1
ATOM 2643 C C . SER B 1 116 ? -6.68 -39.531 6.723 1 89.38 116 SER B C 1
ATOM 2645 O O . SER B 1 116 ? -6.469 -40.625 6.227 1 89.38 116 SER B O 1
ATOM 2647 N N . TYR B 1 117 ? -7.086 -39.312 7.902 1 91.25 117 TYR B N 1
ATOM 2648 C CA . TYR B 1 117 ? -7.445 -40.469 8.75 1 91.25 117 TYR B CA 1
ATOM 2649 C C . TYR B 1 117 ? -8.617 -41.219 8.156 1 91.25 117 TYR B C 1
ATOM 2651 O O . TYR B 1 117 ? -8.594 -42.469 8.094 1 91.25 117 TYR B O 1
ATOM 2659 N N . ILE B 1 118 ? -9.578 -40.562 7.754 1 89.69 118 ILE B N 1
ATOM 2660 C CA . ILE B 1 118 ? -10.766 -41.188 7.156 1 89.69 118 ILE B CA 1
ATOM 2661 C C . ILE B 1 118 ? -10.383 -41.906 5.875 1 89.69 118 ILE B C 1
ATOM 2663 O O . ILE B 1 118 ? -10.789 -43.062 5.66 1 89.69 118 ILE B O 1
ATOM 2667 N N . ILE B 1 119 ? -9.555 -41.344 5.078 1 86.88 119 ILE B N 1
ATOM 2668 C CA . ILE B 1 119 ? -9.164 -41.906 3.791 1 86.88 119 ILE B CA 1
ATOM 2669 C C . ILE B 1 119 ? -8.266 -43.125 4.012 1 86.88 119 ILE B C 1
ATOM 2671 O O . ILE B 1 119 ? -8.328 -44.094 3.252 1 86.88 119 ILE B O 1
ATOM 2675 N N . PHE B 1 120 ? -7.477 -43.031 5.043 1 87.88 120 PHE B N 1
ATOM 2676 C CA . PHE B 1 120 ? -6.578 -44.125 5.355 1 87.88 120 PHE B CA 1
ATOM 2677 C C . PHE B 1 120 ? -7.363 -45.406 5.664 1 87.88 120 PHE B C 1
ATOM 2679 O O . PHE B 1 120 ? -7 -46.469 5.211 1 87.88 120 PHE B O 1
ATOM 2686 N N . PHE B 1 121 ? -8.453 -45.312 6.309 1 90.38 121 PHE B N 1
ATOM 2687 C CA . PHE B 1 121 ? -9.234 -46.469 6.707 1 90.38 121 PHE B CA 1
ATOM 2688 C C . PHE B 1 121 ? -10.336 -46.75 5.695 1 90.38 121 PHE B C 1
ATOM 2690 O O . PHE B 1 121 ? -10.734 -47.906 5.516 1 90.38 121 PHE B O 1
ATOM 2697 N N . LYS B 1 122 ? -10.828 -45.75 5.078 1 90.19 122 LYS B N 1
ATOM 2698 C CA . LYS B 1 122 ? -11.867 -45.906 4.066 1 90.19 122 LYS B CA 1
ATOM 2699 C C . LYS B 1 122 ? -11.508 -45.156 2.789 1 90.19 122 LYS B C 1
ATOM 2701 O O . LYS B 1 122 ? -12.039 -44.062 2.523 1 90.19 122 LYS B O 1
ATOM 2706 N N . PRO B 1 123 ? -10.781 -45.781 1.954 1 84.56 123 PRO B N 1
ATOM 2707 C CA . PRO B 1 123 ? -10.297 -45.125 0.735 1 84.56 123 PRO B CA 1
ATOM 2708 C C . PRO B 1 123 ? -11.43 -44.719 -0.201 1 84.56 123 PRO B C 1
ATOM 2710 O O . PRO B 1 123 ? -11.234 -43.875 -1.078 1 84.56 123 PRO B O 1
ATOM 2713 N N . GLU B 1 124 ? -12.586 -45.312 0.012 1 83.12 124 GLU B N 1
ATOM 2714 C CA . GLU B 1 124 ? -13.719 -44.969 -0.84 1 83.12 124 GLU B CA 1
ATOM 2715 C C . GLU B 1 124 ? -14.164 -43.531 -0.602 1 83.12 124 GLU B C 1
ATOM 2717 O O . GLU B 1 124 ? -14.844 -42.938 -1.443 1 83.12 124 GLU B O 1
ATOM 2722 N N . TYR B 1 125 ? -13.781 -43.031 0.526 1 84.81 125 TYR B N 1
ATOM 2723 C CA . TYR B 1 125 ? -14.172 -41.656 0.867 1 84.81 125 TYR B CA 1
ATOM 2724 C C . TYR B 1 125 ? -13.078 -40.688 0.493 1 84.81 125 TYR B C 1
ATOM 2726 O O . TYR B 1 125 ? -12.859 -39.688 1.193 1 84.81 125 TYR B O 1
ATOM 2734 N N . LYS B 1 126 ? -12.406 -40.844 -0.589 1 84.5 126 LYS B N 1
ATOM 2735 C CA . LYS B 1 126 ? -11.305 -40 -1.043 1 84.5 126 LYS B CA 1
ATOM 2736 C C . LYS B 1 126 ? -11.789 -38.594 -1.332 1 84.5 126 LYS B C 1
ATOM 2738 O O . LYS B 1 126 ? -10.992 -37.656 -1.333 1 84.5 126 LYS B O 1
ATOM 2743 N N . TYR B 1 127 ? -13.133 -38.469 -1.498 1 85.38 127 TYR B N 1
ATOM 2744 C CA . TYR B 1 127 ? -13.695 -37.156 -1.796 1 85.38 127 TYR B CA 1
ATOM 2745 C C . TYR B 1 127 ? -13.664 -36.25 -0.566 1 85.38 127 TYR B C 1
ATOM 2747 O O . TYR B 1 127 ? -13.859 -35.031 -0.672 1 85.38 127 TYR B O 1
ATOM 2755 N N . VAL B 1 128 ? -13.383 -36.75 0.516 1 86.19 128 VAL B N 1
ATOM 2756 C CA . VAL B 1 128 ? -13.32 -36 1.757 1 86.19 128 VAL B CA 1
ATOM 2757 C C . VAL B 1 128 ? -12.172 -35 1.681 1 86.19 128 VAL B C 1
ATOM 2759 O O . VAL B 1 128 ? -12.273 -33.875 2.217 1 86.19 128 VAL B O 1
ATOM 2762 N N . ASP B 1 129 ? -11.156 -35.344 1.014 1 86.69 129 ASP B N 1
ATOM 2763 C CA . ASP B 1 129 ? -9.969 -34.5 0.936 1 86.69 129 ASP B CA 1
ATOM 2764 C C . ASP B 1 129 ? -10.273 -33.188 0.206 1 86.69 129 ASP B C 1
ATOM 2766 O O . ASP B 1 129 ? -10.141 -32.094 0.779 1 86.69 129 ASP B O 1
ATOM 2770 N N . PRO B 1 130 ? -10.844 -33.281 -1.03 1 87.25 130 PRO B N 1
ATOM 2771 C CA . PRO B 1 130 ? -11.18 -32 -1.7 1 87.25 130 PRO B CA 1
ATOM 2772 C C . PRO B 1 130 ? -12.266 -31.219 -0.975 1 87.25 130 PRO B C 1
ATOM 2774 O O . PRO B 1 130 ? -12.266 -29.984 -1.009 1 87.25 130 PRO B O 1
ATOM 2777 N N . ILE B 1 131 ? -13.062 -31.812 -0.361 1 86.5 131 ILE B N 1
ATOM 2778 C CA . ILE B 1 131 ? -14.102 -31.125 0.396 1 86.5 131 ILE B CA 1
ATOM 2779 C C . ILE B 1 131 ? -13.469 -30.328 1.539 1 86.5 131 ILE B C 1
ATOM 2781 O O . ILE B 1 131 ? -13.828 -29.172 1.771 1 86.5 131 ILE B O 1
ATOM 2785 N N . CYS B 1 132 ? -12.594 -31 2.262 1 87.06 132 CYS B N 1
ATOM 2786 C CA . CYS B 1 132 ? -11.883 -30.328 3.336 1 87.06 132 CYS B CA 1
ATOM 2787 C C . CYS B 1 132 ? -11.094 -29.125 2.797 1 87.06 132 CYS B C 1
ATOM 2789 O O . CYS B 1 132 ? -11.031 -28.078 3.439 1 87.06 132 CYS B O 1
ATOM 2791 N N . THR B 1 133 ? -10.508 -29.281 1.652 1 88.56 133 THR B N 1
ATOM 2792 C CA . THR B 1 133 ? -9.758 -28.203 1.013 1 88.56 133 THR B CA 1
ATOM 2793 C C . THR B 1 133 ? -10.656 -27.016 0.729 1 88.56 133 THR B C 1
ATOM 2795 O O . THR B 1 133 ? -10.289 -25.875 1.003 1 88.56 133 THR B O 1
ATOM 2798 N N . PHE B 1 134 ? -11.859 -27.281 0.242 1 92 134 PHE B N 1
ATOM 2799 C CA . PHE B 1 134 ? -12.789 -26.203 -0.083 1 92 134 PHE B CA 1
ATOM 2800 C C . PHE B 1 134 ? -13.281 -25.5 1.182 1 92 134 PHE B C 1
ATOM 2802 O O . PHE B 1 134 ? -13.391 -24.281 1.217 1 92 134 PHE B O 1
ATOM 2809 N N . LEU B 1 135 ? -13.562 -26.297 2.152 1 90.31 135 LEU B N 1
ATOM 2810 C CA . LEU B 1 135 ? -14.016 -25.734 3.42 1 90.31 135 LEU B CA 1
ATOM 2811 C C . LEU B 1 135 ? -12.938 -24.844 4.039 1 90.31 135 LEU B C 1
ATOM 2813 O O . LEU B 1 135 ? -13.211 -23.734 4.477 1 90.31 135 LEU B O 1
ATOM 2817 N N . PHE B 1 136 ? -11.75 -25.359 4.059 1 87.56 136 PHE B N 1
ATOM 2818 C CA . PHE B 1 136 ? -10.633 -24.594 4.617 1 87.56 136 PHE B CA 1
ATOM 2819 C C . PHE B 1 136 ? -10.367 -23.344 3.803 1 87.56 136 PHE B C 1
ATOM 2821 O O . PHE B 1 136 ? -10.039 -22.297 4.359 1 87.56 136 PHE B O 1
ATOM 2828 N N . SER B 1 137 ? -10.492 -23.5 2.529 1 92.06 137 SER B N 1
ATOM 2829 C CA . SER B 1 137 ? -10.273 -22.344 1.668 1 92.06 137 SER B CA 1
ATOM 2830 C C . SER B 1 137 ? -11.281 -21.234 1.965 1 92.06 137 SER B C 1
ATOM 2832 O O . SER B 1 137 ? -10.922 -20.047 2.014 1 92.06 137 SER B O 1
ATOM 2834 N N . ALA B 1 138 ? -12.477 -21.594 2.225 1 91.38 138 ALA B N 1
ATOM 2835 C CA . ALA B 1 138 ? -13.508 -20.625 2.559 1 91.38 138 ALA B CA 1
ATOM 2836 C C . ALA B 1 138 ? -13.203 -19.922 3.885 1 91.38 138 ALA B C 1
ATOM 2838 O O . ALA B 1 138 ? -13.375 -18.719 4.012 1 91.38 138 ALA B O 1
ATOM 2839 N N . LEU B 1 139 ? -12.734 -20.688 4.77 1 86.31 139 LEU B N 1
ATOM 2840 C CA . LEU B 1 139 ? -12.398 -20.141 6.078 1 86.31 139 LEU B CA 1
ATOM 2841 C C . LEU B 1 139 ? -11.219 -19.188 5.984 1 86.31 139 LEU B C 1
ATOM 2843 O O . LEU B 1 139 ? -11.258 -18.078 6.539 1 86.31 139 LEU B O 1
ATOM 2847 N N . VAL B 1 140 ? -10.219 -19.594 5.297 1 87.5 140 VAL B N 1
ATOM 2848 C CA . VAL B 1 140 ? -9.008 -18.781 5.133 1 87.5 140 VAL B CA 1
ATOM 2849 C C . VAL B 1 140 ? -9.352 -17.469 4.426 1 87.5 140 VAL B C 1
ATOM 2851 O O . VAL B 1 140 ? -8.906 -16.406 4.84 1 87.5 140 VAL B O 1
ATOM 2854 N N . LEU B 1 141 ? -10.195 -17.594 3.41 1 89.69 141 LEU B N 1
ATOM 2855 C CA . LEU B 1 141 ? -10.57 -16.391 2.662 1 89.69 141 LEU B CA 1
ATOM 2856 C C . LEU B 1 141 ? -11.391 -15.445 3.525 1 89.69 141 LEU B C 1
ATOM 2858 O O . LEU B 1 141 ? -11.164 -14.234 3.518 1 89.69 141 LEU B O 1
ATOM 2862 N N . GLY B 1 142 ? -12.273 -15.992 4.289 1 88.12 142 GLY B N 1
ATOM 2863 C CA . GLY B 1 142 ? -13.109 -15.172 5.152 1 88.12 142 GLY B CA 1
ATOM 2864 C C . GLY B 1 142 ? -12.328 -14.453 6.234 1 88.12 142 GLY B C 1
ATOM 2865 O O . GLY B 1 142 ? -12.531 -13.258 6.457 1 88.12 142 GLY B O 1
ATOM 2866 N N . THR B 1 143 ? -11.375 -15.102 6.824 1 84.06 143 THR B N 1
ATOM 2867 C CA . THR B 1 143 ? -10.633 -14.516 7.934 1 84.06 143 THR B CA 1
ATOM 2868 C C . THR B 1 143 ? -9.602 -13.516 7.426 1 84.06 143 THR B C 1
ATOM 2870 O O . THR B 1 143 ? -9.352 -12.492 8.062 1 84.06 143 THR B O 1
ATOM 2873 N N . THR B 1 144 ? -9.047 -13.797 6.293 1 88.12 144 THR B N 1
ATOM 2874 C CA . THR B 1 144 ? -7.996 -12.914 5.793 1 88.12 144 THR B CA 1
ATOM 2875 C C . THR B 1 144 ? -8.602 -11.695 5.098 1 88.12 144 THR B C 1
ATOM 2877 O O . THR B 1 144 ? -7.922 -10.68 4.918 1 88.12 144 THR B O 1
ATOM 2880 N N . LEU B 1 145 ? -9.906 -11.844 4.77 1 90.44 145 LEU B N 1
ATOM 2881 C CA . LEU B 1 145 ? -10.57 -10.711 4.133 1 90.44 145 LEU B CA 1
ATOM 2882 C C . LEU B 1 145 ? -10.641 -9.516 5.078 1 90.44 145 LEU B C 1
ATOM 2884 O O . LEU B 1 145 ? -10.5 -8.375 4.648 1 90.44 145 LEU B O 1
ATOM 2888 N N . THR B 1 146 ? -10.875 -9.789 6.301 1 86.88 146 THR B N 1
ATOM 2889 C CA . THR B 1 146 ? -10.953 -8.719 7.285 1 86.88 146 THR B CA 1
ATOM 2890 C C . THR B 1 146 ? -9.602 -8.023 7.434 1 86.88 146 THR B C 1
ATOM 2892 O O . THR B 1 146 ? -9.531 -6.797 7.52 1 86.88 146 THR B O 1
ATOM 2895 N N . ILE B 1 147 ? -8.562 -8.781 7.438 1 86 147 ILE B N 1
ATOM 2896 C CA . ILE B 1 147 ? -7.215 -8.242 7.539 1 86 147 ILE B CA 1
ATOM 2897 C C . ILE B 1 147 ? -6.887 -7.418 6.297 1 86 147 ILE B C 1
ATOM 2899 O O . ILE B 1 147 ? -6.332 -6.324 6.398 1 86 147 ILE B O 1
ATOM 2903 N N . LEU B 1 148 ? -7.316 -8.016 5.188 1 91.44 148 LEU B N 1
ATOM 2904 C CA . LEU B 1 148 ? -7.07 -7.328 3.922 1 91.44 148 LEU B CA 1
ATOM 2905 C C . LEU B 1 148 ? -7.75 -5.961 3.902 1 91.44 148 LEU B C 1
ATOM 2907 O O . LEU B 1 148 ? -7.141 -4.969 3.496 1 91.44 148 LEU B O 1
ATOM 2911 N N . ARG B 1 149 ? -8.945 -5.918 4.344 1 91.25 149 ARG B N 1
ATOM 2912 C CA . ARG B 1 149 ? -9.695 -4.668 4.371 1 91.25 149 ARG B CA 1
ATOM 2913 C C . ARG B 1 149 ? -9.008 -3.637 5.262 1 91.25 149 ARG B C 1
ATOM 2915 O O . ARG B 1 149 ? -8.906 -2.463 4.895 1 91.25 149 ARG B O 1
ATOM 2922 N N . ASP B 1 150 ? -8.578 -4.098 6.363 1 88.56 150 ASP B N 1
ATOM 2923 C CA . ASP B 1 150 ? -7.887 -3.201 7.285 1 88.56 150 ASP B CA 1
ATOM 2924 C C . ASP B 1 150 ? -6.598 -2.664 6.668 1 88.56 150 ASP B C 1
ATOM 2926 O O . ASP B 1 150 ? -6.305 -1.471 6.777 1 88.56 150 ASP B O 1
ATOM 2930 N N . VAL B 1 151 ? -5.867 -3.531 6.078 1 91.44 151 VAL B N 1
ATOM 2931 C CA . VAL B 1 151 ? -4.59 -3.176 5.469 1 91.44 151 VAL B CA 1
ATOM 2932 C C . VAL B 1 151 ? -4.82 -2.197 4.32 1 91.44 151 VAL B C 1
ATOM 2934 O O . VAL B 1 151 ? -4.102 -1.203 4.191 1 91.44 151 VAL B O 1
ATOM 2937 N N . LEU B 1 152 ? -5.863 -2.43 3.549 1 92.88 152 LEU B N 1
ATOM 2938 C CA . LEU B 1 152 ? -6.164 -1.558 2.418 1 92.88 152 LEU B CA 1
ATOM 2939 C C . LEU B 1 152 ? -6.621 -0.185 2.898 1 92.88 152 LEU B C 1
ATOM 2941 O O . LEU B 1 152 ? -6.305 0.833 2.279 1 92.88 152 LEU B O 1
ATOM 2945 N N . LEU B 1 153 ? -7.344 -0.176 3.939 1 91.69 153 LEU B N 1
ATOM 2946 C CA . LEU B 1 153 ? -7.793 1.095 4.5 1 91.69 153 LEU B CA 1
ATOM 2947 C C . LEU B 1 153 ? -6.605 1.969 4.883 1 91.69 153 LEU B C 1
ATOM 2949 O O . LEU B 1 153 ? -6.586 3.166 4.586 1 91.69 153 LEU B O 1
ATOM 2953 N N . VAL B 1 154 ? -5.617 1.396 5.496 1 91.75 154 VAL B N 1
ATOM 2954 C CA . VAL B 1 154 ? -4.43 2.127 5.93 1 91.75 154 VAL B CA 1
ATOM 2955 C C . VAL B 1 154 ? -3.637 2.596 4.711 1 91.75 154 VAL B C 1
ATOM 2957 O O . VAL B 1 154 ? -3.213 3.752 4.645 1 91.75 154 VAL B O 1
ATOM 2960 N N . LEU B 1 155 ? -3.486 1.676 3.756 1 92.19 155 LEU B N 1
ATOM 2961 C CA . LEU B 1 155 ? -2.684 1.997 2.582 1 92.19 155 LEU B CA 1
ATOM 2962 C C . LEU B 1 155 ? -3.367 3.061 1.729 1 92.19 155 LEU B C 1
ATOM 2964 O O . LEU B 1 155 ? -2.699 3.859 1.069 1 92.19 155 LEU B O 1
ATOM 2968 N N . MET B 1 156 ? -4.645 3.08 1.811 1 91.81 156 MET B N 1
ATOM 2969 C CA . MET B 1 156 ? -5.418 4.074 1.069 1 91.81 156 MET B CA 1
ATOM 2970 C C . MET B 1 156 ? -5.5 5.387 1.839 1 91.81 156 MET B C 1
ATOM 2972 O O . MET B 1 156 ? -6.105 6.352 1.367 1 91.81 156 MET B O 1
ATOM 2976 N N . GLU B 1 157 ? -4.879 5.449 2.926 1 91.31 157 GLU B N 1
ATOM 2977 C CA . GLU B 1 157 ? -4.902 6.617 3.801 1 91.31 157 GLU B CA 1
ATOM 2978 C C . GLU B 1 157 ? -6.328 6.977 4.207 1 91.31 157 GLU B C 1
ATOM 2980 O O . GLU B 1 157 ? -6.715 8.148 4.16 1 91.31 157 GLU B O 1
ATOM 2985 N N . GLY B 1 158 ? -7.066 5.918 4.543 1 90.56 158 GLY B N 1
ATOM 2986 C CA . GLY B 1 158 ? -8.43 6.121 5.016 1 90.56 158 GLY B CA 1
ATOM 2987 C C . GLY B 1 158 ? -8.5 6.414 6.504 1 90.56 158 GLY B C 1
ATOM 2988 O O . GLY B 1 158 ? -7.543 6.176 7.238 1 90.56 158 GLY B O 1
ATOM 2989 N N . THR B 1 159 ? -9.609 6.984 6.883 1 91.88 159 THR B N 1
ATOM 2990 C CA . THR B 1 159 ? -9.867 7.23 8.297 1 91.88 159 THR B CA 1
ATOM 2991 C C . THR B 1 159 ? -9.852 5.926 9.086 1 91.88 159 THR B C 1
ATOM 2993 O O . THR B 1 159 ? -10.523 4.965 8.719 1 91.88 159 THR B O 1
ATOM 2996 N N . PRO B 1 160 ? -8.977 5.891 10.141 1 88.44 160 PRO B N 1
ATOM 2997 C CA . PRO B 1 160 ? -8.898 4.66 10.93 1 88.44 160 PRO B CA 1
ATOM 2998 C C . PRO B 1 160 ? -10.25 4.238 11.508 1 88.44 160 PRO B C 1
ATOM 3000 O O . PRO B 1 160 ? -11.094 5.09 11.789 1 88.44 160 PRO B O 1
ATOM 3003 N N . LYS B 1 161 ? -10.289 2.939 11.742 1 83.62 161 LYS B N 1
ATOM 3004 C CA . LYS B 1 161 ? -11.508 2.395 12.328 1 83.62 161 LYS B CA 1
ATOM 3005 C C . LYS B 1 161 ? -11.734 2.945 13.734 1 83.62 161 LYS B C 1
ATOM 3007 O O . LYS B 1 161 ? -10.789 3.096 14.508 1 83.62 161 LYS B O 1
ATOM 3012 N N . GLY B 1 162 ? -12.914 3.318 14.016 1 82.31 162 GLY B N 1
ATOM 3013 C CA . GLY B 1 162 ? -13.242 3.816 15.336 1 82.31 162 GLY B CA 1
ATOM 3014 C C . GLY B 1 162 ? -13.18 5.328 15.445 1 82.31 162 GLY B C 1
ATOM 3015 O O . GLY B 1 162 ? -13.633 5.91 16.422 1 82.31 162 GLY B O 1
ATOM 3016 N N . MET B 1 163 ? -12.477 5.883 14.516 1 88.25 163 MET B N 1
ATOM 3017 C CA . MET B 1 163 ? -12.398 7.34 14.516 1 88.25 163 MET B CA 1
ATOM 3018 C C . MET B 1 163 ? -13.555 7.941 13.719 1 88.25 163 MET B C 1
ATOM 3020 O O . MET B 1 163 ? -13.781 7.57 12.562 1 88.25 163 MET B O 1
ATOM 3024 N N . ASP B 1 164 ? -14.273 8.805 14.375 1 91.31 164 ASP B N 1
ATOM 3025 C CA . ASP B 1 164 ? -15.406 9.469 13.734 1 91.31 164 ASP B CA 1
ATOM 3026 C C . ASP B 1 164 ? -14.992 10.812 13.148 1 91.31 164 ASP B C 1
ATOM 3028 O O . ASP B 1 164 ? -14.742 11.766 13.891 1 91.31 164 ASP B O 1
ATOM 3032 N N . PHE B 1 165 ? -14.992 10.906 11.891 1 93.38 165 PHE B N 1
ATOM 3033 C CA . PHE B 1 165 ? -14.609 12.094 11.141 1 93.38 165 PHE B CA 1
ATOM 3034 C C . PHE B 1 165 ? -15.422 13.305 11.586 1 93.38 165 PHE B C 1
ATOM 3036 O O . PHE B 1 165 ? -14.867 14.383 11.812 1 93.38 165 PHE B O 1
ATOM 3043 N N . ASN B 1 166 ? -16.672 13.094 11.688 1 94.75 166 ASN B N 1
ATOM 3044 C CA . ASN B 1 166 ? -17.562 14.203 12.062 1 94.75 166 ASN B CA 1
ATOM 3045 C C . ASN B 1 166 ? -17.312 14.648 13.5 1 94.75 166 ASN B C 1
ATOM 3047 O O . ASN B 1 166 ? -17.406 15.836 13.812 1 94.75 166 ASN B O 1
ATOM 3051 N N . ALA B 1 167 ? -17.062 13.734 14.32 1 95.5 167 ALA B N 1
ATOM 3052 C CA . ALA B 1 167 ? -16.766 14.078 15.711 1 95.5 167 ALA B CA 1
ATOM 3053 C C . ALA B 1 167 ? -15.531 14.969 15.797 1 95.5 167 ALA B C 1
ATOM 3055 O O . ALA B 1 167 ? -15.5 15.922 16.578 1 95.5 167 ALA B O 1
ATOM 3056 N N . VAL B 1 168 ? -14.547 14.664 15.008 1 96.25 168 VAL B N 1
ATOM 3057 C CA . VAL B 1 168 ? -13.32 15.453 14.977 1 96.25 168 VAL B CA 1
ATOM 3058 C C . VAL B 1 168 ? -13.617 16.859 14.445 1 96.25 168 VAL B C 1
ATOM 3060 O O . VAL B 1 168 ? -13.195 17.859 15.031 1 96.25 168 VAL B O 1
ATOM 3063 N N . ARG B 1 169 ? -14.352 16.875 13.336 1 96.69 169 ARG B N 1
ATOM 3064 C CA . ARG B 1 169 ? -14.711 18.156 12.719 1 96.69 169 ARG B CA 1
ATOM 3065 C C . ARG B 1 169 ? -15.477 19.031 13.695 1 96.69 169 ARG B C 1
ATOM 3067 O O . ARG B 1 169 ? -15.188 20.219 13.828 1 96.69 169 ARG B O 1
ATOM 3074 N N . GLU B 1 170 ? -16.406 18.438 14.398 1 96.81 170 GLU B N 1
ATOM 3075 C CA . GLU B 1 170 ? -17.234 19.172 15.352 1 96.81 170 GLU B CA 1
ATOM 3076 C C . GLU B 1 170 ? -16.422 19.656 16.547 1 96.81 170 GLU B C 1
ATOM 3078 O O . GLU B 1 170 ? -16.656 20.734 17.078 1 96.81 170 GLU B O 1
ATOM 3083 N N . THR B 1 171 ? -15.516 18.844 16.984 1 97 171 THR B N 1
ATOM 3084 C CA . THR B 1 171 ? -14.625 19.219 18.078 1 97 171 THR B CA 1
ATOM 3085 C C . THR B 1 171 ? -13.828 20.469 17.703 1 97 171 THR B C 1
ATOM 3087 O O . THR B 1 171 ? -13.641 21.359 18.547 1 97 171 THR B O 1
ATOM 3090 N N . LEU B 1 172 ? -13.391 20.562 16.453 1 97.38 172 LEU B N 1
ATOM 3091 C CA . LEU B 1 172 ? -12.609 21.703 15.984 1 97.38 172 LEU B CA 1
ATOM 3092 C C . LEU B 1 172 ? -13.492 22.922 15.812 1 97.38 172 LEU B C 1
ATOM 3094 O O . LEU B 1 172 ? -13.086 24.047 16.156 1 97.38 172 LEU B O 1
ATOM 3098 N N . LEU B 1 173 ? -14.688 22.719 15.352 1 97.31 173 LEU B N 1
ATOM 3099 C CA . LEU B 1 173 ? -15.617 23.812 15.141 1 97.31 173 LEU B CA 1
ATOM 3100 C C . LEU B 1 173 ? -16.062 24.422 16.469 1 97.31 173 LEU B C 1
ATOM 3102 O O . LEU B 1 173 ? -16.469 25.578 16.531 1 97.31 173 LEU B O 1
ATOM 3106 N N . ALA B 1 174 ? -15.906 23.688 17.516 1 96.69 174 ALA B N 1
ATOM 3107 C CA . ALA B 1 174 ? -16.344 24.109 18.844 1 96.69 174 ALA B CA 1
ATOM 3108 C C . ALA B 1 174 ? -15.312 25.016 19.5 1 96.69 174 ALA B C 1
ATOM 3110 O O . ALA B 1 174 ? -15.602 25.688 20.5 1 96.69 174 ALA B O 1
ATOM 3111 N N . VAL B 1 175 ? -14.164 25.078 19.016 1 96.94 175 VAL B N 1
ATOM 3112 C CA . VAL B 1 175 ? -13.117 25.938 19.562 1 96.94 175 VAL B CA 1
ATOM 3113 C C . VAL B 1 175 ? -13.484 27.406 19.344 1 96.94 175 VAL B C 1
ATOM 3115 O O . VAL B 1 175 ? -13.875 27.781 18.234 1 96.94 175 VAL B O 1
ATOM 3118 N N . ARG B 1 176 ? -13.289 28.188 20.297 1 95.75 176 ARG B N 1
ATOM 3119 C CA . ARG B 1 176 ? -13.617 29.594 20.203 1 95.75 176 ARG B CA 1
ATOM 3120 C C . ARG B 1 176 ? -12.758 30.297 19.156 1 95.75 176 ARG B C 1
ATOM 3122 O O . ARG B 1 176 ? -11.539 30.125 19.141 1 95.75 176 ARG B O 1
ATOM 3129 N N . GLY B 1 177 ? -13.414 31.047 18.297 1 95.88 177 GLY B N 1
ATOM 3130 C CA . GLY B 1 177 ? -12.703 31.812 17.297 1 95.88 177 GLY B CA 1
ATOM 3131 C C . GLY B 1 177 ? -12.641 31.109 15.945 1 95.88 177 GLY B C 1
ATOM 3132 O O . GLY B 1 177 ? -12.242 31.719 14.945 1 95.88 177 GLY B O 1
ATOM 3133 N N . VAL B 1 178 ? -13.023 29.844 15.938 1 97.06 178 VAL B N 1
ATOM 3134 C CA . VAL B 1 178 ? -12.984 29.078 14.695 1 97.06 178 VAL B CA 1
ATOM 3135 C C . VAL B 1 178 ? -14.242 29.359 13.875 1 97.06 178 VAL B C 1
ATOM 3137 O O . VAL B 1 178 ? -15.359 29.25 14.383 1 97.06 178 VAL B O 1
ATOM 3140 N N . GLU B 1 179 ? -14.062 29.688 12.602 1 96.31 179 GLU B N 1
ATOM 3141 C CA . GLU B 1 179 ? -15.172 30 11.711 1 96.31 179 GLU B CA 1
ATOM 3142 C C . GLU B 1 179 ? -15.445 28.859 10.742 1 96.31 179 GLU B C 1
ATOM 3144 O O . GLU B 1 179 ? -16.594 28.609 10.367 1 96.31 179 GLU B O 1
ATOM 3149 N N . ALA B 1 180 ? -14.352 28.266 10.352 1 96.31 180 ALA B N 1
ATOM 3150 C CA . ALA B 1 180 ? -14.492 27.203 9.367 1 96.31 180 ALA B CA 1
ATOM 3151 C C . ALA B 1 180 ? -13.336 26.203 9.477 1 96.31 180 ALA B C 1
ATOM 3153 O O . ALA B 1 180 ? -12.242 26.562 9.914 1 96.31 180 ALA B O 1
ATOM 3154 N N . VAL B 1 181 ? -13.656 25 9.133 1 96 181 VAL B N 1
ATOM 3155 C CA . VAL B 1 181 ? -12.68 23.922 9.047 1 96 181 VAL B CA 1
ATOM 3156 C C . VAL B 1 181 ? -12.656 23.344 7.629 1 96 181 VAL B C 1
ATOM 3158 O O . VAL B 1 181 ? -13.703 23.016 7.07 1 96 181 VAL B O 1
ATOM 3161 N N . HIS B 1 182 ? -11.477 23.328 6.961 1 93.62 182 HIS B N 1
ATOM 3162 C CA . HIS B 1 182 ? -11.383 22.766 5.621 1 93.62 182 HIS B CA 1
ATOM 3163 C C . HIS B 1 182 ? -10.109 21.953 5.453 1 93.62 182 HIS B C 1
ATOM 3165 O O . HIS B 1 182 ? -9.211 22.016 6.297 1 93.62 182 HIS B O 1
ATOM 3171 N N . SER B 1 183 ? -10.117 21.125 4.461 1 93.88 183 SER B N 1
ATOM 3172 C CA . SER B 1 183 ? -8.992 20.25 4.152 1 93.88 183 SER B CA 1
ATOM 3173 C C . SER B 1 183 ? -8.648 19.344 5.34 1 93.88 183 SER B C 1
ATOM 3175 O O . SER B 1 183 ? -7.484 19.25 5.73 1 93.88 183 SER B O 1
ATOM 3177 N N . LEU B 1 184 ? -9.734 18.891 5.984 1 95.12 184 LEU B N 1
ATOM 3178 C CA . LEU B 1 184 ? -9.547 17.953 7.09 1 95.12 184 LEU B CA 1
ATOM 3179 C C . LEU B 1 184 ? -9.195 16.562 6.566 1 95.12 184 LEU B C 1
ATOM 3181 O O . LEU B 1 184 ? -9.984 15.945 5.855 1 95.12 184 LEU B O 1
ATOM 3185 N N . HIS B 1 185 ? -8.047 16.094 6.891 1 94.38 185 HIS B N 1
ATOM 3186 C CA . HIS B 1 185 ? -7.59 14.773 6.5 1 94.38 185 HIS B CA 1
ATOM 3187 C C . HIS B 1 185 ? -7.16 13.961 7.715 1 94.38 185 HIS B C 1
ATOM 3189 O O . HIS B 1 185 ? -6.332 14.414 8.508 1 94.38 185 HIS B O 1
ATOM 3195 N N . ILE B 1 186 ? -7.781 12.836 7.844 1 94.56 186 ILE B N 1
ATOM 3196 C CA . ILE B 1 186 ? -7.445 11.883 8.898 1 94.56 186 ILE B CA 1
ATOM 3197 C C . ILE B 1 186 ? -7.02 10.555 8.281 1 94.56 186 ILE B C 1
ATOM 3199 O O . ILE B 1 186 ? -7.738 9.992 7.449 1 94.56 186 ILE B O 1
ATOM 3203 N N . TRP B 1 187 ? -5.863 10.047 8.633 1 92.56 187 TRP B N 1
ATOM 3204 C CA . TRP B 1 187 ? -5.391 8.758 8.141 1 92.56 187 TRP B CA 1
ATOM 3205 C C . TRP B 1 187 ? -4.473 8.086 9.156 1 92.56 187 TRP B C 1
ATOM 3207 O O . TRP B 1 187 ? -4.387 8.523 10.305 1 92.56 187 TRP B O 1
ATOM 3217 N N . ALA B 1 188 ? -3.943 6.91 8.805 1 90 188 ALA B N 1
ATOM 3218 C CA . ALA B 1 188 ? -3.104 6.191 9.766 1 90 188 ALA B CA 1
ATOM 3219 C C . ALA B 1 188 ? -1.84 5.66 9.094 1 90 188 ALA B C 1
ATOM 3221 O O . ALA B 1 188 ? -1.885 5.195 7.949 1 90 188 ALA B O 1
ATOM 3222 N N . LEU B 1 189 ? -0.702 5.848 9.758 1 86.31 189 LEU B N 1
ATOM 3223 C CA . LEU B 1 189 ? 0.525 5.199 9.305 1 86.31 189 LEU B CA 1
ATOM 3224 C C . LEU B 1 189 ? 0.461 3.693 9.547 1 86.31 189 LEU B C 1
ATOM 3226 O O . LEU B 1 189 ? 0.86 2.908 8.688 1 86.31 189 LEU B O 1
ATOM 3230 N N . THR B 1 190 ? 0.121 3.395 10.68 1 83.88 190 THR B N 1
ATOM 3231 C CA . THR B 1 190 ? -0.232 2.049 11.117 1 83.88 190 THR B CA 1
ATOM 3232 C C . THR B 1 190 ? -1.562 2.055 11.867 1 83.88 190 THR B C 1
ATOM 3234 O O . THR B 1 190 ? -2.111 3.117 12.156 1 83.88 190 THR B O 1
ATOM 3237 N N . ALA B 1 191 ? -2.111 0.906 12.172 1 75.56 191 ALA B N 1
ATOM 3238 C CA . ALA B 1 191 ? -3.398 0.834 12.859 1 75.56 191 ALA B CA 1
ATOM 3239 C C . ALA B 1 191 ? -3.359 1.611 14.172 1 75.56 191 ALA B C 1
ATOM 3241 O O . ALA B 1 191 ? -4.379 2.145 14.617 1 75.56 191 ALA B O 1
ATOM 3242 N N . ALA B 1 192 ? -2.221 1.863 14.703 1 79 192 ALA B N 1
ATOM 3243 C CA . ALA B 1 192 ? -2.121 2.453 16.031 1 79 192 ALA B CA 1
ATOM 3244 C C . ALA B 1 192 ? -1.621 3.893 15.961 1 79 192 ALA B C 1
ATOM 3246 O O . ALA B 1 192 ? -1.51 4.57 16.984 1 79 192 ALA B O 1
ATOM 3247 N N . GLN B 1 193 ? -1.385 4.324 14.82 1 88.62 193 GLN B N 1
ATOM 3248 C CA . GLN B 1 193 ? -0.793 5.652 14.703 1 88.62 193 GLN B CA 1
ATOM 3249 C C . GLN B 1 193 ? -1.613 6.543 13.773 1 88.62 193 GLN B C 1
ATOM 3251 O O . GLN B 1 193 ? -1.208 6.809 12.641 1 88.62 193 GLN B O 1
ATOM 3256 N N . PRO B 1 194 ? -2.758 7.055 14.312 1 91.75 194 PRO B N 1
ATOM 3257 C CA . PRO B 1 194 ? -3.568 7.973 13.508 1 91.75 194 PRO B CA 1
ATOM 3258 C C . PRO B 1 194 ? -2.947 9.359 13.391 1 91.75 194 PRO B C 1
ATOM 3260 O O . PRO B 1 194 ? -2.297 9.828 14.328 1 91.75 194 PRO B O 1
ATOM 3263 N N . LEU B 1 195 ? -3.088 9.961 12.266 1 94.38 195 LEU B N 1
ATOM 3264 C CA . LEU B 1 195 ? -2.588 11.305 11.977 1 94.38 195 LEU B CA 1
ATOM 3265 C C . LEU B 1 195 ? -3.717 12.219 11.523 1 94.38 195 LEU B C 1
ATOM 3267 O O . LEU B 1 195 ? -4.746 11.75 11.031 1 94.38 195 LEU B O 1
ATOM 3271 N N . LEU B 1 196 ? -3.52 13.508 11.75 1 95.81 196 LEU B N 1
ATOM 3272 C CA . LEU B 1 196 ? -4.523 14.492 11.375 1 95.81 196 LEU B CA 1
ATOM 3273 C C . LEU B 1 196 ? -3.867 15.742 10.789 1 95.81 196 LEU B C 1
ATOM 3275 O O . LEU B 1 196 ? -2.859 16.219 11.312 1 95.81 196 LEU B O 1
ATOM 3279 N N . SER B 1 197 ? -4.289 16.172 9.688 1 96 197 SER B N 1
ATOM 3280 C CA . SER B 1 197 ? -3.961 17.453 9.102 1 96 197 SER B CA 1
ATOM 3281 C C . SER B 1 197 ? -5.219 18.266 8.797 1 96 197 SER B C 1
ATOM 3283 O O . SER B 1 197 ? -6.203 17.734 8.289 1 96 197 SER B O 1
ATOM 3285 N N . VAL B 1 198 ? -5.184 19.562 9.117 1 97.31 198 VAL B N 1
ATOM 3286 C CA . VAL B 1 198 ? -6.414 20.344 8.953 1 97.31 198 VAL B CA 1
ATOM 3287 C C . VAL B 1 198 ? -6.078 21.812 8.797 1 97.31 198 VAL B C 1
ATOM 3289 O O . VAL B 1 198 ? -5.039 22.281 9.273 1 97.31 198 VAL B O 1
ATOM 3292 N N . HIS B 1 199 ? -6.875 22.516 8.031 1 96.94 199 HIS B N 1
ATOM 3293 C CA . HIS B 1 199 ? -6.887 23.969 7.984 1 96.94 199 HIS B CA 1
ATOM 3294 C C . HIS B 1 199 ? -8.07 24.531 8.758 1 96.94 199 HIS B C 1
ATOM 3296 O O . HIS B 1 199 ? -9.211 24.109 8.562 1 96.94 199 HIS B O 1
ATOM 3302 N N . ILE B 1 200 ? -7.754 25.469 9.617 1 96.88 200 ILE B N 1
ATOM 3303 C CA . ILE B 1 200 ? -8.789 26.141 10.398 1 96.88 200 ILE B CA 1
ATOM 3304 C C . ILE B 1 200 ? -8.773 27.641 10.094 1 96.88 200 ILE B C 1
ATOM 3306 O O . ILE B 1 200 ? -7.723 28.281 10.148 1 96.88 200 ILE B O 1
ATOM 3310 N N . ALA B 1 201 ? -9.922 28.156 9.789 1 96.81 201 ALA B N 1
ATOM 3311 C CA . ALA B 1 201 ? -10.078 29.594 9.594 1 96.81 201 ALA B CA 1
ATOM 3312 C C . ALA B 1 201 ? -10.633 30.25 10.859 1 96.81 201 ALA B C 1
ATOM 3314 O O . ALA B 1 201 ? -11.617 29.781 11.43 1 96.81 201 ALA B O 1
ATOM 3315 N N . ILE B 1 202 ? -9.961 31.312 11.211 1 96.38 202 ILE B N 1
ATOM 3316 C CA . ILE B 1 202 ? -10.367 31.953 12.461 1 96.38 202 ILE B CA 1
ATOM 3317 C C . ILE B 1 202 ? -10.828 33.375 12.188 1 96.38 202 ILE B C 1
ATOM 3319 O O . ILE B 1 202 ? -10.469 33.969 11.164 1 96.38 202 ILE B O 1
ATOM 3323 N N . ASN B 1 203 ? -11.609 33.875 13.078 1 93.81 203 ASN B N 1
ATOM 3324 C CA . ASN B 1 203 ? -12.07 35.25 12.945 1 93.81 203 ASN B CA 1
ATOM 3325 C C . ASN B 1 203 ? -10.969 36.25 13.32 1 93.81 203 ASN B C 1
ATOM 3327 O O . ASN B 1 203 ? -9.945 35.875 13.883 1 93.81 203 ASN B O 1
ATOM 3331 N N . ALA B 1 204 ? -11.156 37.5 13.055 1 90.19 204 ALA B N 1
ATOM 3332 C CA . ALA B 1 204 ? -10.133 38.531 13.172 1 90.19 204 ALA B CA 1
ATOM 3333 C C . ALA B 1 204 ? -9.773 38.781 14.633 1 90.19 204 ALA B C 1
ATOM 3335 O O . ALA B 1 204 ? -8.664 39.219 14.945 1 90.19 204 ALA B O 1
ATOM 3336 N N . ALA B 1 205 ? -10.68 38.438 15.508 1 91.06 205 ALA B N 1
ATOM 3337 C CA . ALA B 1 205 ? -10.484 38.75 16.922 1 91.06 205 ALA B CA 1
ATOM 3338 C C . ALA B 1 205 ? -9.727 37.625 17.641 1 91.06 205 ALA B C 1
ATOM 3340 O O . ALA B 1 205 ? -9.211 37.844 18.734 1 91.06 205 ALA B O 1
ATOM 3341 N N . ALA B 1 206 ? -9.609 36.562 16.938 1 91.81 206 ALA B N 1
ATOM 3342 C CA . ALA B 1 206 ? -9.039 35.406 17.609 1 91.81 206 ALA B CA 1
ATOM 3343 C C . ALA B 1 206 ? -7.523 35.344 17.438 1 91.81 206 ALA B C 1
ATOM 3345 O O . ALA B 1 206 ? -6.996 35.75 16.391 1 91.81 206 ALA B O 1
ATOM 3346 N N . SER B 1 207 ? -6.832 34.875 18.516 1 91.69 207 SER B N 1
ATOM 3347 C CA . SER B 1 207 ? -5.395 34.625 18.469 1 91.69 207 SER B CA 1
ATOM 3348 C C . SER B 1 207 ? -5.09 33.25 17.859 1 91.69 207 SER B C 1
ATOM 3350 O O . SER B 1 207 ? -5.555 32.219 18.359 1 91.69 207 SER B O 1
ATOM 3352 N N . ALA B 1 208 ? -4.293 33.312 16.844 1 93.31 208 ALA B N 1
ATOM 3353 C CA . ALA B 1 208 ? -3.938 32.062 16.156 1 93.31 208 ALA B CA 1
ATOM 3354 C C . ALA B 1 208 ? -3.301 31.062 17.125 1 93.31 208 ALA B C 1
ATOM 3356 O O . ALA B 1 208 ? -3.59 29.875 17.062 1 93.31 208 ALA B O 1
ATOM 3357 N N . GLN B 1 209 ? -2.469 31.562 17.984 1 93.06 209 GLN B N 1
ATOM 3358 C CA . GLN B 1 209 ? -1.757 30.703 18.922 1 93.06 209 GLN B CA 1
ATOM 3359 C C . GLN B 1 209 ? -2.711 30.094 19.953 1 93.06 209 GLN B C 1
ATOM 3361 O O . GLN B 1 209 ? -2.602 28.922 20.281 1 93.06 209 GLN B O 1
ATOM 3366 N N . GLU B 1 210 ? -3.592 30.906 20.453 1 94.56 210 GLU B N 1
ATOM 3367 C CA . GLU B 1 210 ? -4.551 30.406 21.438 1 94.56 210 GLU B CA 1
ATOM 3368 C C . GLU B 1 210 ? -5.465 29.344 20.828 1 94.56 210 GLU B C 1
ATOM 3370 O O . GLU B 1 210 ? -5.754 28.328 21.453 1 94.56 210 GLU B O 1
ATOM 3375 N N . VAL B 1 211 ? -5.879 29.625 19.641 1 96 211 VAL B N 1
ATOM 3376 C CA . VAL B 1 211 ? -6.75 28.688 18.953 1 96 211 VAL B CA 1
ATOM 3377 C C . VAL B 1 211 ? -6 27.375 18.703 1 96 211 VAL B C 1
ATOM 3379 O O . VAL B 1 211 ? -6.547 26.281 18.906 1 96 211 VAL B O 1
ATOM 3382 N N . LEU B 1 212 ? -4.77 27.484 18.25 1 96.62 212 LEU B N 1
ATOM 3383 C CA . LEU B 1 212 ? -3.941 26.312 18 1 96.62 212 LEU B CA 1
ATOM 3384 C C . LEU B 1 212 ? -3.795 25.469 19.25 1 96.62 212 LEU B C 1
ATOM 3386 O O . LEU B 1 212 ? -3.957 24.25 19.219 1 96.62 212 LEU B O 1
ATOM 3390 N N . GLU B 1 213 ? -3.479 26.078 20.359 1 95.88 213 GLU B N 1
ATOM 3391 C CA . GLU B 1 213 ? -3.268 25.375 21.625 1 95.88 213 GLU B CA 1
ATOM 3392 C C . GLU B 1 213 ? -4.551 24.703 22.094 1 95.88 213 GLU B C 1
ATOM 3394 O O . GLU B 1 213 ? -4.523 23.547 22.531 1 95.88 213 GLU B O 1
ATOM 3399 N N . GLU B 1 214 ? -5.629 25.422 21.984 1 97 214 GLU B N 1
ATOM 3400 C CA . GLU B 1 214 ? -6.906 24.859 22.422 1 97 214 GLU B CA 1
ATOM 3401 C C . GLU B 1 214 ? -7.324 23.703 21.516 1 97 214 GLU B C 1
ATOM 3403 O O . GLU B 1 214 ? -7.77 22.656 22.016 1 97 214 GLU B O 1
ATOM 3408 N N . ALA B 1 215 ? -7.234 23.906 20.219 1 97.19 215 ALA B N 1
ATOM 3409 C CA . ALA B 1 215 ? -7.582 22.844 19.266 1 97.19 215 ALA B CA 1
ATOM 3410 C C . ALA B 1 215 ? -6.742 21.594 19.516 1 97.19 215 ALA B C 1
ATOM 3412 O O . ALA B 1 215 ? -7.277 20.484 19.547 1 97.19 215 ALA B O 1
ATOM 3413 N N . SER B 1 216 ? -5.441 21.797 19.656 1 96.38 216 SER B N 1
ATOM 3414 C CA . SER B 1 216 ? -4.535 20.672 19.906 1 96.38 216 SER B CA 1
ATOM 3415 C C . SER B 1 216 ? -4.898 19.938 21.188 1 96.38 216 SER B C 1
ATOM 3417 O O . SER B 1 216 ? -4.895 18.703 21.219 1 96.38 216 SER B O 1
ATOM 3419 N N . SER B 1 217 ? -5.121 20.703 22.203 1 96.25 217 SER B N 1
ATOM 3420 C CA . SER B 1 217 ? -5.469 20.125 23.484 1 96.25 217 SER B CA 1
ATOM 3421 C C . SER B 1 217 ? -6.762 19.312 23.406 1 96.25 217 SER B C 1
ATOM 3423 O O . SER B 1 217 ? -6.844 18.203 23.922 1 96.25 217 SER B O 1
ATOM 3425 N N . ARG B 1 218 ? -7.762 19.828 22.766 1 96 218 ARG B N 1
ATOM 3426 C CA . ARG B 1 218 ? -9.039 19.141 22.625 1 96 218 ARG B CA 1
ATOM 3427 C C . ARG B 1 218 ? -8.883 17.859 21.812 1 96 218 ARG B C 1
ATOM 3429 O O . ARG B 1 218 ? -9.461 16.828 22.156 1 96 218 ARG B O 1
ATOM 3436 N N . LEU B 1 219 ? -8.18 17.969 20.75 1 95.75 219 LEU B N 1
ATOM 3437 C CA . LEU B 1 219 ? -7.957 16.797 19.906 1 95.75 219 LEU B CA 1
ATOM 3438 C C . LEU B 1 219 ? -7.227 15.695 20.688 1 95.75 219 LEU B C 1
ATOM 3440 O O . LEU B 1 219 ? -7.59 14.523 20.594 1 95.75 219 LEU B O 1
ATOM 3444 N N . GLN B 1 220 ? -6.195 16.094 21.391 1 93 220 GLN B N 1
ATOM 3445 C CA . GLN B 1 220 ? -5.406 15.117 22.141 1 93 220 GLN B CA 1
ATOM 3446 C C . GLN B 1 220 ? -6.23 14.5 23.266 1 93 220 GLN B C 1
ATOM 3448 O O . GLN B 1 220 ? -6.059 13.32 23.594 1 93 220 GLN B O 1
ATOM 3453 N N . GLY B 1 221 ? -7.027 15.273 23.875 1 92.06 221 GLY B N 1
ATOM 3454 C CA . GLY B 1 221 ? -7.871 14.789 24.953 1 92.06 221 GLY B CA 1
ATOM 3455 C C . GLY B 1 221 ? -8.961 13.844 24.484 1 92.06 221 GLY B C 1
ATOM 3456 O O . GLY B 1 221 ? -9.258 12.852 25.141 1 92.06 221 GLY B O 1
ATOM 3457 N N . ALA B 1 222 ? -9.484 14.172 23.359 1 92.62 222 ALA B N 1
ATOM 3458 C CA . ALA B 1 222 ? -10.656 13.43 22.875 1 92.62 222 ALA B CA 1
ATOM 3459 C C . ALA B 1 222 ? -10.242 12.266 21.984 1 92.62 222 ALA B C 1
ATOM 3461 O O . ALA B 1 222 ? -10.93 11.242 21.938 1 92.62 222 ALA B O 1
ATOM 3462 N N . PHE B 1 223 ? -9.148 12.594 21.344 1 90.62 223 PHE B N 1
ATOM 3463 C CA . PHE B 1 223 ? -8.719 11.609 20.359 1 90.62 223 PHE B CA 1
ATOM 3464 C C . PHE B 1 223 ? -7.254 11.242 20.562 1 90.62 223 PHE B C 1
ATOM 3466 O O . PHE B 1 223 ? -6.496 12 21.172 1 90.62 223 PHE B O 1
ATOM 3473 N N . ARG B 1 224 ? -6.809 10.102 20.484 1 87.38 224 ARG B N 1
ATOM 3474 C CA . ARG B 1 224 ? -5.43 9.656 20.641 1 87.38 224 ARG B CA 1
ATOM 3475 C C . ARG B 1 224 ? -4.688 9.656 19.312 1 87.38 224 ARG B C 1
ATOM 3477 O O . ARG B 1 224 ? -4.23 8.609 18.844 1 87.38 224 ARG B O 1
ATOM 3484 N N . PHE B 1 225 ? -4.426 10.969 18.812 1 92.44 225 PHE B N 1
ATOM 3485 C CA . PHE B 1 225 ? -3.668 11.094 17.578 1 92.44 225 PHE B CA 1
ATOM 3486 C C . PHE B 1 225 ? -2.172 10.961 17.844 1 92.44 225 PHE B C 1
ATOM 3488 O O . PHE B 1 225 ? -1.677 11.43 18.859 1 92.44 225 PHE B O 1
ATOM 3495 N N . HIS B 1 226 ? -1.518 10.359 16.969 1 89.5 226 HIS B N 1
ATOM 3496 C CA . HIS B 1 226 ? -0.064 10.258 17.031 1 89.5 226 HIS B CA 1
ATOM 3497 C C . HIS B 1 226 ? 0.593 11.594 16.703 1 89.5 226 HIS B C 1
ATOM 3499 O O . HIS B 1 226 ? 1.501 12.039 17.406 1 89.5 226 HIS B O 1
ATOM 3505 N N . THR B 1 227 ? 0.202 12.148 15.609 1 91.31 227 THR B N 1
ATOM 3506 C CA . THR B 1 227 ? 0.673 13.461 15.18 1 91.31 227 THR B CA 1
ATOM 3507 C C . THR B 1 227 ? -0.478 14.289 14.617 1 91.31 227 THR B C 1
ATOM 3509 O O . THR B 1 227 ? -1.344 13.766 13.914 1 91.31 227 THR B O 1
ATOM 3512 N N . THR B 1 228 ? -0.499 15.562 14.961 1 95.5 228 THR B N 1
ATOM 3513 C CA . THR B 1 228 ? -1.479 16.5 14.422 1 95.5 228 THR B CA 1
ATOM 3514 C C . THR B 1 228 ? -0.786 17.719 13.82 1 95.5 228 THR B C 1
ATOM 3516 O O . THR B 1 228 ? 0.221 18.188 14.352 1 95.5 228 THR B O 1
ATOM 3519 N N . THR B 1 229 ? -1.229 18.109 12.719 1 96.56 229 THR B N 1
ATOM 3520 C CA . THR B 1 229 ? -0.794 19.359 12.109 1 96.56 229 THR B CA 1
ATOM 3521 C C . THR B 1 229 ? -1.99 20.25 11.797 1 96.56 229 THR B C 1
ATOM 3523 O O . THR B 1 229 ? -2.854 19.891 11 1 96.56 229 THR B O 1
ATOM 3526 N N . ILE B 1 230 ? -2.004 21.375 12.43 1 97.94 230 ILE B N 1
ATOM 3527 C CA . ILE B 1 230 ? -3.125 22.312 12.328 1 97.94 230 ILE B CA 1
ATOM 3528 C C . ILE B 1 230 ? -2.646 23.641 11.758 1 97.94 230 ILE B C 1
ATOM 3530 O O . ILE B 1 230 ? -1.85 24.344 12.383 1 97.94 230 ILE B O 1
ATOM 3534 N N . GLN B 1 231 ? -3.049 23.922 10.625 1 97.56 231 GLN B N 1
ATOM 3535 C CA . GLN B 1 231 ? -2.779 25.234 10.047 1 97.56 231 GLN B CA 1
ATOM 3536 C C . GLN B 1 231 ? -3.893 26.219 10.375 1 97.56 231 GLN B C 1
ATOM 3538 O O . GLN B 1 231 ? -5.047 26.016 9.992 1 97.56 231 GLN B O 1
ATOM 3543 N N . VAL B 1 232 ? -3.527 27.25 11.055 1 96.75 232 VAL B N 1
ATOM 3544 C CA . VAL B 1 232 ? -4.484 28.297 11.406 1 96.75 232 VAL B CA 1
ATOM 3545 C C . VAL B 1 232 ? -4.34 29.469 10.453 1 96.75 232 VAL B C 1
ATOM 3547 O O . VAL B 1 232 ? -3.238 30 10.273 1 96.75 232 VAL B O 1
ATOM 3550 N N . GLU B 1 233 ? -5.441 29.781 9.844 1 94.31 233 GLU B N 1
ATOM 3551 C CA . GLU B 1 233 ? -5.406 30.891 8.891 1 94.31 233 GLU B CA 1
ATOM 3552 C C . GLU B 1 233 ? -6.559 31.859 9.133 1 94.31 233 GLU B C 1
ATOM 3554 O O . GLU B 1 233 ? -7.523 31.531 9.82 1 94.31 233 GLU B O 1
ATOM 3559 N N . SER B 1 234 ? -6.367 33.094 8.602 1 91.81 234 SER B N 1
ATOM 3560 C CA . SER B 1 234 ? -7.414 34.125 8.758 1 91.81 234 SER B CA 1
ATOM 3561 C C . SER B 1 234 ? -8.609 33.812 7.863 1 91.81 234 SER B C 1
ATOM 3563 O O . SER B 1 234 ? -8.445 33.375 6.715 1 91.81 234 SER B O 1
ATOM 3565 N N . TYR B 1 235 ? -9.664 33.938 8.469 1 85.38 235 TYR B N 1
ATOM 3566 C CA . TYR B 1 235 ? -10.891 33.75 7.703 1 85.38 235 TYR B CA 1
ATOM 3567 C C . TYR B 1 235 ? -11.062 34.844 6.66 1 85.38 235 TYR B C 1
ATOM 3569 O O . TYR B 1 235 ? -10.93 36.031 6.969 1 85.38 235 TYR B O 1
ATOM 3577 N N . SER B 1 236 ? -10.922 34.531 5.34 1 72.69 236 SER B N 1
ATOM 3578 C CA . SER B 1 236 ? -11.219 35.5 4.312 1 72.69 236 SER B CA 1
ATOM 3579 C C . SER B 1 236 ? -12.594 35.281 3.701 1 72.69 236 SER B C 1
ATOM 3581 O O . SER B 1 236 ? -12.945 34.156 3.355 1 72.69 236 SER B O 1
ATOM 3583 N N . GLU B 1 237 ? -13.648 36.031 4.047 1 56.53 237 GLU B N 1
ATOM 3584 C CA . GLU B 1 237 ? -14.977 35.938 3.451 1 56.53 237 GLU B CA 1
ATOM 3585 C C . GLU B 1 237 ? -14.891 35.875 1.929 1 56.53 237 GLU B C 1
ATOM 3587 O O . GLU B 1 237 ? -14.258 36.719 1.297 1 56.53 237 GLU B O 1
ATOM 3592 N N . GLU B 1 238 ? -14.477 34.906 1.204 1 41.81 238 GLU B N 1
ATOM 3593 C CA . GLU B 1 238 ? -14.852 35.094 -0.193 1 41.81 238 GLU B CA 1
ATOM 3594 C C . GLU B 1 238 ? -16.344 35.375 -0.331 1 41.81 238 GLU B C 1
ATOM 3596 O O . GLU B 1 238 ? -17.141 34.875 0.466 1 41.81 238 GLU B O 1
#

Nearest PDB structures (foldseek):
  6xpd-assembly1_A  TM=9.027E-01  e=1.171E-22  Homo sapiens
  8xn1-assembly1_B  TM=8.761E-01  e=1.453E-22  Homo sapiens
  8xn1-assembly1_A  TM=8.975E-01  e=5.038E-22  Homo sapiens
  7y5h-assembly1_A  TM=8.861E-01  e=1.534E-22  Xenopus tropicalis
  7y5g-assembly1_A  TM=8.688E-01  e=2.780E-22  Xenopus tropicalis